Protein AF-A0A8H6IE50-F1 (afdb_monomer_lite)

Organism: NCBI:txid980116

Radius of gyration: 43.09 Å; chains: 1; bounding box: 128×74×123 Å

Secondary structure (DSSP, 8-state):
--------------------PPPPTHHHHHHHHHHHHHHHHHHHHHHHHHHHHHHHHGGG---------------------------------------------------TTTT---TTHHHHHHHTS-GGGGGGSHHHHHHHHHHHHHHHHHHSSSPPPPPPTTS-HHHHHHHHH-SS-TTT---S--SS-TTS-HHHHTT-TT--------HHHHHHHHHHH--TT----HHHHHHHHHHHHHHHHHHHHTT-HHHHHHHHHHHHHHHHHHHHHHHHHHHHHHHHHHHHHHHHHHHHHHHHHHHHHHHHHTT-HHHHHHS-HHHHHHSTTTT--SPPPHHHHHHHHHHHHHHHHHHHHHHHHHHHHHHHHHHHHHHHHHHHHHHHH-GGGGGGPPPHHHHTTSTTHHIIIIIS-SSS---HHHHHTTGGGHHHHHHHHHHHHHHHHHHHS--TT-SSS------------------

Foldseek 3Di:
DDDDDDDDDDDDDDDDDDDDDDDDPVPVVVVVVVVVVVVVVVVVVVVVVVVVVVVVVVVPPPDDDDDDDDDDDDDDDDDDDDDDDDDDDDDDDDDDDDDDDDDPPPPDPPPPPPPCPDPPPPVVVVLPDDPVPCPPPPPPCCVVVVVVLVVVQVPDPVRADDDDPVDDSSRVCCLVPNQAQPQHRDNPDPPPPPLDDNVQDNPPPPDPPDPPDDPVNCVVCCVLDDDVPQPDPVVSVVSNCVVCVVVLVVVVVVVPVVVNVVVSVVVVVVVVVSSVSSVSRVVVVVSVVVVVVVLQVVLLVQQLVVLQVVCVVVPLVVLVVPDDPVRSCVQPPSNDSDHDDPVNCVVSVVSNVVVSVVSVVVVVVVLLVVQLVVLLVLQVVLQVVLCVVVVVLVVQADDSVVSCCDPPNVCVRPVDDPPDDDDSVVVVVCSVVRVVVSVVSSVVVVVVVVVPDPPVPPPDDDDDDDDPPPPPDPPPPPD

Sequence (479 aa):
MPGPGGSNCPSTCTIVTTPTTIPDTGKYSAMQRSSARIVQKRKDESEKSERQEAGKASRAKEGRAAQPRRQGTSRTSEKSAPTKPPTAARKKQKIASSKATAVTSSNPTKGPWAKVKGRRGQLKMVVEMPLTYYWSFSAIWIHVALPLWKSAFERVQPQPPACPEDMNLPQYASFLYGRTCSACDSTVSLRTDVAVLPSSVQGLHHKRRGRALSGEDWLHFGASLRPRDMGVDMATLVLIYEKYLDELRKMVKDKTTSRLDRYVKEEKEKWERIRIAAGGWRGWEYRVGRAKVEDLINRRTNRKEAIKERLREIGYGAILDRLSNDALMTLPGMGGVKPLSDAEWNRLEQLLIDTLDELQKTFDQRDRKALLIHRTHNVAWLHEYYIALNREKQQFAPPKRELAHVEPFRSMIYDTPSDVKFGHPDFTKHLDKLPQIYDEWKKRADEVLLRLLPTEGQTESSGSKKREKERLFYPTPRH

pLDDT: mean 73.98, std 22.84, range [31.25, 98.56]

Structure (mmCIF, N/CA/C/O backbone):
data_AF-A0A8H6IE50-F1
#
_entry.id   AF-A0A8H6IE50-F1
#
loop_
_atom_site.group_PDB
_atom_site.id
_atom_site.type_symbol
_atom_site.label_atom_id
_atom_site.label_alt_id
_atom_site.label_comp_id
_atom_site.label_asym_id
_atom_site.label_entity_id
_atom_site.label_seq_id
_atom_site.pdbx_PDB_ins_code
_atom_site.Cartn_x
_atom_site.Cartn_y
_atom_site.Cartn_z
_atom_site.occupancy
_atom_site.B_iso_or_equiv
_atom_site.auth_seq_id
_atom_site.auth_comp_id
_atom_site.auth_asym_id
_atom_site.auth_atom_id
_atom_site.pdbx_PDB_model_num
ATOM 1 N N . MET A 1 1 ? 73.587 14.900 32.218 1.00 31.25 1 MET A N 1
ATOM 2 C CA . MET A 1 1 ? 73.691 15.337 30.806 1.00 31.25 1 MET A CA 1
ATOM 3 C C . MET A 1 1 ? 72.650 14.556 30.006 1.00 31.25 1 MET A C 1
ATOM 5 O O . MET A 1 1 ? 72.463 13.389 30.323 1.00 31.25 1 MET A O 1
ATOM 9 N N . PRO A 1 2 ? 71.879 15.233 29.143 1.00 43.38 2 PRO A N 1
ATOM 10 C CA . PRO A 1 2 ? 70.405 15.199 29.098 1.00 43.38 2 PRO A CA 1
ATOM 11 C C . PRO A 1 2 ? 69.862 14.206 28.041 1.00 43.38 2 PRO A C 1
ATOM 13 O O . PRO A 1 2 ? 70.624 13.738 27.210 1.00 43.38 2 PRO A O 1
ATOM 16 N N . GLY A 1 3 ? 68.581 13.832 27.992 1.00 31.62 3 GLY A N 1
ATOM 17 C CA . GLY A 1 3 ? 67.402 14.531 28.490 1.00 31.62 3 GLY A CA 1
ATOM 18 C C . GLY A 1 3 ? 66.089 13.723 28.395 1.00 31.62 3 GLY A C 1
ATOM 19 O O . GLY A 1 3 ? 66.117 12.530 28.097 1.00 31.62 3 GLY A O 1
ATOM 20 N N . PRO A 1 4 ? 64.954 14.378 28.707 1.00 53.88 4 PRO A N 1
ATOM 21 C CA . PRO A 1 4 ? 63.737 13.775 29.256 1.00 53.88 4 PRO A CA 1
ATOM 22 C C . PRO A 1 4 ? 62.541 13.808 28.284 1.00 53.88 4 PRO A C 1
ATOM 24 O O . PRO A 1 4 ? 62.591 14.460 27.246 1.00 53.88 4 PRO A O 1
ATOM 27 N N . GLY A 1 5 ? 61.421 13.175 28.657 1.00 33.06 5 GLY A N 1
ATOM 28 C CA . GLY A 1 5 ? 60.168 13.331 27.908 1.00 33.06 5 GLY A CA 1
ATOM 29 C C . GLY A 1 5 ? 58.963 12.575 28.465 1.00 33.06 5 GLY A C 1
ATOM 30 O O . GLY A 1 5 ? 58.339 11.809 27.740 1.00 33.06 5 GLY A O 1
ATOM 31 N N . GLY A 1 6 ? 58.631 12.774 29.744 1.00 39.22 6 GLY A N 1
ATOM 32 C CA . GLY A 1 6 ? 57.328 12.378 30.284 1.00 39.22 6 GLY A CA 1
ATOM 33 C C . GLY A 1 6 ? 56.242 13.346 29.811 1.00 39.22 6 GLY A C 1
ATOM 34 O O . GLY A 1 6 ? 56.370 14.553 30.010 1.00 39.22 6 GLY A O 1
ATOM 35 N N . SER A 1 7 ? 55.177 12.826 29.197 1.00 39.38 7 SER A N 1
ATOM 36 C CA . SER A 1 7 ? 53.965 13.592 28.891 1.00 39.38 7 SER A CA 1
ATOM 37 C C . SER A 1 7 ? 52.830 13.141 29.809 1.00 39.38 7 SER A C 1
ATOM 39 O O . SER A 1 7 ? 52.271 12.054 29.684 1.00 39.38 7 SER A O 1
ATOM 41 N N . ASN A 1 8 ? 52.530 14.005 30.777 1.00 36.97 8 ASN A N 1
ATOM 42 C CA . ASN A 1 8 ? 51.321 13.968 31.584 1.00 36.97 8 ASN A CA 1
ATOM 43 C C . ASN A 1 8 ? 50.130 14.420 30.730 1.00 36.97 8 ASN A C 1
ATOM 45 O O . ASN A 1 8 ? 50.169 15.488 30.122 1.00 36.97 8 ASN A O 1
ATOM 49 N N . CYS A 1 9 ? 49.053 13.639 30.750 1.00 40.69 9 CYS A N 1
ATOM 50 C CA . CYS A 1 9 ? 47.714 14.111 30.410 1.00 40.69 9 CYS A CA 1
ATOM 51 C C . CYS A 1 9 ? 47.119 14.865 31.608 1.00 40.69 9 CYS A C 1
ATOM 53 O O . CYS A 1 9 ? 47.144 14.331 32.718 1.00 40.69 9 CYS A O 1
ATOM 55 N N . PRO A 1 10 ? 46.475 16.021 31.385 1.00 48.16 10 PRO A N 1
ATOM 56 C CA . PRO A 1 10 ? 45.361 16.424 32.220 1.00 48.16 10 PRO A CA 1
ATOM 57 C C . PRO A 1 10 ? 44.074 16.507 31.397 1.00 48.16 10 PRO A C 1
ATOM 59 O O . PRO A 1 10 ? 43.969 17.210 30.392 1.00 48.16 10 PRO A O 1
ATOM 62 N N . SER A 1 11 ? 43.083 15.765 31.876 1.00 45.12 11 SER A N 1
ATOM 63 C CA . SER A 1 11 ? 41.685 15.849 31.483 1.00 45.12 11 SER A CA 1
ATOM 64 C C . SER A 1 11 ? 41.071 17.141 32.025 1.00 45.12 11 SER A C 1
ATOM 66 O O . SER A 1 11 ? 40.917 17.287 33.235 1.00 45.12 11 SER A O 1
ATOM 68 N N . THR A 1 12 ? 40.639 18.033 31.138 1.00 34.38 12 THR A N 1
ATOM 69 C CA . THR A 1 12 ? 39.676 19.098 31.453 1.00 34.38 12 THR A CA 1
ATOM 70 C C . THR A 1 12 ? 38.724 19.274 30.271 1.00 34.38 12 THR A C 1
ATOM 72 O O . THR A 1 12 ? 39.030 19.924 29.276 1.00 34.38 12 THR A O 1
ATOM 75 N N . CYS A 1 13 ? 37.544 18.657 30.379 1.00 32.38 13 CYS A N 1
ATOM 76 C CA . CYS A 1 13 ? 36.399 18.938 29.517 1.00 32.38 13 CYS A CA 1
ATOM 77 C C . CYS A 1 13 ? 35.734 20.236 29.984 1.00 32.38 13 CYS A C 1
ATOM 79 O O . CYS A 1 13 ? 34.995 20.239 30.968 1.00 32.38 13 CYS A O 1
ATOM 81 N N . THR A 1 14 ? 35.965 21.326 29.258 1.00 33.22 14 THR A N 1
ATOM 82 C CA . THR A 1 14 ? 35.196 22.566 29.395 1.00 33.22 14 THR A CA 1
ATOM 83 C C . THR A 1 14 ? 34.007 22.502 28.436 1.00 33.22 14 THR A C 1
ATOM 85 O O . THR A 1 14 ? 34.180 22.532 27.218 1.00 33.22 14 THR A O 1
ATOM 88 N N . ILE A 1 15 ? 32.790 22.385 28.972 1.00 34.84 15 ILE A N 1
ATOM 89 C CA . ILE A 1 15 ? 31.549 22.479 28.193 1.00 34.84 15 ILE A CA 1
ATOM 90 C C . ILE A 1 15 ? 31.313 23.958 27.873 1.00 34.84 15 ILE A C 1
ATOM 92 O O . ILE A 1 15 ? 30.966 24.746 28.748 1.00 34.84 15 ILE A O 1
ATOM 96 N N . VAL A 1 16 ? 31.509 24.330 26.609 1.00 31.41 16 VAL A N 1
ATOM 97 C CA . VAL A 1 16 ? 31.109 25.632 26.068 1.00 31.41 16 VAL A CA 1
ATOM 98 C C . VAL A 1 16 ? 29.643 25.534 25.647 1.00 31.41 16 VAL A C 1
ATOM 100 O O . VAL A 1 16 ? 29.316 24.930 24.629 1.00 31.41 16 VAL A O 1
ATOM 103 N N . THR A 1 17 ? 28.743 26.117 26.436 1.00 34.12 17 THR A N 1
ATOM 104 C CA . THR A 1 17 ? 27.355 26.375 26.031 1.00 34.12 17 THR A CA 1
ATOM 105 C C . THR A 1 17 ? 27.317 27.556 25.068 1.00 34.12 17 THR A C 1
ATOM 107 O O . THR A 1 17 ? 27.543 28.697 25.471 1.00 34.12 17 THR A O 1
ATOM 110 N N . THR A 1 18 ? 27.014 27.297 23.797 1.00 37.28 18 THR A N 1
ATOM 111 C CA . THR A 1 18 ? 26.645 28.334 22.828 1.00 37.28 18 THR A CA 1
ATOM 112 C C . THR A 1 18 ? 25.142 28.640 22.927 1.00 37.28 18 THR A C 1
ATOM 114 O O . THR A 1 18 ? 24.330 27.719 23.054 1.00 37.28 18 THR A O 1
ATOM 117 N N . PRO A 1 19 ? 24.727 29.920 22.883 1.00 36.38 19 PRO A N 1
ATOM 118 C CA . PRO A 1 19 ? 23.316 30.282 22.915 1.00 36.38 19 PRO A CA 1
ATOM 119 C C . PRO A 1 19 ? 22.644 29.926 21.583 1.00 36.38 19 PRO A C 1
ATOM 121 O O . PRO A 1 19 ? 23.082 30.330 20.506 1.00 36.38 19 PRO A O 1
ATOM 124 N N . THR A 1 20 ? 21.561 29.153 21.669 1.00 35.12 20 THR A N 1
ATOM 125 C CA . THR A 1 20 ? 20.738 28.743 20.525 1.00 35.12 20 THR A CA 1
ATOM 126 C C . THR A 1 20 ? 19.943 29.941 20.012 1.00 35.12 20 THR A C 1
ATOM 128 O O . THR A 1 20 ? 19.024 30.422 20.672 1.00 35.12 20 THR A O 1
ATOM 131 N N . THR A 1 21 ? 20.299 30.435 18.828 1.00 41.34 21 THR A N 1
ATOM 132 C CA . THR A 1 21 ? 19.535 31.457 18.107 1.00 41.34 21 THR A CA 1
ATOM 133 C C . THR A 1 21 ? 18.292 30.811 17.490 1.00 41.34 21 THR A C 1
ATOM 135 O O . THR A 1 21 ? 18.392 29.840 16.741 1.00 41.34 21 THR A O 1
ATOM 138 N N . ILE A 1 22 ? 17.113 31.336 17.827 1.00 42.91 22 ILE A N 1
ATOM 139 C CA . ILE A 1 22 ? 15.815 30.883 17.311 1.00 42.91 22 ILE A CA 1
ATOM 140 C C . ILE A 1 22 ? 15.734 31.231 15.813 1.00 42.91 22 ILE A C 1
ATOM 142 O O . ILE A 1 22 ? 15.891 32.404 15.468 1.00 42.91 22 ILE A O 1
ATOM 146 N N . PRO A 1 23 ? 15.497 30.263 14.907 1.00 43.31 23 PRO A N 1
ATOM 147 C CA . PRO A 1 23 ? 15.368 30.554 13.489 1.00 43.31 23 PRO A CA 1
ATOM 148 C C . PRO A 1 23 ? 14.042 31.259 13.177 1.00 43.31 23 PRO A C 1
ATOM 150 O O . PRO A 1 23 ? 12.957 30.818 13.555 1.00 43.31 23 PRO A O 1
ATOM 153 N N . ASP A 1 24 ? 14.186 32.354 12.440 1.00 46.72 24 ASP A N 1
ATOM 154 C CA . ASP A 1 24 ? 13.162 33.238 11.897 1.00 46.72 24 ASP A CA 1
ATOM 155 C C . ASP A 1 24 ? 12.072 32.474 11.107 1.00 46.72 24 ASP A C 1
ATOM 157 O O . ASP A 1 24 ? 12.333 31.800 10.103 1.00 46.72 24 ASP A O 1
ATOM 161 N N . THR A 1 25 ? 10.825 32.569 11.576 1.00 44.12 25 THR A N 1
ATOM 162 C CA . THR A 1 25 ? 9.648 31.833 11.077 1.00 44.12 25 THR A CA 1
ATOM 163 C C . THR A 1 25 ? 9.076 32.393 9.765 1.00 44.12 25 THR A C 1
ATOM 165 O O . THR A 1 25 ? 8.126 31.830 9.211 1.00 44.12 25 THR A O 1
ATOM 168 N N . GLY A 1 26 ? 9.678 33.440 9.188 1.00 44.25 26 GLY A N 1
ATOM 169 C CA . GLY A 1 26 ? 9.196 34.091 7.963 1.00 44.25 26 GLY A CA 1
ATOM 170 C C . GLY A 1 26 ? 9.222 33.233 6.685 1.00 44.25 26 GLY A C 1
ATOM 171 O O . GLY A 1 26 ? 8.448 33.482 5.757 1.00 44.25 26 GLY A O 1
ATOM 172 N N . LYS A 1 27 ? 10.054 32.183 6.607 1.00 44.78 27 LYS A N 1
ATOM 173 C CA . LYS A 1 27 ? 10.229 31.398 5.361 1.00 44.78 27 LYS A CA 1
ATOM 174 C C . LYS A 1 27 ? 9.174 30.307 5.127 1.00 44.78 27 LYS A C 1
ATOM 176 O O . LYS A 1 27 ? 8.944 29.933 3.978 1.00 44.78 27 LYS A O 1
ATOM 181 N N . TYR A 1 28 ? 8.465 29.850 6.162 1.00 40.84 28 TYR A N 1
ATOM 182 C CA . TYR A 1 28 ? 7.425 28.817 6.009 1.00 40.84 28 TYR A CA 1
ATOM 183 C C . TYR A 1 28 ? 6.111 29.352 5.404 1.00 40.84 28 TYR A C 1
ATOM 185 O O . TYR A 1 28 ? 5.384 28.602 4.752 1.00 40.84 28 TYR A O 1
ATOM 193 N N . SER A 1 29 ? 5.834 30.659 5.513 1.00 50.16 29 SER A N 1
ATOM 194 C CA . SER A 1 29 ? 4.612 31.263 4.948 1.00 50.16 29 SER A CA 1
ATOM 195 C C . SER A 1 29 ? 4.653 31.395 3.415 1.00 50.16 29 SER A C 1
ATOM 197 O O . SER A 1 29 ? 3.626 31.259 2.747 1.00 50.16 29 SER A O 1
ATOM 199 N N . ALA A 1 30 ? 5.833 31.599 2.819 1.00 49.41 30 ALA A N 1
ATOM 200 C CA . ALA A 1 30 ? 5.972 31.749 1.366 1.00 49.41 30 ALA A CA 1
ATOM 201 C C . ALA A 1 30 ? 5.738 30.428 0.605 1.00 49.41 30 ALA A C 1
ATOM 203 O O . ALA A 1 30 ? 5.168 30.422 -0.488 1.00 49.41 30 ALA A O 1
ATOM 204 N N . MET A 1 31 ? 6.112 29.298 1.212 1.00 43.50 31 MET A N 1
ATOM 205 C CA . MET A 1 31 ? 5.980 27.969 0.610 1.00 43.50 31 MET A CA 1
ATOM 206 C C . MET A 1 31 ? 4.530 27.446 0.647 1.00 43.50 31 MET A C 1
ATOM 208 O O . MET A 1 31 ? 4.095 26.757 -0.274 1.00 43.50 31 MET A O 1
ATOM 212 N N . GLN A 1 32 ? 3.732 27.841 1.646 1.00 51.94 32 GLN A N 1
ATOM 213 C CA . GLN A 1 32 ? 2.298 27.518 1.687 1.00 51.94 32 GLN A CA 1
ATOM 214 C C . GLN A 1 32 ? 1.486 28.316 0.650 1.00 51.94 32 GLN A C 1
ATOM 216 O O . GLN A 1 32 ? 0.566 27.772 0.034 1.00 51.94 32 GLN A O 1
ATOM 221 N N . ARG A 1 33 ? 1.862 29.576 0.376 1.00 56.00 33 ARG A N 1
ATOM 222 C CA . ARG A 1 33 ? 1.191 30.409 -0.642 1.00 56.00 33 ARG A CA 1
ATOM 223 C C . ARG A 1 33 ? 1.454 29.934 -2.075 1.00 56.00 33 ARG A C 1
ATOM 225 O O . ARG A 1 33 ? 0.561 30.052 -2.914 1.00 56.00 33 ARG A O 1
ATOM 232 N N . SER A 1 34 ? 2.632 29.374 -2.372 1.00 55.25 34 SER A N 1
ATOM 233 C CA . SER A 1 34 ? 2.921 28.831 -3.710 1.00 55.25 34 SER A CA 1
ATOM 234 C C . SER A 1 34 ? 2.128 27.550 -3.993 1.00 55.25 34 SER A C 1
ATOM 236 O O . SER A 1 34 ? 1.597 27.390 -5.092 1.00 55.25 34 SER A O 1
ATOM 238 N N . SER A 1 35 ? 1.954 26.692 -2.983 1.00 61.50 35 SER A N 1
ATOM 239 C CA . SER A 1 35 ? 1.165 25.461 -3.090 1.00 61.50 35 SER A CA 1
ATOM 240 C C . SER A 1 35 ? -0.323 25.748 -3.338 1.00 61.50 35 SER A C 1
ATOM 242 O O . SER A 1 35 ? -0.913 25.199 -4.269 1.00 61.50 35 SER A O 1
ATOM 244 N N . ALA A 1 36 ? -0.914 26.702 -2.606 1.00 68.56 36 ALA A N 1
ATOM 245 C CA . ALA A 1 36 ? -2.307 27.110 -2.813 1.00 68.56 36 ALA A CA 1
ATOM 246 C C . ALA A 1 36 ? -2.559 27.666 -4.230 1.00 68.56 36 ALA A C 1
ATOM 248 O O . ALA A 1 36 ? -3.574 27.359 -4.852 1.00 68.56 36 ALA A O 1
ATOM 249 N N . ARG A 1 37 ? -1.603 28.424 -4.786 1.00 76.56 37 ARG A N 1
ATOM 250 C CA . ARG A 1 37 ? -1.708 28.997 -6.139 1.00 76.56 37 ARG A CA 1
ATOM 251 C C . ARG A 1 37 ? -1.635 27.922 -7.238 1.00 76.56 37 ARG A C 1
ATOM 253 O O . ARG A 1 37 ? -2.297 28.058 -8.264 1.00 76.56 37 ARG A O 1
ATOM 260 N N . ILE A 1 38 ? -0.887 26.836 -7.017 1.00 73.06 38 ILE A N 1
ATOM 261 C CA . ILE A 1 38 ? -0.827 25.682 -7.935 1.00 73.06 38 ILE A CA 1
ATOM 262 C C . ILE A 1 38 ? -2.134 24.877 -7.896 1.00 73.06 38 ILE A C 1
ATOM 264 O O . ILE A 1 38 ? -2.614 24.448 -8.946 1.00 73.06 38 ILE A O 1
ATOM 268 N N . VAL A 1 39 ? -2.731 24.697 -6.713 1.00 79.50 39 VAL A N 1
ATOM 269 C CA . VAL A 1 39 ? -4.024 24.006 -6.562 1.00 79.50 39 VAL A CA 1
ATOM 270 C C . VAL A 1 39 ? -5.148 24.795 -7.236 1.00 79.50 39 VAL A C 1
ATOM 272 O O . VAL A 1 39 ? -5.926 24.208 -7.986 1.00 79.50 39 VAL A O 1
ATOM 275 N N . GLN A 1 40 ? -5.183 26.120 -7.055 1.00 82.00 40 GLN A N 1
ATOM 276 C CA . GLN A 1 40 ? -6.169 26.983 -7.711 1.00 82.00 40 GLN A CA 1
ATOM 277 C C . GLN A 1 40 ? -6.050 26.909 -9.241 1.00 82.00 40 GLN A C 1
ATOM 279 O O . GLN A 1 40 ? -7.038 26.667 -9.924 1.00 82.00 40 GLN A O 1
ATOM 284 N N . LYS A 1 41 ? -4.822 26.988 -9.777 1.00 89.44 41 LYS A N 1
ATOM 285 C CA . LYS A 1 41 ? -4.577 26.910 -11.225 1.00 89.44 41 LYS A CA 1
ATOM 286 C C . LYS A 1 41 ? -5.054 25.587 -11.839 1.00 89.44 41 LYS A C 1
ATOM 288 O O . LYS A 1 41 ? -5.619 25.591 -12.926 1.00 89.44 41 LYS A O 1
ATOM 293 N N . ARG A 1 42 ? -4.867 24.459 -11.141 1.00 83.69 42 ARG A N 1
ATOM 294 C CA . ARG A 1 42 ? -5.367 23.149 -11.600 1.00 83.69 42 ARG A CA 1
ATOM 295 C C . ARG A 1 42 ? -6.892 23.067 -11.584 1.00 83.69 42 ARG A C 1
ATOM 297 O O . ARG A 1 42 ? -7.466 22.432 -12.464 1.00 83.69 42 ARG A O 1
ATOM 304 N N . LYS A 1 43 ? -7.537 23.704 -10.604 1.00 88.69 43 LYS A N 1
ATOM 305 C CA . LYS A 1 43 ? -8.999 23.781 -10.533 1.00 88.69 43 LYS A CA 1
ATOM 306 C C . LYS A 1 43 ? -9.559 24.606 -11.696 1.00 88.69 43 LYS A C 1
ATOM 308 O O . LYS A 1 43 ? -10.453 24.134 -12.390 1.00 88.69 43 LYS A O 1
ATOM 313 N N . ASP A 1 44 ? -8.947 25.752 -11.982 1.00 89.25 44 ASP A N 1
ATOM 314 C CA . ASP A 1 44 ? -9.347 26.616 -13.098 1.00 89.25 44 ASP A CA 1
ATOM 315 C C . ASP A 1 44 ? -9.129 25.933 -14.465 1.00 89.25 44 ASP A C 1
ATOM 317 O O . ASP A 1 44 ? -9.952 26.060 -15.372 1.00 89.25 44 ASP A O 1
ATOM 321 N N . GLU A 1 45 ? -8.044 25.164 -14.626 1.00 89.19 45 GLU A N 1
ATOM 322 C CA . GLU A 1 45 ? -7.782 24.374 -15.840 1.00 89.19 45 GLU A CA 1
ATOM 323 C C . GLU A 1 45 ? -8.796 23.228 -16.019 1.00 89.19 45 GLU A C 1
ATOM 325 O O . GLU A 1 45 ? -9.259 22.992 -17.139 1.00 89.19 45 GLU A O 1
ATOM 330 N N . SER A 1 46 ? -9.205 22.574 -14.925 1.00 85.94 46 SER A N 1
ATOM 331 C CA . SER A 1 46 ? -10.246 21.536 -14.921 1.00 85.94 46 SER A CA 1
ATOM 332 C C . SER A 1 46 ? -11.612 22.100 -15.321 1.00 85.94 46 SER A C 1
ATOM 334 O O . SER A 1 46 ? -12.242 21.590 -16.248 1.00 85.94 46 SER A O 1
ATOM 336 N N . GLU A 1 47 ? -12.045 23.200 -14.700 1.00 89.62 47 GLU A N 1
ATOM 337 C CA . GLU A 1 47 ? -13.325 23.854 -15.016 1.00 89.62 47 GLU A CA 1
ATOM 338 C C . GLU A 1 47 ? -13.353 24.382 -16.462 1.00 89.62 47 GLU A C 1
ATOM 340 O O . GLU A 1 47 ? -14.386 24.353 -17.140 1.00 89.62 47 GLU A O 1
ATOM 345 N N . LYS A 1 48 ? -12.199 24.819 -16.987 1.00 87.94 48 LYS A N 1
ATOM 346 C CA . LYS A 1 48 ? -12.066 25.231 -18.389 1.00 87.94 48 LYS A CA 1
ATOM 347 C C . LYS A 1 48 ? -12.190 24.050 -19.357 1.00 87.94 48 LYS A C 1
ATOM 349 O O . LYS A 1 48 ? -12.788 24.229 -20.419 1.00 87.94 48 LYS A O 1
ATOM 354 N N . SER A 1 49 ? -11.681 22.863 -19.006 1.00 80.00 49 SER A N 1
ATOM 355 C CA . SER A 1 49 ? -11.875 21.654 -19.823 1.00 80.00 49 SER A CA 1
ATOM 356 C C . SER A 1 49 ? -13.331 21.174 -19.835 1.00 80.00 49 SER A C 1
ATOM 358 O O . SER A 1 49 ? -13.857 20.904 -20.914 1.00 80.00 49 SER A O 1
ATOM 360 N N . GLU A 1 50 ? -14.029 21.196 -18.694 1.00 82.69 50 GLU A N 1
ATOM 361 C CA . GLU A 1 50 ? -15.450 20.820 -18.627 1.00 82.69 50 GLU A CA 1
ATOM 362 C C . GLU A 1 50 ? -16.337 21.770 -19.440 1.00 82.69 50 GLU A C 1
ATOM 364 O O . GLU A 1 50 ? -17.220 21.327 -20.176 1.00 82.69 50 GLU A O 1
ATOM 369 N N . ARG A 1 51 ? -16.072 23.085 -19.400 1.00 83.19 51 ARG A N 1
ATOM 370 C CA . ARG A 1 51 ? -16.803 24.055 -20.237 1.00 83.19 51 ARG A CA 1
ATOM 371 C C . ARG A 1 51 ? -16.571 23.838 -21.733 1.00 83.19 51 ARG A C 1
ATOM 373 O O . ARG A 1 51 ? -17.485 24.058 -22.528 1.00 83.19 51 ARG A O 1
ATOM 380 N N . GLN A 1 52 ? -15.373 23.407 -22.131 1.00 75.62 52 GLN A N 1
ATOM 381 C CA . GLN A 1 52 ? -15.069 23.108 -23.533 1.00 75.62 52 GLN A CA 1
ATOM 382 C C . GLN A 1 52 ? -15.735 21.815 -24.021 1.00 75.62 52 GLN A C 1
ATOM 384 O O . GLN A 1 52 ? -16.124 21.749 -25.189 1.00 75.62 52 GLN A O 1
ATOM 389 N N . GLU A 1 53 ? -15.916 20.814 -23.158 1.00 70.50 53 GLU A N 1
ATOM 390 C CA . GLU A 1 53 ? -16.672 19.603 -23.501 1.00 70.50 53 GLU A CA 1
ATOM 391 C C . GLU A 1 53 ? -18.186 19.849 -23.525 1.00 70.50 53 GLU A C 1
ATOM 393 O O . GLU A 1 53 ? -18.856 19.450 -24.482 1.00 70.50 53 GLU A O 1
ATOM 398 N N . ALA A 1 54 ? -18.722 20.607 -22.564 1.00 71.62 54 ALA A N 1
ATOM 399 C CA . ALA A 1 54 ? -20.137 20.982 -22.542 1.00 71.62 54 ALA A CA 1
ATOM 400 C C . ALA A 1 54 ? -20.547 21.805 -23.781 1.00 71.62 54 ALA A C 1
ATOM 402 O O . ALA A 1 54 ? -21.621 21.592 -24.345 1.00 71.62 54 ALA A O 1
ATOM 403 N N . GLY A 1 55 ? -19.665 22.688 -24.269 1.00 67.69 55 GLY A N 1
ATOM 404 C CA . GLY A 1 55 ? -19.889 23.462 -25.497 1.00 67.69 55 GLY A CA 1
ATOM 405 C C . GLY A 1 55 ? -19.845 22.641 -26.794 1.00 67.69 55 GLY A C 1
ATOM 406 O O . GLY A 1 55 ? -20.401 23.062 -27.807 1.00 67.69 55 GLY A O 1
ATOM 407 N N . LYS A 1 56 ? -19.218 21.456 -26.790 1.00 61.22 56 LYS A N 1
ATOM 408 C CA . LYS A 1 56 ? -19.221 20.541 -27.947 1.00 61.22 56 LYS A CA 1
ATOM 409 C C . LYS A 1 56 ? -20.474 19.667 -27.993 1.00 61.22 56 LYS A C 1
ATOM 411 O O . LYS A 1 56 ? -20.925 19.329 -29.084 1.00 61.22 56 LYS A O 1
ATOM 416 N N . ALA A 1 57 ? -21.070 19.357 -26.841 1.00 53.75 57 ALA A N 1
ATOM 417 C CA . ALA A 1 57 ? -22.303 18.575 -26.763 1.00 53.75 57 ALA A CA 1
ATOM 418 C C . ALA A 1 57 ? -23.549 19.353 -27.235 1.00 53.75 57 ALA A C 1
ATOM 420 O O . ALA A 1 57 ? -24.473 18.757 -27.787 1.00 53.75 57 ALA A O 1
ATOM 421 N N . SER A 1 58 ? -23.576 20.682 -27.080 1.00 54.09 58 SER A N 1
ATOM 422 C CA . SER A 1 58 ? -24.720 21.512 -27.489 1.00 54.09 58 SER A CA 1
ATOM 423 C C . SER A 1 58 ? -24.781 21.802 -28.994 1.00 54.09 58 SER A C 1
ATOM 425 O O . SER A 1 58 ? -25.863 22.054 -29.516 1.00 54.09 58 SER A O 1
ATOM 427 N N . ARG A 1 59 ? -23.666 21.691 -29.731 1.00 49.47 59 ARG A N 1
ATOM 428 C CA . ARG A 1 59 ? -23.621 21.978 -31.180 1.00 49.47 59 ARG A CA 1
ATOM 429 C C . ARG A 1 59 ? -24.032 20.797 -32.075 1.00 49.47 59 ARG A C 1
ATOM 431 O O . ARG A 1 59 ? -24.092 20.946 -33.290 1.00 49.47 59 ARG A O 1
ATOM 438 N N . ALA A 1 60 ? -24.345 19.636 -31.498 1.00 50.66 60 ALA A N 1
ATOM 439 C CA . ALA A 1 60 ? -24.734 18.433 -32.241 1.00 50.66 60 ALA A CA 1
ATOM 440 C C . ALA A 1 60 ? -26.258 18.188 -32.309 1.00 50.66 60 ALA A C 1
ATOM 442 O O . ALA A 1 60 ? -26.674 17.116 -32.747 1.00 50.66 60 ALA A O 1
ATOM 443 N N . LYS A 1 61 ? -27.106 19.135 -31.869 1.00 48.50 61 LYS A N 1
ATOM 444 C CA . LYS A 1 61 ? -28.557 18.892 -31.708 1.00 48.50 61 LYS A CA 1
ATOM 445 C C . LYS A 1 61 ? -29.517 19.879 -32.383 1.00 48.50 61 LYS A C 1
ATOM 447 O O . LYS A 1 61 ? -30.715 19.801 -32.129 1.00 48.50 61 LYS A O 1
ATOM 452 N N . GLU A 1 62 ? -29.048 20.726 -33.295 1.00 46.53 62 GLU A N 1
ATOM 453 C CA . GLU A 1 62 ? -29.928 21.521 -34.166 1.00 46.53 62 GLU A CA 1
ATOM 454 C C . GLU A 1 62 ? -29.933 20.950 -35.584 1.00 46.53 62 GLU A C 1
ATOM 456 O O . GLU A 1 62 ? -29.031 21.192 -36.381 1.00 46.53 62 GLU A O 1
ATOM 461 N N . GLY A 1 63 ? -30.954 20.148 -35.891 1.00 39.44 63 GLY A N 1
ATOM 462 C CA . GLY A 1 63 ? -31.126 19.604 -37.234 1.00 39.44 63 GLY A CA 1
ATOM 463 C C . GLY A 1 63 ? -32.209 18.542 -37.378 1.00 39.44 63 GLY A C 1
ATOM 464 O O . GLY A 1 63 ? -31.894 17.434 -37.791 1.00 39.44 63 GLY A O 1
ATOM 465 N N . ARG A 1 64 ? -33.467 18.864 -37.043 1.00 39.28 64 ARG A N 1
ATOM 466 C CA . ARG A 1 64 ? -34.685 18.523 -37.821 1.00 39.28 64 ARG A CA 1
ATOM 467 C C . ARG A 1 64 ? -35.943 18.714 -36.978 1.00 39.28 64 ARG A C 1
ATOM 469 O O . ARG A 1 64 ? -36.212 17.960 -36.049 1.00 39.28 64 ARG A O 1
ATOM 476 N N . ALA A 1 65 ? -36.733 19.703 -37.376 1.00 42.25 65 ALA A N 1
ATOM 477 C CA . ALA A 1 65 ? -38.119 19.861 -36.978 1.00 42.25 65 ALA A CA 1
ATOM 478 C C . ALA A 1 65 ? -39.016 18.911 -37.793 1.00 42.25 65 ALA A C 1
ATOM 480 O O . ALA A 1 65 ? -38.922 18.877 -39.019 1.00 42.25 65 ALA A O 1
ATOM 481 N N . ALA A 1 66 ? -39.909 18.191 -37.114 1.00 40.09 66 ALA A N 1
ATOM 482 C CA . ALA A 1 66 ? -41.179 17.719 -37.658 1.00 40.09 66 ALA A CA 1
ATOM 483 C C . ALA A 1 66 ? -42.202 17.609 -36.510 1.00 40.09 66 ALA A C 1
ATOM 485 O O . ALA A 1 66 ? -41.891 17.127 -35.424 1.00 40.09 66 ALA A O 1
ATOM 486 N N . GLN A 1 67 ? -43.393 18.144 -36.768 1.00 45.12 67 GLN A N 1
ATOM 487 C CA . GLN A 1 67 ? -44.517 18.406 -35.862 1.00 45.12 67 GLN A CA 1
ATOM 488 C C . GLN A 1 67 ? -45.302 17.142 -35.406 1.00 45.12 67 GLN A C 1
ATOM 490 O O . GLN A 1 67 ? -45.003 16.039 -35.862 1.00 45.12 67 GLN A O 1
ATOM 495 N N . PRO A 1 68 ? -46.294 17.281 -34.489 1.00 59.84 68 PRO A N 1
ATOM 496 C CA . PRO A 1 68 ? -46.646 16.266 -33.495 1.00 59.84 68 PRO A CA 1
ATOM 497 C C . PRO A 1 68 ? -47.910 15.454 -33.817 1.00 59.84 68 PRO A C 1
ATOM 499 O O . PRO A 1 68 ? -48.782 15.882 -34.573 1.00 59.84 68 PRO A O 1
ATOM 502 N N . ARG A 1 69 ? -48.081 14.322 -33.117 1.00 37.47 69 ARG A N 1
ATOM 503 C CA . ARG A 1 69 ? -49.375 13.637 -32.996 1.00 37.47 69 ARG A CA 1
ATOM 504 C C . ARG A 1 69 ? -49.655 13.209 -31.549 1.00 37.47 69 ARG A C 1
ATOM 506 O O . ARG A 1 69 ? -48.769 12.775 -30.826 1.00 37.47 69 ARG A O 1
ATOM 513 N N . ARG A 1 70 ? -50.918 13.440 -31.186 1.00 38.66 70 ARG A N 1
ATOM 514 C CA . ARG A 1 70 ? -51.631 13.359 -29.900 1.00 38.66 70 ARG A CA 1
ATOM 515 C C . ARG A 1 70 ? -51.598 12.002 -29.171 1.00 38.66 70 ARG A C 1
ATOM 517 O O . ARG A 1 70 ? -51.372 10.980 -29.804 1.00 38.66 70 ARG A O 1
ATOM 524 N N . GLN A 1 71 ? -52.109 12.080 -27.928 1.00 36.69 71 GLN A N 1
ATOM 525 C CA . GLN A 1 71 ? -52.680 11.066 -27.007 1.00 36.69 71 GLN A CA 1
ATOM 526 C C . GLN A 1 71 ? -51.723 10.740 -25.845 1.00 36.69 71 GLN A C 1
ATOM 528 O O . GLN A 1 71 ? -50.562 10.460 -26.083 1.00 36.69 71 GLN A O 1
ATOM 533 N N . GLY A 1 72 ? -52.080 10.800 -24.560 1.00 34.41 72 GLY A N 1
ATOM 534 C CA . GLY A 1 72 ? -53.366 10.934 -23.871 1.00 34.41 72 GLY A CA 1
ATOM 535 C C . GLY A 1 72 ? -53.359 9.998 -22.652 1.00 34.41 72 GLY A C 1
ATOM 536 O O . GLY A 1 72 ? -52.932 8.861 -22.803 1.00 34.41 72 GLY A O 1
ATOM 537 N N . THR A 1 73 ? -53.878 10.467 -21.501 1.00 34.78 73 THR A N 1
ATOM 538 C CA . THR A 1 73 ? -54.338 9.685 -20.313 1.00 34.78 73 THR A CA 1
ATOM 539 C C . THR A 1 73 ? -53.263 8.906 -19.526 1.00 34.78 73 THR A C 1
ATOM 541 O O . THR A 1 73 ? -52.293 8.451 -20.102 1.00 34.78 73 THR A O 1
ATOM 544 N N . SER A 1 74 ? -53.292 8.656 -18.214 1.00 35.91 74 SER A N 1
ATOM 545 C CA . SER A 1 74 ? -54.095 8.996 -17.021 1.00 35.91 74 SER A CA 1
ATOM 546 C C . SER A 1 74 ? -53.329 8.351 -15.840 1.00 35.91 74 SER A C 1
ATOM 548 O O . SER A 1 74 ? -52.830 7.242 -15.978 1.00 35.91 74 SER A O 1
ATOM 550 N N . ARG A 1 75 ? -52.996 9.072 -14.764 1.00 35.34 75 ARG A N 1
ATOM 551 C CA . ARG A 1 75 ? -53.653 9.035 -13.436 1.00 35.34 75 ARG A CA 1
ATOM 552 C C . ARG A 1 75 ? -53.950 7.632 -12.859 1.00 35.34 75 ARG A C 1
ATOM 554 O O . ARG A 1 75 ? -54.830 6.981 -13.397 1.00 35.34 75 ARG A O 1
ATOM 561 N N . THR A 1 76 ? -53.281 7.306 -11.735 1.00 35.62 76 THR A N 1
ATOM 562 C CA . THR A 1 76 ? -53.696 6.611 -10.466 1.00 35.62 76 THR A CA 1
ATOM 563 C C . THR A 1 76 ? -52.405 6.072 -9.812 1.00 35.62 76 THR A C 1
ATOM 565 O O . THR A 1 76 ? -51.680 5.345 -10.475 1.00 35.62 76 THR A O 1
ATOM 568 N N . SER A 1 77 ? -51.871 6.498 -8.658 1.00 39.03 77 SER A N 1
ATOM 569 C CA . SER A 1 77 ? -52.345 6.580 -7.258 1.00 39.03 77 SER A CA 1
ATOM 570 C C . SER A 1 77 ? -52.916 5.284 -6.668 1.00 39.03 77 SER A C 1
ATOM 572 O O . SER A 1 77 ? -54.040 4.948 -7.009 1.00 39.03 77 SER A O 1
ATOM 574 N N . GLU A 1 78 ? -52.170 4.644 -5.753 1.00 34.72 78 GLU A N 1
ATOM 575 C CA . GLU A 1 78 ? -52.563 4.114 -4.415 1.00 34.72 78 GLU A CA 1
ATOM 576 C C . GLU A 1 78 ? -51.427 3.205 -3.876 1.00 34.72 78 GLU A C 1
ATOM 578 O O . GLU A 1 78 ? -50.829 2.454 -4.637 1.00 34.72 78 GLU A O 1
ATOM 583 N N . LYS A 1 79 ? -50.849 3.447 -2.678 1.00 37.72 79 LYS A N 1
ATOM 584 C CA . LYS A 1 79 ? -51.260 2.953 -1.330 1.00 37.72 79 LYS A CA 1
ATOM 585 C C . LYS A 1 79 ? -51.495 1.426 -1.334 1.00 37.72 79 LYS A C 1
ATOM 587 O O . LYS A 1 79 ? -52.205 0.940 -2.188 1.00 37.72 79 LYS A O 1
ATOM 592 N N . SER A 1 80 ? -50.975 0.583 -0.438 1.00 36.69 80 SER A N 1
ATOM 593 C CA . SER A 1 80 ? -50.593 0.741 0.972 1.00 36.69 80 SER A CA 1
ATOM 594 C C . SER A 1 80 ? -50.013 -0.582 1.521 1.00 36.69 80 SER A C 1
ATOM 596 O O . SER A 1 80 ? -50.634 -1.612 1.308 1.00 36.69 80 SER A O 1
ATOM 598 N N . ALA A 1 81 ? -48.916 -0.502 2.292 1.00 40.78 81 ALA A N 1
ATOM 599 C CA . ALA A 1 81 ? -48.691 -1.106 3.629 1.00 40.78 81 ALA A CA 1
ATOM 600 C C . ALA A 1 81 ? -48.857 -2.655 3.859 1.00 40.78 81 ALA A C 1
ATOM 602 O O . ALA A 1 81 ? -49.181 -3.385 2.935 1.00 40.78 81 ALA A O 1
ATOM 603 N N . PRO A 1 82 ? -48.495 -3.219 5.042 1.00 53.56 82 PRO A N 1
ATOM 604 C CA . PRO A 1 82 ? -47.508 -4.306 5.130 1.00 53.56 82 PRO A CA 1
ATOM 605 C C . PRO A 1 82 ? -48.031 -5.589 5.813 1.00 53.56 82 PRO A C 1
ATOM 607 O O . PRO A 1 82 ? -49.071 -5.593 6.468 1.00 53.56 82 PRO A O 1
ATOM 610 N N . THR A 1 83 ? -47.266 -6.684 5.775 1.00 37.12 83 THR A N 1
ATOM 611 C CA . THR A 1 83 ? -47.523 -7.837 6.662 1.00 37.12 83 THR A CA 1
ATOM 612 C C . THR A 1 83 ? -46.212 -8.490 7.105 1.00 37.12 83 THR A C 1
ATOM 614 O O . THR A 1 83 ? -45.360 -8.822 6.285 1.00 37.12 83 THR A O 1
ATOM 617 N N . LYS A 1 84 ? -46.034 -8.604 8.430 1.00 43.38 84 LYS A N 1
ATOM 618 C CA . LYS A 1 84 ? -44.964 -9.366 9.102 1.00 43.38 84 LYS A CA 1
ATOM 619 C C . LYS A 1 84 ? -45.402 -10.850 9.301 1.00 43.38 84 LYS A C 1
ATOM 621 O O . LYS A 1 84 ? -46.386 -11.248 8.690 1.00 43.38 84 LYS A O 1
ATOM 626 N N . PRO A 1 85 ? -44.697 -11.688 10.094 1.00 53.59 85 PRO A N 1
ATOM 627 C CA . PRO A 1 85 ? -44.006 -12.894 9.635 1.00 53.59 85 PRO A CA 1
ATOM 628 C C . PRO A 1 85 ? -44.671 -14.177 10.184 1.00 53.59 85 PRO A C 1
ATOM 630 O O . PRO A 1 85 ? -45.700 -14.104 10.857 1.00 53.59 85 PRO A O 1
ATOM 633 N N . PRO A 1 86 ? -44.033 -15.349 10.018 1.00 56.81 86 PRO A N 1
ATOM 634 C CA . PRO A 1 86 ? -44.040 -16.265 11.151 1.00 56.81 86 PRO A CA 1
ATOM 635 C C . PRO A 1 86 ? -42.672 -16.845 11.517 1.00 56.81 86 PRO A C 1
ATOM 637 O O . PRO A 1 86 ? -41.780 -17.092 10.708 1.00 56.81 86 PRO A O 1
ATOM 640 N N . THR A 1 87 ? -42.579 -17.036 12.822 1.00 41.31 87 THR A N 1
ATOM 641 C CA . THR A 1 87 ? -41.556 -17.650 13.656 1.00 41.31 87 THR A CA 1
ATOM 642 C C . THR A 1 87 ? -41.473 -19.175 13.536 1.00 41.31 87 THR A C 1
ATOM 644 O O . THR A 1 87 ? -42.488 -19.848 13.421 1.00 41.31 87 THR A O 1
ATOM 647 N N . ALA A 1 88 ? -40.245 -19.661 13.761 1.00 40.50 88 ALA A N 1
ATOM 648 C CA . ALA A 1 88 ? -39.848 -20.891 14.461 1.00 40.50 88 ALA A CA 1
ATOM 649 C C . ALA A 1 88 ? -40.242 -22.271 13.891 1.00 40.50 88 ALA A C 1
ATOM 651 O O . ALA A 1 88 ? -41.402 -22.652 13.885 1.00 40.50 88 ALA A O 1
ATOM 652 N N . ALA A 1 89 ? -39.232 -23.109 13.622 1.00 38.91 89 ALA A N 1
ATOM 653 C CA . ALA A 1 89 ? -39.002 -24.340 14.392 1.00 38.91 89 ALA A CA 1
ATOM 654 C C . ALA A 1 89 ? -37.755 -25.087 13.892 1.00 38.91 89 ALA A C 1
ATOM 656 O O . ALA A 1 89 ? -37.593 -25.428 12.726 1.00 38.91 89 ALA A O 1
ATOM 657 N N . ARG A 1 90 ? -36.876 -25.370 14.847 1.00 42.97 90 ARG A N 1
ATOM 658 C CA . ARG A 1 90 ? -35.667 -26.180 14.743 1.00 42.97 90 ARG A CA 1
ATOM 659 C C . ARG A 1 90 ? -36.069 -27.660 14.762 1.00 42.97 90 ARG A C 1
ATOM 661 O O . ARG A 1 90 ? -36.644 -28.106 15.751 1.00 42.97 90 ARG A O 1
ATOM 668 N N . LYS A 1 91 ? -35.714 -28.447 13.740 1.00 47.78 91 LYS A N 1
ATOM 669 C CA . LYS A 1 91 ? -35.731 -29.919 13.831 1.00 47.78 91 LYS A CA 1
ATOM 670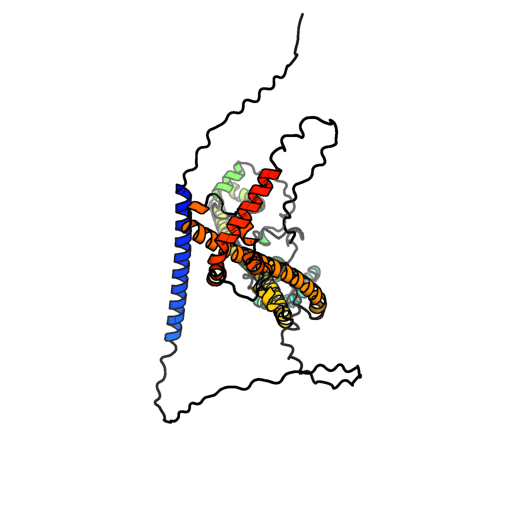 C C . LYS A 1 91 ? -34.529 -30.519 13.101 1.00 47.78 91 LYS A C 1
ATOM 672 O O . LYS A 1 91 ? -34.329 -30.301 11.914 1.00 47.78 91 LYS A O 1
ATOM 677 N N . LYS A 1 92 ? -33.707 -31.248 13.861 1.00 47.31 92 LYS A N 1
ATOM 678 C CA . LYS A 1 92 ? -32.593 -32.074 13.381 1.00 47.31 92 LYS A CA 1
ATOM 679 C C . LYS A 1 92 ? -33.156 -33.301 12.646 1.00 47.31 92 LYS A C 1
ATOM 681 O O . LYS A 1 92 ? -33.909 -34.053 13.256 1.00 47.31 92 LYS A O 1
ATOM 686 N N . GLN A 1 93 ? -32.727 -33.544 11.410 1.00 42.97 93 GLN A N 1
ATOM 687 C CA . GLN A 1 93 ? -32.776 -34.840 10.708 1.00 42.97 93 GLN A CA 1
ATOM 688 C C . GLN A 1 93 ? -31.512 -34.906 9.839 1.00 42.97 93 GLN A C 1
ATOM 690 O O . GLN A 1 93 ? -31.258 -34.006 9.051 1.00 42.97 93 GLN A O 1
ATOM 695 N N . LYS A 1 94 ? -30.512 -35.698 10.233 1.00 41.44 94 LYS A N 1
ATOM 696 C CA . LYS A 1 94 ? -30.264 -37.112 9.894 1.00 41.44 94 LYS A CA 1
ATOM 697 C C . LYS A 1 94 ? -30.095 -37.341 8.385 1.00 41.44 94 LYS A C 1
ATOM 699 O O . LYS A 1 94 ? -31.033 -37.258 7.606 1.00 41.44 94 LYS A O 1
ATOM 704 N N . ILE A 1 95 ? -28.839 -37.637 8.068 1.00 43.62 95 ILE A N 1
ATOM 705 C CA . ILE A 1 95 ? -28.221 -37.986 6.793 1.00 43.62 95 ILE A CA 1
ATOM 706 C C . ILE A 1 95 ? -29.060 -39.018 6.029 1.00 43.62 95 ILE A C 1
ATOM 708 O O . ILE A 1 95 ? -29.300 -40.114 6.533 1.00 43.62 95 ILE A O 1
ATOM 712 N N . ALA A 1 96 ? -29.426 -38.679 4.794 1.00 36.19 96 ALA A N 1
ATOM 713 C CA . ALA A 1 96 ? -29.782 -39.634 3.756 1.00 36.19 96 ALA A CA 1
ATOM 714 C C . ALA A 1 96 ? -29.229 -39.130 2.416 1.00 36.19 96 ALA A C 1
ATOM 716 O O . ALA A 1 96 ? -29.614 -38.080 1.904 1.00 36.19 96 ALA A O 1
ATOM 717 N N . SER A 1 97 ? -28.274 -39.898 1.898 1.00 47.66 97 SER A N 1
ATOM 718 C CA . SER A 1 97 ? -27.719 -39.807 0.553 1.00 47.66 97 SER A CA 1
ATOM 719 C C . SER A 1 97 ? -28.839 -39.759 -0.489 1.00 47.66 97 SER A C 1
ATOM 721 O O . SER A 1 97 ? -29.658 -40.673 -0.565 1.00 47.66 97 SER A O 1
ATOM 723 N N . SER A 1 98 ? -28.872 -38.701 -1.300 1.00 38.72 98 SER A N 1
ATOM 724 C CA . SER A 1 98 ? -29.685 -38.652 -2.514 1.00 38.72 98 SER A CA 1
ATOM 725 C C . SER A 1 98 ? -28.880 -38.055 -3.668 1.00 38.72 98 SER A C 1
ATOM 727 O O . SER A 1 98 ? -28.615 -36.863 -3.753 1.00 38.72 98 SER A O 1
ATOM 729 N N . LYS A 1 99 ? -28.420 -38.982 -4.512 1.00 37.84 99 LYS A N 1
ATOM 730 C CA . LYS A 1 99 ? -28.590 -39.016 -5.969 1.00 37.84 99 LYS A CA 1
ATOM 731 C C . LYS A 1 99 ? -28.496 -37.663 -6.689 1.00 37.84 99 LYS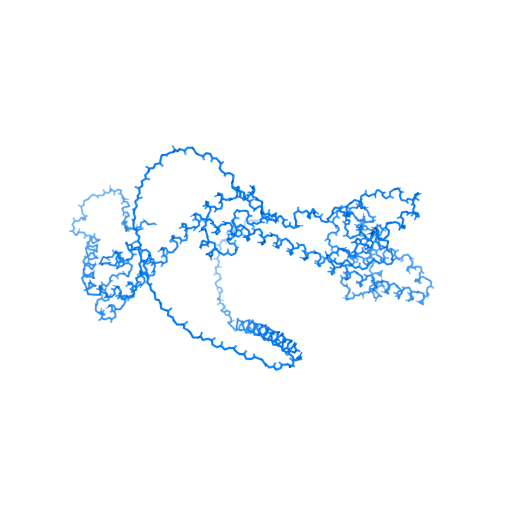 A C 1
ATOM 733 O O . LYS A 1 99 ? -29.430 -36.871 -6.700 1.00 37.84 99 LYS A O 1
ATOM 738 N N . ALA A 1 100 ? -27.357 -37.484 -7.354 1.00 38.50 100 ALA A N 1
ATOM 739 C CA . ALA A 1 100 ? -27.047 -36.390 -8.259 1.00 38.50 100 ALA A CA 1
ATOM 740 C C . ALA A 1 100 ? -28.137 -36.195 -9.327 1.00 38.50 100 ALA A C 1
ATOM 742 O O . ALA A 1 100 ? -28.294 -37.012 -10.235 1.00 38.50 100 ALA A O 1
ATOM 743 N N . THR A 1 101 ? -28.846 -35.075 -9.230 1.00 38.19 101 THR A N 1
ATOM 744 C CA . THR A 1 101 ? -29.624 -34.506 -10.328 1.00 38.19 101 THR A CA 1
ATOM 745 C C . THR A 1 101 ? -28.702 -33.556 -11.079 1.00 38.19 101 THR A C 1
ATOM 747 O O . THR A 1 101 ? -28.207 -32.579 -10.517 1.00 38.19 101 THR A O 1
ATOM 750 N N . ALA A 1 102 ? -28.425 -33.881 -12.340 1.00 42.91 102 ALA A N 1
ATOM 751 C CA . ALA A 1 102 ? -27.646 -33.054 -13.245 1.00 42.91 102 ALA A CA 1
ATOM 752 C C . ALA A 1 102 ? -28.340 -31.696 -13.432 1.00 42.91 102 ALA A C 1
ATOM 754 O O . ALA A 1 102 ? -29.334 -31.580 -14.145 1.00 42.91 102 ALA A O 1
ATOM 755 N N . VAL A 1 103 ? -27.810 -30.671 -12.768 1.00 35.94 103 VAL A N 1
ATOM 756 C CA . VAL A 1 103 ? -28.115 -29.276 -13.069 1.00 35.94 103 VAL A CA 1
ATOM 757 C C . VAL A 1 103 ? -27.245 -28.887 -14.253 1.00 35.94 103 VAL A C 1
ATOM 759 O O . VAL A 1 103 ? -26.019 -28.815 -14.154 1.00 35.94 103 VAL A O 1
ATOM 762 N N . THR A 1 104 ? -27.901 -28.664 -15.387 1.00 40.09 104 THR A N 1
ATOM 763 C CA . THR A 1 104 ? -27.337 -28.063 -16.591 1.00 40.09 104 THR A CA 1
ATOM 764 C C . THR A 1 104 ? -26.874 -26.647 -16.256 1.00 40.09 104 THR A C 1
ATOM 766 O O . THR A 1 104 ? -27.614 -25.677 -16.390 1.00 40.09 104 THR A O 1
ATOM 769 N N . SER A 1 105 ? -25.641 -26.542 -15.764 1.00 37.06 105 SER A N 1
ATOM 770 C CA . SER A 1 105 ? -24.915 -25.286 -15.627 1.00 37.06 105 SER A CA 1
ATOM 771 C C . SER A 1 105 ? -24.691 -24.725 -17.027 1.00 37.06 105 SER A C 1
ATOM 773 O O . SER A 1 105 ? -23.931 -25.273 -17.831 1.00 37.06 105 SER A O 1
ATOM 775 N N . SER A 1 106 ? -25.408 -23.650 -17.342 1.00 36.38 106 SER A N 1
ATOM 776 C CA . SER A 1 106 ? -25.138 -22.811 -18.497 1.00 36.38 106 SER A CA 1
ATOM 777 C C . SER A 1 106 ? -23.715 -22.274 -18.369 1.00 36.38 106 SER A C 1
ATOM 779 O O . SER A 1 106 ? -23.452 -21.359 -17.589 1.00 36.38 106 SER A O 1
ATOM 781 N N . ASN A 1 107 ? -22.798 -22.883 -19.123 1.00 33.44 107 ASN A N 1
ATOM 782 C CA . ASN A 1 107 ? -21.434 -22.409 -19.308 1.00 33.44 107 ASN A CA 1
ATOM 783 C C . ASN A 1 107 ? -21.443 -20.888 -19.539 1.00 33.44 107 ASN A C 1
ATOM 785 O O . ASN A 1 107 ? -22.035 -20.451 -20.531 1.00 33.44 107 ASN A O 1
ATOM 789 N N . PRO A 1 108 ? -20.762 -20.073 -18.712 1.00 42.59 108 PRO A N 1
ATOM 790 C CA . PRO A 1 108 ? -20.472 -18.711 -19.109 1.00 42.59 108 PRO A CA 1
ATOM 791 C C . PRO A 1 108 ? -19.604 -18.802 -20.361 1.00 42.59 108 PRO A C 1
ATOM 793 O O . PRO A 1 108 ? -18.542 -19.434 -20.372 1.00 42.59 108 PRO A O 1
ATOM 796 N N . THR A 1 109 ? -20.111 -18.231 -21.449 1.00 38.88 109 THR A N 1
ATOM 797 C CA . THR A 1 109 ? -19.415 -18.077 -22.721 1.00 38.88 109 THR A CA 1
ATOM 798 C C . THR A 1 109 ? -17.988 -17.624 -22.451 1.00 38.88 109 THR A C 1
ATOM 800 O O . THR A 1 109 ? -17.757 -16.498 -22.009 1.00 38.88 109 THR A O 1
ATOM 803 N N . LYS A 1 110 ? -17.026 -18.523 -22.686 1.00 38.31 110 LYS A N 1
ATOM 804 C CA . LYS A 1 110 ? -15.597 -18.220 -22.648 1.00 38.31 110 LYS A CA 1
ATOM 805 C C . LYS A 1 110 ? -15.367 -17.052 -23.601 1.00 38.31 110 LYS A C 1
ATOM 807 O O . LYS A 1 110 ? -15.393 -17.234 -24.816 1.00 38.31 110 LYS A O 1
ATOM 812 N N . GLY A 1 111 ? -15.190 -15.855 -23.047 1.00 43.88 111 GLY A N 1
ATOM 813 C CA . GLY A 1 111 ? -14.877 -14.669 -23.829 1.00 43.88 111 GLY A CA 1
ATOM 814 C C . GLY A 1 111 ? -13.624 -14.912 -24.688 1.00 43.88 111 GLY A C 1
ATOM 815 O O . GLY A 1 111 ? -12.740 -15.674 -24.280 1.00 43.88 111 GLY A O 1
ATOM 816 N N . PRO A 1 112 ? -13.503 -14.267 -25.860 1.00 45.00 112 PRO A N 1
ATOM 817 C CA . PRO A 1 112 ? -12.467 -14.532 -26.873 1.00 45.00 112 PRO A CA 1
ATOM 818 C C . PRO A 1 112 ? -11.010 -14.230 -26.447 1.00 45.00 112 PRO A C 1
ATOM 820 O O . PRO A 1 112 ? -10.097 -14.235 -27.270 1.00 45.00 112 PRO A O 1
ATOM 823 N N . TRP A 1 113 ? -10.746 -14.009 -25.160 1.00 47.59 113 TRP A N 1
ATOM 824 C CA . TRP A 1 113 ? -9.458 -13.569 -24.622 1.00 47.59 113 TRP A CA 1
ATOM 825 C C . TRP A 1 113 ? -8.544 -14.723 -24.168 1.00 47.59 113 TRP A C 1
ATOM 827 O O . TRP A 1 113 ? -7.352 -14.517 -23.943 1.00 47.59 113 TRP A O 1
ATOM 837 N N . ALA A 1 114 ? -9.050 -15.961 -24.099 1.00 42.50 114 ALA A N 1
ATOM 838 C CA . ALA A 1 114 ? -8.341 -17.102 -23.501 1.00 42.50 114 ALA A CA 1
ATOM 839 C C . ALA A 1 114 ? -7.179 -17.699 -24.333 1.00 42.50 114 ALA A C 1
ATOM 841 O O . ALA A 1 114 ? -6.598 -18.708 -23.937 1.00 42.50 114 ALA A O 1
ATOM 842 N N . LYS A 1 115 ? -6.802 -17.111 -25.478 1.00 46.19 115 LYS A N 1
ATOM 843 C CA . LYS A 1 115 ? -5.695 -17.619 -26.317 1.00 46.19 115 LYS A CA 1
ATOM 844 C C . LYS A 1 115 ? -4.735 -16.551 -26.843 1.00 46.19 115 LYS A C 1
ATOM 846 O O . LYS A 1 115 ? -4.016 -16.809 -27.806 1.00 46.19 115 LYS A O 1
ATOM 851 N N . VAL A 1 116 ? -4.611 -15.392 -26.194 1.00 43.47 116 VAL A N 1
ATOM 852 C CA . VAL A 1 116 ? -3.472 -14.497 -26.481 1.00 43.47 116 VAL A CA 1
ATOM 853 C C . VAL A 1 116 ? -2.232 -15.018 -25.744 1.00 43.47 116 VAL A C 1
ATOM 855 O O . VAL A 1 116 ? -1.738 -14.423 -24.789 1.00 43.47 116 VAL A O 1
ATOM 858 N N . LYS A 1 117 ? -1.718 -16.172 -26.193 1.00 44.69 117 LYS A N 1
ATOM 859 C CA . LYS A 1 117 ? -0.332 -16.589 -25.938 1.00 44.69 117 LYS A CA 1
ATOM 860 C C . LYS A 1 117 ? 0.519 -15.401 -26.388 1.00 44.69 117 LYS A C 1
ATOM 862 O O . LYS A 1 117 ? 0.403 -14.986 -27.539 1.00 44.69 117 LYS A O 1
ATOM 867 N N . GLY A 1 118 ? 1.245 -14.776 -25.458 1.00 45.91 118 GLY A N 1
ATOM 868 C CA . GLY A 1 118 ? 1.840 -13.453 -25.659 1.00 45.91 118 GLY A CA 1
ATOM 869 C C . GLY A 1 118 ? 2.465 -13.299 -27.047 1.00 45.91 118 GLY A C 1
ATOM 870 O O . GLY A 1 118 ? 3.273 -14.131 -27.458 1.00 45.91 118 GLY A O 1
ATOM 871 N N . ARG A 1 119 ? 2.097 -12.223 -27.758 1.00 52.34 119 ARG A N 1
ATOM 872 C CA . ARG A 1 119 ? 2.490 -11.891 -29.147 1.00 52.34 119 ARG A CA 1
ATOM 873 C C . ARG A 1 119 ? 4.010 -11.779 -29.401 1.00 52.34 119 ARG A C 1
ATOM 875 O O . ARG A 1 119 ? 4.424 -11.331 -30.459 1.00 52.34 119 ARG A O 1
ATOM 882 N N . ARG A 1 120 ? 4.863 -12.196 -28.461 1.00 50.19 120 ARG A N 1
ATOM 883 C CA . ARG A 1 120 ? 6.321 -12.298 -28.629 1.00 50.19 120 ARG A CA 1
ATOM 884 C C . ARG A 1 120 ? 6.765 -13.530 -29.432 1.00 50.19 120 ARG A C 1
ATOM 886 O O . ARG A 1 120 ? 7.923 -13.586 -29.821 1.00 50.19 120 ARG A O 1
ATOM 893 N N . GLY A 1 121 ? 5.883 -14.506 -29.674 1.00 46.97 121 GLY A N 1
ATOM 894 C CA . GLY A 1 121 ? 6.254 -15.768 -30.328 1.00 46.97 121 GLY A CA 1
ATOM 895 C C . GLY A 1 121 ? 6.605 -15.658 -31.817 1.00 46.97 121 GLY A C 1
ATOM 896 O O . GLY A 1 121 ? 7.515 -16.344 -32.265 1.00 46.97 121 GLY A O 1
ATOM 897 N N . GLN A 1 122 ? 5.937 -14.785 -32.580 1.00 51.97 122 GLN A N 1
ATOM 898 C CA . GLN A 1 122 ? 6.136 -14.745 -34.038 1.00 51.97 122 GLN A CA 1
ATOM 899 C C . GLN A 1 122 ? 7.453 -14.082 -34.463 1.00 51.97 122 GLN A C 1
ATOM 901 O O . GLN A 1 122 ? 8.077 -14.548 -35.406 1.00 51.97 122 GLN A O 1
ATOM 906 N N . LEU A 1 123 ? 7.927 -13.059 -33.743 1.00 50.66 123 LEU A N 1
ATOM 907 C CA . LEU A 1 123 ? 9.217 -12.426 -34.052 1.00 50.66 123 LEU A CA 1
ATOM 908 C C . LEU A 1 123 ? 10.419 -13.256 -33.583 1.00 50.66 123 LEU A C 1
ATOM 910 O O . LEU A 1 123 ? 11.475 -13.184 -34.202 1.00 50.66 123 LEU A O 1
ATOM 914 N N . LYS A 1 124 ? 10.278 -14.082 -32.535 1.00 50.53 124 LYS A N 1
ATOM 915 C CA . LYS A 1 124 ? 11.407 -14.873 -32.013 1.00 50.53 124 LYS A CA 1
ATOM 916 C C . LYS A 1 124 ? 11.909 -15.918 -33.019 1.00 50.53 124 LYS A C 1
ATOM 918 O O . LYS A 1 124 ? 13.109 -16.132 -33.105 1.00 50.53 124 LYS A O 1
ATOM 923 N N . MET A 1 125 ? 11.005 -16.490 -33.819 1.00 51.72 125 MET A N 1
ATOM 924 C CA . MET A 1 125 ? 11.345 -17.467 -34.864 1.00 51.72 125 MET A CA 1
ATOM 925 C C . MET A 1 125 ? 12.162 -16.857 -36.014 1.00 51.72 125 MET A C 1
ATOM 927 O O . MET A 1 125 ? 12.926 -17.566 -36.653 1.00 51.72 125 MET A O 1
ATOM 931 N N . VAL A 1 126 ? 12.020 -15.552 -36.276 1.00 55.66 126 VAL A N 1
ATOM 932 C CA . VAL A 1 126 ? 12.723 -14.882 -37.386 1.00 55.66 126 VAL A CA 1
ATOM 933 C C . VAL A 1 126 ? 14.120 -14.406 -36.965 1.00 55.66 126 VAL A C 1
ATOM 935 O O . VAL A 1 126 ? 15.027 -14.357 -37.788 1.00 55.66 126 VAL A O 1
ATOM 938 N N . VAL A 1 127 ? 14.320 -14.084 -35.682 1.00 54.78 127 VAL A N 1
ATOM 939 C CA . VAL A 1 127 ? 15.593 -13.534 -35.171 1.00 54.78 127 VAL A CA 1
ATOM 940 C C . VAL A 1 127 ? 16.639 -14.624 -34.873 1.00 54.78 127 VAL A C 1
ATOM 942 O O . VAL A 1 127 ? 17.824 -14.323 -34.823 1.00 54.78 127 VAL A O 1
ATOM 945 N N . GLU A 1 128 ? 16.238 -15.890 -34.708 1.00 57.22 128 GLU A N 1
ATOM 946 C CA . GLU A 1 128 ? 17.153 -17.011 -34.402 1.00 57.22 128 GLU A CA 1
ATOM 947 C C . GLU A 1 128 ? 17.688 -17.748 -35.652 1.00 57.22 128 GLU A C 1
ATOM 949 O O . GLU A 1 128 ? 18.342 -18.782 -35.522 1.00 57.22 128 GLU A O 1
ATOM 954 N N . MET A 1 129 ? 17.452 -17.237 -36.867 1.00 56.53 129 MET A N 1
ATOM 955 C CA . MET A 1 129 ? 17.986 -17.862 -38.083 1.00 56.53 129 MET A CA 1
ATOM 956 C C . MET A 1 129 ? 19.488 -17.534 -38.242 1.00 56.53 129 MET A C 1
ATOM 958 O O . MET A 1 129 ? 19.837 -16.350 -38.260 1.00 56.53 129 MET A O 1
ATOM 962 N N . PRO A 1 130 ? 20.396 -18.527 -38.362 1.00 59.59 130 PRO A N 1
ATOM 963 C CA . PRO A 1 130 ? 21.835 -18.271 -38.391 1.00 59.59 130 PRO A CA 1
ATOM 964 C C . PRO A 1 130 ? 22.240 -17.394 -39.585 1.00 59.59 130 PRO A C 1
ATOM 966 O O . PRO A 1 130 ? 22.006 -17.744 -40.742 1.00 59.59 130 PRO A O 1
ATOM 969 N N . LEU A 1 131 ? 22.904 -16.269 -39.300 1.00 57.50 131 LEU A N 1
ATOM 970 C CA . LEU A 1 131 ? 23.410 -15.311 -40.296 1.00 57.50 131 LEU A CA 1
ATOM 971 C C . LEU A 1 131 ? 24.417 -15.922 -41.291 1.00 57.50 131 LEU A C 1
ATOM 973 O O . LEU A 1 131 ? 24.665 -15.346 -42.347 1.00 57.50 131 LEU A O 1
ATOM 977 N N . THR A 1 132 ? 24.975 -17.096 -40.994 1.00 57.66 132 THR A N 1
ATOM 978 C CA . THR A 1 132 ? 25.999 -17.761 -41.811 1.00 57.66 132 THR A CA 1
ATOM 979 C C . THR A 1 132 ? 25.467 -18.362 -43.117 1.00 57.66 132 THR A C 1
ATOM 981 O O . THR A 1 132 ? 26.238 -18.500 -44.060 1.00 57.66 132 THR A O 1
ATOM 984 N N . TYR A 1 133 ? 24.163 -18.648 -43.233 1.00 58.09 133 TYR A N 1
ATOM 985 C CA . TYR A 1 133 ? 23.564 -19.217 -44.456 1.00 58.09 133 TYR A CA 1
ATOM 986 C C . TYR A 1 133 ? 23.089 -18.169 -45.482 1.00 58.09 133 TYR A C 1
ATOM 988 O O . TYR A 1 133 ? 22.645 -18.527 -46.573 1.00 58.09 133 TYR A O 1
ATOM 996 N N . TYR A 1 134 ? 23.181 -16.873 -45.168 1.00 57.53 134 TYR A N 1
ATOM 997 C CA . TYR A 1 134 ? 22.597 -15.808 -45.996 1.00 57.53 134 TYR A CA 1
ATOM 998 C C . TYR A 1 134 ? 23.353 -15.506 -47.295 1.00 57.53 134 TYR A C 1
ATOM 1000 O O . TYR A 1 134 ? 22.754 -14.986 -48.237 1.00 57.53 134 TYR A O 1
ATOM 1008 N N . TRP A 1 135 ? 24.645 -15.827 -47.379 1.00 56.00 135 TRP A N 1
ATOM 1009 C CA . TRP A 1 135 ? 25.469 -15.406 -48.516 1.00 56.00 135 TRP A CA 1
ATOM 1010 C C . TRP A 1 135 ? 25.169 -16.182 -49.808 1.00 56.00 135 TRP A C 1
ATOM 1012 O O . TRP A 1 135 ? 25.322 -15.620 -50.888 1.00 56.00 135 TRP A O 1
ATOM 1022 N N . SER A 1 136 ? 24.652 -17.415 -49.718 1.00 59.06 136 SER A N 1
ATOM 1023 C CA . SER A 1 136 ? 24.396 -18.270 -50.894 1.00 59.06 136 SER A CA 1
ATOM 1024 C C . SER A 1 136 ? 22.949 -18.236 -51.415 1.00 59.06 136 SER A C 1
ATOM 1026 O O . SER A 1 136 ? 22.681 -18.765 -52.487 1.00 59.06 136 SER A O 1
ATOM 1028 N N . PHE A 1 137 ? 22.012 -17.604 -50.696 1.00 59.31 137 PHE A N 1
ATOM 1029 C CA . PHE A 1 137 ? 20.577 -17.552 -51.043 1.00 59.31 137 PHE A CA 1
ATOM 1030 C C . PHE A 1 137 ? 20.002 -16.119 -51.063 1.00 59.31 137 PHE A C 1
ATOM 1032 O O . PHE A 1 137 ? 18.798 -15.912 -50.886 1.00 59.31 137 PHE A O 1
ATOM 1039 N N . SER A 1 138 ? 20.856 -15.109 -51.253 1.00 63.09 138 SER A N 1
ATOM 1040 C CA . SER A 1 138 ? 20.546 -13.716 -50.904 1.00 63.09 138 SER A CA 1
ATOM 1041 C C . SER A 1 138 ? 19.399 -13.086 -51.708 1.00 63.09 138 SER A C 1
ATOM 1043 O O . SER A 1 138 ? 18.590 -12.367 -51.130 1.00 63.09 138 SER A O 1
ATOM 1045 N N . ALA A 1 139 ? 19.248 -13.377 -53.003 1.00 67.94 139 ALA A N 1
ATOM 1046 C CA . ALA A 1 139 ? 18.263 -12.671 -53.830 1.00 67.94 139 ALA A CA 1
ATOM 1047 C C . ALA A 1 139 ? 16.805 -13.077 -53.529 1.00 67.94 139 ALA A C 1
ATOM 1049 O O . ALA A 1 139 ? 15.944 -12.219 -53.341 1.00 67.94 139 ALA A O 1
ATOM 1050 N N . ILE A 1 140 ? 16.515 -14.378 -53.426 1.00 73.25 140 ILE A N 1
ATOM 1051 C CA . ILE A 1 140 ? 15.135 -14.880 -53.275 1.00 73.25 140 ILE A CA 1
ATOM 1052 C C . ILE A 1 140 ? 14.576 -14.558 -51.879 1.00 73.25 140 ILE A C 1
ATOM 1054 O O . ILE A 1 140 ? 13.414 -14.174 -51.739 1.00 73.25 140 ILE A O 1
ATOM 1058 N N . TRP A 1 141 ? 15.407 -14.646 -50.838 1.00 71.81 141 TRP A N 1
ATOM 1059 C CA . TRP A 1 141 ? 14.968 -14.397 -49.462 1.00 71.81 141 TRP A CA 1
ATOM 1060 C C . TRP A 1 141 ? 14.684 -12.926 -49.165 1.00 71.81 141 TRP A C 1
ATOM 1062 O O . TRP A 1 141 ? 13.771 -12.635 -48.390 1.00 71.81 141 TRP A O 1
ATOM 1072 N N . ILE A 1 142 ? 15.397 -11.990 -49.799 1.00 76.00 142 ILE A N 1
ATOM 1073 C CA . ILE A 1 142 ? 15.158 -10.552 -49.606 1.00 76.00 142 ILE A CA 1
ATOM 1074 C C . ILE A 1 142 ? 13.735 -10.172 -50.041 1.00 76.00 142 ILE A C 1
ATOM 1076 O O . ILE A 1 142 ? 13.052 -9.439 -49.321 1.00 76.00 142 ILE A O 1
ATOM 1080 N N . HIS A 1 143 ? 13.246 -10.715 -51.160 1.00 79.56 143 HIS A N 1
ATOM 1081 C CA . HIS A 1 143 ? 11.913 -10.390 -51.678 1.00 79.56 143 HIS A CA 1
ATOM 1082 C C . HIS A 1 143 ? 10.768 -10.928 -50.807 1.00 79.56 143 HIS A C 1
ATOM 1084 O O . HIS A 1 143 ? 9.735 -10.270 -50.690 1.00 79.56 143 HIS A O 1
ATOM 1090 N N . VAL A 1 144 ? 10.955 -12.075 -50.147 1.00 85.25 144 VAL A N 1
ATOM 1091 C CA . VAL A 1 144 ? 9.930 -12.672 -49.270 1.00 85.25 144 VAL A CA 1
ATOM 1092 C C . VAL A 1 144 ? 9.987 -12.096 -47.852 1.00 85.25 144 VAL A C 1
ATOM 1094 O O . VAL A 1 144 ? 8.950 -11.860 -47.230 1.00 85.25 144 VAL A O 1
ATOM 1097 N N . ALA A 1 145 ? 11.185 -11.836 -47.324 1.00 84.94 145 ALA A N 1
ATOM 1098 C CA . ALA A 1 145 ? 11.353 -11.378 -45.948 1.00 84.94 145 ALA A CA 1
ATOM 1099 C C . ALA A 1 145 ? 10.999 -9.894 -45.763 1.00 84.94 145 ALA A C 1
ATOM 1101 O O . ALA A 1 145 ? 10.481 -9.515 -44.711 1.00 84.94 145 ALA A O 1
ATOM 1102 N N . LEU A 1 146 ? 11.255 -9.038 -46.760 1.00 86.69 146 LEU A N 1
ATOM 1103 C CA . LEU A 1 146 ? 11.070 -7.590 -46.617 1.00 86.69 146 LEU A CA 1
ATOM 1104 C C . LEU A 1 146 ? 9.613 -7.186 -46.291 1.00 86.69 146 LEU A C 1
ATOM 1106 O O . LEU A 1 146 ? 9.427 -6.418 -45.340 1.00 86.69 146 LEU A O 1
ATOM 1110 N N . PRO A 1 147 ? 8.570 -7.694 -46.984 1.00 91.12 147 PRO A N 1
ATOM 1111 C CA . PRO A 1 147 ? 7.180 -7.385 -46.636 1.00 91.12 147 PRO A CA 1
ATOM 1112 C C . PRO A 1 147 ? 6.792 -7.879 -45.236 1.00 91.12 147 PRO A C 1
ATOM 1114 O O . PRO A 1 147 ? 6.054 -7.197 -44.523 1.00 91.12 147 PRO A O 1
ATOM 1117 N N . LEU A 1 148 ? 7.323 -9.034 -44.814 1.00 90.38 148 LEU A N 1
ATOM 1118 C CA . LEU A 1 148 ? 7.076 -9.591 -43.483 1.00 90.38 148 LEU A CA 1
ATOM 1119 C C . LEU A 1 148 ? 7.655 -8.697 -42.385 1.00 90.38 148 LEU A C 1
ATOM 1121 O O . LEU A 1 148 ? 6.961 -8.413 -41.410 1.00 90.38 148 LEU A O 1
ATOM 1125 N N . TRP A 1 149 ? 8.883 -8.199 -42.557 1.00 90.19 149 TRP A N 1
ATOM 1126 C CA . TRP A 1 149 ? 9.491 -7.255 -41.618 1.00 90.19 149 TRP A CA 1
ATOM 1127 C C . TRP A 1 149 ? 8.712 -5.943 -41.537 1.00 90.19 149 TRP A C 1
ATOM 1129 O O . TRP A 1 149 ? 8.402 -5.496 -40.433 1.00 90.19 149 TRP A O 1
ATOM 1139 N N . LYS A 1 150 ? 8.344 -5.350 -42.681 1.00 92.56 150 LYS A N 1
ATOM 1140 C CA . LYS A 1 150 ? 7.539 -4.117 -42.713 1.00 92.56 150 LYS A CA 1
ATOM 1141 C C . LYS A 1 150 ? 6.211 -4.300 -41.974 1.00 92.56 150 LYS A C 1
ATOM 1143 O O . LYS A 1 150 ? 5.927 -3.550 -41.042 1.00 92.56 150 LYS A O 1
ATOM 1148 N N . SER A 1 151 ? 5.467 -5.364 -42.291 1.00 93.06 151 SER A N 1
ATOM 1149 C CA . SER A 1 151 ? 4.196 -5.654 -41.615 1.00 93.06 151 SER A CA 1
ATOM 1150 C C . SER A 1 151 ? 4.381 -5.968 -40.126 1.00 93.06 151 SER A C 1
ATOM 1152 O O . SER A 1 151 ? 3.530 -5.619 -39.309 1.00 93.06 151 SER A O 1
ATOM 1154 N N . ALA A 1 152 ? 5.489 -6.607 -39.735 1.00 92.81 152 ALA A N 1
ATOM 1155 C CA . ALA A 1 152 ? 5.794 -6.850 -38.330 1.00 92.81 152 ALA A CA 1
ATOM 1156 C C . ALA A 1 152 ? 5.998 -5.533 -37.567 1.00 92.81 152 ALA A C 1
ATOM 1158 O O . ALA A 1 152 ? 5.389 -5.357 -36.513 1.00 92.81 152 ALA A O 1
ATOM 1159 N N . PHE A 1 153 ? 6.788 -4.599 -38.106 1.00 93.69 153 PHE A N 1
ATOM 1160 C CA . PHE A 1 153 ? 7.046 -3.298 -37.482 1.00 93.69 153 PHE A CA 1
ATOM 1161 C C . PHE A 1 153 ? 5.803 -2.406 -37.402 1.00 93.69 153 PHE A C 1
ATOM 1163 O O . PHE A 1 153 ? 5.588 -1.767 -36.373 1.00 93.69 153 PHE A O 1
ATOM 1170 N N . GLU A 1 154 ? 4.945 -2.418 -38.425 1.00 93.50 154 GLU A N 1
ATOM 1171 C CA . GLU A 1 154 ? 3.664 -1.691 -38.428 1.00 93.50 154 GLU A CA 1
ATOM 1172 C C . GLU A 1 154 ? 2.708 -2.156 -37.318 1.00 93.50 154 GLU A C 1
ATOM 1174 O O . GLU A 1 154 ? 1.903 -1.375 -36.813 1.00 93.50 154 GLU A O 1
ATOM 1179 N N . ARG A 1 155 ? 2.798 -3.426 -36.898 1.00 94.56 155 ARG A N 1
ATOM 1180 C CA . ARG A 1 155 ? 1.936 -4.002 -35.852 1.00 94.56 155 ARG A CA 1
ATOM 1181 C C . ARG A 1 155 ? 2.457 -3.784 -34.431 1.00 94.56 155 ARG A C 1
ATOM 1183 O O . ARG A 1 155 ? 1.722 -4.061 -33.478 1.00 94.56 155 ARG A O 1
ATOM 1190 N N . VAL A 1 156 ? 3.712 -3.363 -34.255 1.00 93.81 156 VAL A N 1
ATOM 1191 C CA . VAL A 1 156 ? 4.284 -3.141 -32.920 1.00 93.81 156 VAL A CA 1
ATOM 1192 C C . VAL A 1 156 ? 3.691 -1.870 -32.322 1.00 93.81 156 VAL A C 1
ATOM 1194 O O . VAL A 1 156 ? 3.692 -0.815 -32.946 1.00 93.81 156 VAL A O 1
ATOM 1197 N N . GLN A 1 157 ? 3.218 -1.962 -31.080 1.00 93.81 157 GLN A N 1
ATOM 1198 C CA . GLN A 1 157 ? 2.738 -0.814 -30.318 1.00 93.81 157 GLN A CA 1
ATOM 1199 C C . GLN A 1 157 ? 3.552 -0.656 -29.023 1.00 93.81 157 GLN A C 1
ATOM 1201 O O . GLN A 1 157 ? 3.696 -1.636 -28.283 1.00 93.81 157 GLN A O 1
ATOM 1206 N N . PRO A 1 158 ? 4.075 0.549 -28.726 1.00 95.00 158 PRO A N 1
ATOM 1207 C CA . PRO A 1 158 ? 4.088 1.739 -29.590 1.00 95.00 158 PRO A CA 1
ATOM 1208 C C . PRO A 1 158 ? 4.936 1.530 -30.859 1.00 95.00 158 PRO A C 1
ATOM 1210 O O . PRO A 1 158 ? 5.931 0.803 -30.819 1.00 95.00 158 PRO A O 1
ATOM 1213 N N . GLN A 1 159 ? 4.555 2.182 -31.964 1.00 95.38 159 GLN A N 1
ATOM 1214 C CA . GLN A 1 159 ? 5.258 2.052 -33.245 1.00 95.38 159 GLN A CA 1
ATOM 1215 C C . GLN A 1 159 ? 6.704 2.561 -33.113 1.00 95.38 159 GLN A C 1
ATOM 1217 O O . GLN A 1 159 ? 6.900 3.664 -32.579 1.00 95.38 159 GLN A O 1
ATOM 1222 N N . PRO A 1 160 ? 7.711 1.768 -33.529 1.00 94.88 160 PRO A N 1
ATOM 1223 C CA . PRO A 1 160 ? 9.099 2.211 -33.537 1.00 94.88 160 PRO A CA 1
ATOM 1224 C C . PRO A 1 160 ? 9.319 3.340 -34.553 1.00 94.88 160 PRO A C 1
ATOM 1226 O O . PRO A 1 160 ? 8.483 3.540 -35.436 1.00 94.88 160 PRO A O 1
ATOM 1229 N N . PRO A 1 161 ? 10.419 4.104 -34.428 1.00 93.50 161 PRO A N 1
ATOM 1230 C CA . PRO A 1 161 ? 10.827 5.066 -35.448 1.00 93.50 161 PRO A CA 1
ATOM 1231 C C . PRO A 1 161 ? 10.979 4.416 -36.833 1.00 93.50 161 PRO A C 1
ATOM 1233 O O . PRO A 1 161 ? 10.995 3.196 -36.968 1.00 93.50 161 PRO A O 1
ATOM 1236 N N . ALA A 1 162 ? 11.104 5.223 -37.885 1.00 92.38 162 ALA A N 1
ATOM 1237 C CA . ALA A 1 162 ? 11.448 4.682 -39.197 1.00 92.38 162 ALA A CA 1
ATOM 1238 C C . ALA A 1 162 ? 12.863 4.071 -39.179 1.00 92.38 162 ALA A C 1
ATOM 1240 O O . ALA A 1 162 ? 13.736 4.527 -38.434 1.00 92.38 162 ALA A O 1
ATOM 1241 N N . CYS A 1 163 ? 13.085 3.047 -40.006 1.00 91.44 163 CYS A N 1
ATOM 1242 C CA . CYS A 1 163 ? 14.416 2.486 -40.217 1.00 91.44 163 CYS A CA 1
ATOM 1243 C C . CYS A 1 163 ? 15.319 3.533 -40.889 1.00 91.44 163 CYS A C 1
ATOM 1245 O O . CYS A 1 163 ? 14.918 4.058 -41.928 1.00 91.44 163 CYS A O 1
ATOM 1247 N N . PRO A 1 164 ? 16.502 3.848 -40.326 1.00 88.25 164 PRO A N 1
ATOM 1248 C CA . PRO A 1 164 ? 17.499 4.673 -40.992 1.00 88.25 164 PRO A CA 1
ATOM 1249 C C . PRO A 1 164 ? 17.867 4.114 -42.368 1.00 88.25 164 PRO A C 1
ATOM 1251 O O . PRO A 1 164 ? 17.887 2.898 -42.557 1.00 88.25 164 PRO A O 1
ATOM 1254 N N . GLU A 1 165 ? 18.180 5.000 -43.312 1.00 86.69 165 GLU A N 1
ATOM 1255 C CA . GLU A 1 165 ? 18.547 4.634 -44.689 1.00 86.69 165 GLU A CA 1
ATOM 1256 C C . GLU A 1 165 ? 19.853 3.827 -44.763 1.00 86.69 165 GLU A C 1
ATOM 1258 O O . GLU A 1 165 ? 20.036 3.025 -45.676 1.00 86.69 165 GLU A O 1
ATOM 1263 N N . ASP A 1 166 ? 20.747 3.999 -43.785 1.00 83.75 166 ASP A N 1
ATOM 1264 C CA . ASP A 1 166 ? 22.034 3.307 -43.683 1.00 83.75 166 ASP A CA 1
ATOM 1265 C C . ASP A 1 166 ? 21.935 1.913 -43.042 1.00 83.75 166 ASP A C 1
ATOM 1267 O O . ASP A 1 166 ? 22.954 1.250 -42.838 1.00 83.75 166 ASP A O 1
ATOM 1271 N N . MET A 1 167 ? 20.724 1.451 -42.720 1.00 86.00 167 MET A N 1
ATOM 1272 C CA . MET A 1 167 ? 20.497 0.185 -42.034 1.00 86.00 167 MET A CA 1
ATOM 1273 C C . MET A 1 167 ? 19.411 -0.636 -42.724 1.00 86.00 167 MET A C 1
ATOM 1275 O O . MET A 1 167 ? 18.343 -0.137 -43.070 1.00 86.00 167 MET A O 1
ATOM 1279 N N . ASN A 1 168 ? 19.651 -1.938 -42.890 1.00 89.56 168 ASN A N 1
ATOM 1280 C CA . ASN A 1 168 ? 18.599 -2.840 -43.354 1.00 89.56 168 ASN A CA 1
ATOM 1281 C C . ASN A 1 168 ? 17.660 -3.253 -42.200 1.00 89.56 168 ASN A C 1
ATOM 1283 O O . ASN A 1 168 ? 18.029 -3.219 -41.026 1.00 89.56 168 ASN A O 1
ATOM 1287 N N . LEU A 1 169 ? 16.429 -3.673 -42.524 1.00 90.25 169 LEU A N 1
ATOM 1288 C CA . LEU A 1 169 ? 15.422 -4.036 -41.512 1.00 90.25 169 LEU A CA 1
ATOM 1289 C C . LEU A 1 169 ? 15.874 -5.141 -40.530 1.00 90.25 169 LEU A C 1
ATOM 1291 O O . LEU A 1 169 ? 15.555 -5.023 -39.347 1.00 90.25 169 LEU A O 1
ATOM 1295 N N . PRO A 1 170 ? 16.615 -6.190 -40.943 1.00 88.00 170 PRO A N 1
ATOM 1296 C CA . PRO A 1 170 ? 17.169 -7.165 -40.000 1.00 88.00 170 PRO A CA 1
ATOM 1297 C C . PRO A 1 170 ? 18.162 -6.567 -38.992 1.00 88.00 170 PRO A C 1
ATOM 1299 O O . PRO A 1 170 ? 18.043 -6.821 -37.793 1.00 88.00 170 PRO A O 1
ATOM 1302 N N . GLN A 1 171 ? 19.108 -5.737 -39.447 1.00 86.12 171 GLN A N 1
ATOM 1303 C CA . GLN A 1 171 ? 20.037 -5.015 -38.568 1.00 86.12 171 GLN A CA 1
ATOM 1304 C C . GLN A 1 171 ? 19.276 -4.098 -37.609 1.00 86.12 171 GLN A C 1
ATOM 1306 O O . GLN A 1 171 ? 19.576 -4.063 -36.418 1.00 86.12 171 GLN A O 1
ATOM 1311 N N . TYR A 1 172 ? 18.237 -3.433 -38.111 1.00 89.56 172 TYR A N 1
ATOM 1312 C CA . TYR A 1 172 ? 17.353 -2.568 -37.338 1.00 89.56 172 TYR A CA 1
ATOM 1313 C C . TYR A 1 172 ? 16.562 -3.329 -36.268 1.00 89.56 172 TYR A C 1
ATOM 1315 O O . TYR A 1 172 ? 16.474 -2.893 -35.120 1.00 89.56 172 TYR A O 1
ATOM 1323 N N . ALA A 1 173 ? 16.044 -4.513 -36.598 1.00 90.62 173 ALA A N 1
ATOM 1324 C CA . ALA A 1 173 ? 15.384 -5.394 -35.640 1.00 90.62 173 ALA A CA 1
ATOM 1325 C C . ALA A 1 173 ? 16.351 -5.896 -34.561 1.00 90.62 173 ALA A C 1
ATOM 1327 O O . ALA A 1 173 ? 15.998 -5.913 -33.378 1.00 90.62 173 ALA A O 1
ATOM 1328 N N . SER A 1 174 ? 17.569 -6.276 -34.957 1.00 86.81 174 SER A N 1
ATOM 1329 C CA . SER A 1 174 ? 18.624 -6.677 -34.024 1.00 86.81 174 SER A CA 1
ATOM 1330 C C . SER A 1 174 ? 19.033 -5.520 -33.115 1.00 86.81 174 SER A C 1
ATOM 1332 O O . SER A 1 174 ? 19.206 -5.721 -31.920 1.00 86.81 174 SER A O 1
ATOM 1334 N N . PHE A 1 175 ? 19.126 -4.300 -33.642 1.00 85.38 175 PHE A N 1
ATOM 1335 C CA . PHE A 1 175 ? 19.388 -3.102 -32.848 1.00 85.38 175 PHE A CA 1
ATOM 1336 C C . PHE A 1 175 ? 18.275 -2.841 -31.821 1.00 85.38 175 PHE A C 1
ATOM 1338 O O . PHE A 1 175 ? 18.552 -2.529 -30.667 1.00 85.38 175 PHE A O 1
ATOM 1345 N N . LEU A 1 176 ? 17.012 -3.024 -32.216 1.00 87.19 176 LEU A N 1
ATOM 1346 C CA . LEU A 1 176 ? 15.855 -2.739 -31.369 1.00 87.19 176 LEU A CA 1
ATOM 1347 C C . LEU A 1 176 ? 15.565 -3.770 -30.280 1.00 87.19 176 LEU A C 1
ATOM 1349 O O . LEU A 1 176 ? 15.125 -3.425 -29.181 1.00 87.19 176 LEU A O 1
ATOM 1353 N N . TYR A 1 177 ? 15.698 -5.047 -30.622 1.00 87.38 177 TYR A N 1
ATOM 1354 C CA . TYR A 1 177 ? 15.228 -6.155 -29.790 1.00 87.38 177 TYR A CA 1
ATOM 1355 C C . TYR A 1 177 ? 16.332 -7.141 -29.428 1.00 87.38 177 TYR A C 1
ATOM 1357 O O . TYR A 1 177 ? 16.114 -8.013 -28.578 1.00 87.38 177 TYR A O 1
ATOM 1365 N N . GLY A 1 178 ? 17.492 -7.022 -30.071 1.00 86.00 178 GLY A N 1
ATOM 1366 C CA . GLY A 1 178 ? 18.657 -7.831 -29.776 1.00 86.00 178 GLY A CA 1
ATOM 1367 C C . GLY A 1 178 ? 19.178 -7.565 -28.372 1.00 86.00 178 GLY A C 1
ATOM 1368 O O . GLY A 1 178 ? 18.901 -6.553 -27.727 1.00 86.00 178 GLY A O 1
ATOM 1369 N N . ARG A 1 179 ? 19.918 -8.548 -27.868 1.00 84.19 179 ARG A N 1
ATOM 1370 C CA . ARG A 1 179 ? 20.625 -8.456 -26.585 1.00 84.19 179 ARG A CA 1
ATOM 1371 C C . ARG A 1 179 ? 22.133 -8.376 -26.767 1.00 84.19 179 ARG A C 1
ATOM 1373 O O . ARG A 1 179 ? 22.838 -8.283 -25.771 1.00 84.19 179 ARG A O 1
ATOM 1380 N N . THR A 1 180 ? 22.601 -8.455 -28.008 1.00 82.50 180 THR A N 1
ATOM 1381 C CA . THR A 1 180 ? 24.007 -8.479 -28.390 1.00 82.50 180 THR A CA 1
ATOM 1382 C C . THR A 1 180 ? 24.364 -7.185 -29.103 1.00 82.50 180 THR A C 1
ATOM 1384 O O . THR A 1 180 ? 23.575 -6.640 -29.877 1.00 82.50 180 THR A O 1
ATOM 1387 N N . CYS A 1 181 ? 25.555 -6.667 -28.824 1.00 77.44 181 CYS A N 1
ATOM 1388 C CA . CYS A 1 181 ? 26.093 -5.532 -29.560 1.00 77.44 181 CYS A CA 1
ATOM 1389 C C . CYS A 1 181 ? 26.463 -5.975 -30.981 1.00 77.44 181 CYS A C 1
ATOM 1391 O O . CYS A 1 181 ? 27.287 -6.865 -31.134 1.00 77.44 181 CYS A O 1
ATOM 1393 N N . SER A 1 182 ? 25.951 -5.315 -32.020 1.00 71.94 182 SER A N 1
ATOM 1394 C CA . SER A 1 182 ? 26.273 -5.659 -33.418 1.00 71.94 182 SER A CA 1
ATOM 1395 C C . SER A 1 182 ? 27.746 -5.453 -33.803 1.00 71.94 182 SER A C 1
ATOM 1397 O O . SER A 1 182 ? 28.146 -5.828 -34.900 1.00 71.94 182 SER A O 1
ATOM 1399 N N . ALA A 1 183 ? 28.538 -4.794 -32.952 1.00 71.56 183 ALA A N 1
ATOM 1400 C CA . ALA A 1 183 ? 29.954 -4.529 -33.195 1.00 71.56 183 ALA A CA 1
ATOM 1401 C C . ALA A 1 183 ? 30.896 -5.539 -32.523 1.00 71.56 183 ALA A C 1
ATOM 1403 O O . ALA A 1 183 ? 32.009 -5.728 -33.004 1.00 71.56 183 ALA A O 1
ATOM 1404 N N . CYS A 1 184 ? 30.503 -6.134 -31.393 1.00 76.31 184 CYS A N 1
ATOM 1405 C CA . CYS A 1 184 ? 31.380 -7.016 -30.611 1.00 76.31 184 CYS A CA 1
ATOM 1406 C C . CYS A 1 184 ? 30.688 -8.270 -30.064 1.00 76.31 184 CYS A C 1
ATOM 1408 O O . CYS A 1 184 ? 31.290 -8.987 -29.271 1.00 76.31 184 CYS A O 1
ATOM 1410 N N . ASP A 1 185 ? 29.418 -8.485 -30.410 1.00 78.12 185 ASP A N 1
ATOM 1411 C CA . ASP A 1 185 ? 28.545 -9.578 -29.967 1.00 78.12 185 ASP A CA 1
ATOM 1412 C C . ASP A 1 185 ? 28.385 -9.739 -28.446 1.00 78.12 185 ASP A C 1
ATOM 1414 O O . ASP A 1 185 ? 27.735 -10.670 -27.968 1.00 78.12 185 ASP A O 1
ATOM 1418 N N . SER A 1 186 ? 28.894 -8.791 -27.655 1.00 79.81 186 SER A N 1
ATOM 1419 C CA . SER A 1 186 ? 28.754 -8.812 -26.202 1.00 79.81 186 SER A CA 1
ATOM 1420 C C . SER A 1 186 ? 27.292 -8.681 -25.784 1.00 79.81 186 SER A C 1
ATOM 1422 O O . SER A 1 186 ? 26.560 -7.815 -26.270 1.00 79.81 186 SER A O 1
ATOM 1424 N N . THR A 1 187 ? 26.888 -9.509 -24.819 1.00 77.38 187 THR A N 1
ATOM 1425 C CA . THR A 1 187 ? 25.587 -9.435 -24.141 1.00 77.38 187 THR A CA 1
ATOM 1426 C C . THR A 1 187 ? 25.596 -8.513 -22.920 1.00 77.38 187 THR A C 1
ATOM 1428 O O . THR A 1 187 ? 24.574 -8.348 -22.248 1.00 77.38 187 THR A O 1
ATOM 1431 N N . VAL A 1 188 ? 26.756 -7.949 -22.570 1.00 64.88 188 VAL A N 1
ATOM 1432 C CA . VAL A 1 188 ? 26.940 -7.170 -21.344 1.00 64.88 188 VAL A CA 1
ATOM 1433 C C . VAL A 1 188 ? 26.488 -5.725 -21.576 1.00 64.88 188 VAL A C 1
ATOM 1435 O O . VAL A 1 188 ? 27.189 -4.925 -22.181 1.00 64.88 188 VAL A O 1
ATOM 1438 N N . SER A 1 189 ? 25.310 -5.396 -21.038 1.00 53.97 189 SER A N 1
ATOM 1439 C CA . SER A 1 189 ? 24.826 -4.033 -20.763 1.00 53.97 189 SER A CA 1
ATOM 1440 C C . SER A 1 189 ? 24.709 -3.058 -21.949 1.00 53.97 189 SER A C 1
ATOM 1442 O O . SER A 1 189 ? 25.204 -1.935 -21.892 1.00 53.97 189 SER A O 1
ATOM 1444 N N . LEU A 1 190 ? 23.878 -3.384 -22.943 1.00 57.72 190 LEU A N 1
ATOM 1445 C CA . LEU A 1 190 ? 23.300 -2.380 -23.863 1.00 57.72 190 LEU A CA 1
ATOM 1446 C C . LEU A 1 190 ? 22.254 -1.458 -23.192 1.00 57.72 190 LEU A C 1
ATOM 1448 O O . LEU A 1 190 ? 21.473 -0.794 -23.864 1.00 57.72 190 LEU A O 1
ATOM 1452 N N . ARG A 1 191 ? 22.159 -1.462 -21.858 1.00 52.41 191 ARG A N 1
ATOM 1453 C CA . ARG A 1 191 ? 20.973 -0.987 -21.135 1.00 52.41 191 ARG A CA 1
ATOM 1454 C C . ARG A 1 191 ? 20.923 0.516 -20.862 1.00 52.41 191 ARG A C 1
ATOM 1456 O O . ARG A 1 191 ? 19.927 0.944 -20.288 1.00 52.41 191 ARG A O 1
ATOM 1463 N N . THR A 1 192 ? 21.941 1.295 -21.226 1.00 49.47 192 THR A N 1
ATOM 1464 C CA . THR A 1 192 ? 21.989 2.716 -20.832 1.00 49.47 192 THR A CA 1
ATOM 1465 C C . THR A 1 192 ? 22.311 3.718 -21.930 1.00 49.47 192 THR A C 1
ATOM 1467 O O . THR A 1 192 ? 21.809 4.829 -21.829 1.00 49.47 192 THR A O 1
ATOM 1470 N N . ASP A 1 193 ? 23.017 3.370 -23.010 1.00 51.09 193 ASP A N 1
ATOM 1471 C CA . ASP A 1 193 ? 23.476 4.398 -23.955 1.00 51.09 193 ASP A CA 1
ATOM 1472 C C . ASP A 1 193 ? 23.229 4.012 -25.417 1.00 51.09 193 ASP A C 1
ATOM 1474 O O . ASP A 1 193 ? 24.138 3.696 -26.177 1.00 51.09 193 ASP A O 1
ATOM 1478 N N . VAL A 1 194 ? 21.968 4.143 -25.847 1.00 52.25 194 VAL A N 1
ATOM 1479 C CA . VAL A 1 194 ? 21.510 4.094 -27.259 1.00 52.25 194 VAL A CA 1
ATOM 1480 C C . VAL A 1 194 ? 22.074 5.271 -28.088 1.00 52.25 194 VAL A C 1
ATOM 1482 O O . VAL A 1 194 ? 21.606 5.582 -29.178 1.00 52.25 194 VAL A O 1
ATOM 1485 N N . ALA A 1 195 ? 23.079 5.987 -27.579 1.00 51.75 195 ALA A N 1
ATOM 1486 C CA . ALA A 1 195 ? 23.624 7.178 -28.217 1.00 51.75 195 ALA A CA 1
ATOM 1487 C C . ALA A 1 195 ? 24.429 6.875 -29.485 1.00 51.75 195 ALA A C 1
ATOM 1489 O O . ALA A 1 195 ? 24.835 7.816 -30.164 1.00 51.75 195 ALA A O 1
ATOM 1490 N N . VAL A 1 196 ? 24.657 5.603 -29.818 1.00 55.22 196 VAL A N 1
ATOM 1491 C CA . VAL A 1 196 ? 25.530 5.273 -30.932 1.00 55.22 196 VAL A CA 1
ATOM 1492 C C . VAL A 1 196 ? 24.893 4.272 -31.881 1.00 55.22 196 VAL A C 1
ATOM 1494 O O . VAL A 1 196 ? 24.692 3.100 -31.568 1.00 55.22 196 VAL A O 1
ATOM 1497 N N . LEU A 1 197 ? 24.533 4.786 -33.058 1.00 58.19 197 LEU A N 1
ATOM 1498 C CA . LEU A 1 197 ? 24.054 3.981 -34.167 1.00 58.19 197 LEU A CA 1
ATOM 1499 C C . LEU A 1 197 ? 25.147 2.976 -34.594 1.00 58.19 197 LEU A C 1
ATOM 1501 O O . LEU A 1 197 ? 26.336 3.301 -34.559 1.00 58.19 197 LEU A O 1
ATOM 1505 N N . PRO A 1 198 ? 24.767 1.767 -35.041 1.00 55.50 198 PRO A N 1
ATOM 1506 C CA . PRO A 1 198 ? 25.689 0.715 -35.476 1.00 55.50 198 PRO A CA 1
ATOM 1507 C C . PRO A 1 198 ? 26.735 1.146 -36.514 1.00 55.50 198 PRO A C 1
ATOM 1509 O O . PRO A 1 198 ? 27.851 0.630 -36.493 1.00 55.50 198 PRO A O 1
ATOM 1512 N N . SER A 1 199 ? 26.409 2.100 -37.392 1.00 53.69 199 SER A N 1
ATOM 1513 C CA . SER A 1 199 ? 27.299 2.560 -38.465 1.00 53.69 199 SER A CA 1
ATOM 1514 C C . SER A 1 199 ? 28.517 3.352 -37.963 1.00 53.69 199 SER A C 1
ATOM 1516 O O . SER A 1 199 ? 29.541 3.405 -38.650 1.00 53.69 199 SER A O 1
ATOM 1518 N N . SER A 1 200 ? 28.477 3.913 -36.747 1.00 51.03 200 SER A N 1
ATOM 1519 C CA . SER A 1 200 ? 29.587 4.695 -36.181 1.00 51.03 200 SER A CA 1
ATOM 1520 C C . SER A 1 200 ? 30.468 3.945 -35.167 1.00 51.03 200 SER A C 1
ATOM 1522 O O . SER A 1 200 ? 31.551 4.446 -34.870 1.00 51.03 200 SER A O 1
ATOM 1524 N N . VAL A 1 201 ? 30.096 2.740 -34.695 1.00 49.59 201 VAL A N 1
ATOM 1525 C CA . VAL A 1 201 ? 30.814 2.032 -33.590 1.00 49.59 201 VAL A CA 1
ATOM 1526 C C . VAL A 1 201 ? 31.263 0.610 -33.903 1.00 49.59 201 VAL A C 1
ATOM 1528 O O . VAL A 1 201 ? 31.690 -0.104 -32.996 1.00 49.59 201 VAL A O 1
ATOM 1531 N N . GLN A 1 202 ? 31.220 0.160 -35.157 1.00 46.56 202 GLN A N 1
ATOM 1532 C CA . GLN A 1 202 ? 31.875 -1.103 -35.516 1.00 46.56 202 GLN A CA 1
ATOM 1533 C C . GLN A 1 202 ? 33.374 -1.039 -35.138 1.00 46.56 202 GLN A C 1
ATOM 1535 O O . GLN A 1 202 ? 34.169 -0.415 -35.834 1.00 46.56 202 GLN A O 1
ATOM 1540 N N . GLY A 1 203 ? 33.738 -1.633 -33.988 1.00 47.66 203 GLY A N 1
ATOM 1541 C CA . GLY A 1 203 ? 35.115 -1.805 -33.503 1.00 47.66 203 GLY A CA 1
ATOM 1542 C C . GLY A 1 203 ? 35.497 -1.206 -32.135 1.00 47.66 203 GLY A C 1
ATOM 1543 O O . GLY A 1 203 ? 36.581 -1.514 -31.646 1.00 47.66 203 GLY A O 1
ATOM 1544 N N . LEU A 1 204 ? 34.671 -0.381 -31.473 1.00 49.94 204 LEU A N 1
ATOM 1545 C CA . LEU A 1 204 ? 35.197 0.527 -30.423 1.00 49.94 204 LEU A CA 1
ATOM 1546 C C . LEU A 1 204 ? 34.995 0.093 -28.956 1.00 49.94 204 LEU A C 1
ATOM 1548 O O . LEU A 1 204 ? 35.533 0.727 -28.050 1.00 49.94 204 LEU A O 1
ATOM 1552 N N . HIS A 1 205 ? 34.290 -1.008 -28.680 1.00 49.72 205 HIS A N 1
ATOM 1553 C CA . HIS A 1 205 ? 33.950 -1.371 -27.295 1.00 49.72 205 HIS A CA 1
ATOM 1554 C C . HIS A 1 205 ? 35.075 -2.031 -26.471 1.00 49.72 205 HIS A C 1
ATOM 1556 O O . HIS A 1 205 ? 34.895 -2.200 -25.266 1.00 49.72 205 HIS A O 1
ATOM 1562 N N . HIS A 1 206 ? 36.232 -2.388 -27.052 1.00 45.22 206 HIS A N 1
ATOM 1563 C CA . HIS A 1 206 ? 37.167 -3.305 -26.373 1.00 45.22 206 HIS A CA 1
ATOM 1564 C C . HIS A 1 206 ? 38.524 -2.749 -25.912 1.00 45.22 206 HIS A C 1
ATOM 1566 O O . HIS A 1 206 ? 39.306 -3.496 -25.319 1.00 45.22 206 HIS A O 1
ATOM 1572 N N . LYS A 1 207 ? 38.830 -1.459 -26.097 1.00 49.09 207 LYS A N 1
ATOM 1573 C CA . LYS A 1 207 ? 40.079 -0.878 -25.568 1.00 49.09 207 LYS A CA 1
ATOM 1574 C C . LYS A 1 207 ? 39.868 0.521 -24.989 1.00 49.09 207 LYS A C 1
ATOM 1576 O O . LYS A 1 207 ? 40.340 1.500 -25.549 1.00 49.09 207 LYS A O 1
ATOM 1581 N N . ARG A 1 208 ? 39.296 0.612 -23.780 1.00 47.94 208 ARG A N 1
ATOM 1582 C CA . ARG A 1 208 ? 39.572 1.730 -22.847 1.00 47.94 208 ARG A CA 1
ATOM 1583 C C . ARG A 1 208 ? 41.042 1.679 -22.380 1.00 47.94 208 ARG A C 1
ATOM 1585 O O . ARG A 1 208 ? 41.330 1.565 -21.195 1.00 47.94 208 ARG A O 1
ATOM 1592 N N . ARG A 1 209 ? 42.003 1.726 -23.304 1.00 47.12 209 ARG A N 1
ATOM 1593 C CA . ARG A 1 209 ? 43.357 2.185 -22.985 1.00 47.12 209 ARG A CA 1
ATOM 1594 C C . ARG A 1 209 ? 43.349 3.660 -23.321 1.00 47.12 209 ARG A C 1
ATOM 1596 O O . ARG A 1 209 ? 43.571 4.015 -24.471 1.00 47.12 209 ARG A O 1
ATOM 1603 N N . GLY A 1 210 ? 43.008 4.490 -22.339 1.00 42.59 210 GLY A N 1
ATOM 1604 C CA . GLY A 1 210 ? 43.059 5.934 -22.504 1.00 42.59 210 GLY A CA 1
ATOM 1605 C C . GLY A 1 210 ? 44.471 6.339 -22.908 1.00 42.59 210 GLY A C 1
ATOM 1606 O O . GLY A 1 210 ? 45.367 6.368 -22.068 1.00 42.59 210 GLY A O 1
ATOM 1607 N N . ARG A 1 211 ? 44.683 6.641 -24.191 1.00 51.66 211 ARG A N 1
ATOM 1608 C CA . ARG A 1 211 ? 45.720 7.604 -24.538 1.00 51.66 211 ARG A CA 1
ATOM 1609 C C . ARG A 1 211 ? 45.153 8.946 -24.118 1.00 51.66 211 ARG A C 1
ATOM 1611 O O . ARG A 1 211 ? 44.095 9.344 -24.596 1.00 51.66 211 ARG A O 1
ATOM 1618 N N . ALA A 1 212 ? 45.825 9.612 -23.189 1.00 51.81 212 ALA A N 1
ATOM 1619 C CA . ALA A 1 212 ? 45.564 11.019 -22.966 1.00 51.81 212 ALA A CA 1
ATOM 1620 C C . ALA A 1 212 ? 45.837 11.733 -24.297 1.00 51.81 212 ALA A C 1
ATOM 1622 O O . ALA A 1 212 ? 46.971 11.740 -24.776 1.00 51.81 212 ALA A O 1
ATOM 1623 N N . LEU A 1 213 ? 44.786 12.249 -24.933 1.00 55.38 213 LEU A N 1
ATOM 1624 C CA . LEU A 1 213 ? 44.938 13.194 -26.035 1.00 55.38 213 LEU A CA 1
ATOM 1625 C C . LEU A 1 213 ? 45.759 14.379 -25.511 1.00 55.38 213 LEU A C 1
ATOM 1627 O O . LEU A 1 213 ? 45.517 14.853 -24.397 1.00 55.38 213 LEU A O 1
ATOM 1631 N N . SER A 1 214 ? 46.748 14.821 -26.287 1.00 60.41 214 SER A N 1
ATOM 1632 C CA . SER A 1 214 ? 47.573 15.970 -25.916 1.00 60.41 214 SER A CA 1
ATOM 1633 C C . SER A 1 214 ? 46.707 17.233 -25.793 1.00 60.41 214 SER A C 1
ATOM 1635 O O . SER A 1 214 ? 45.667 17.355 -26.444 1.00 60.41 214 SER A O 1
ATOM 1637 N N . GLY A 1 215 ? 47.113 18.186 -24.949 1.00 61.16 215 GLY A N 1
ATOM 1638 C CA . GLY A 1 215 ? 46.364 19.434 -24.747 1.00 61.16 215 GLY A CA 1
ATOM 1639 C C . GLY A 1 215 ? 46.180 20.269 -26.027 1.00 61.16 215 GLY A C 1
ATOM 1640 O O . GLY A 1 215 ? 45.179 20.970 -26.156 1.00 61.16 215 GLY A O 1
ATOM 1641 N N . GLU A 1 216 ? 47.091 20.153 -26.997 1.00 57.44 216 GLU A N 1
ATOM 1642 C CA . GLU A 1 216 ? 47.015 20.851 -28.289 1.00 57.44 216 GLU A CA 1
ATOM 1643 C C . GLU A 1 216 ? 46.027 20.192 -29.264 1.00 57.44 216 GLU A C 1
ATOM 1645 O O . GLU A 1 216 ? 45.232 20.897 -29.892 1.00 57.44 216 GLU A O 1
ATOM 1650 N N . ASP A 1 217 ? 45.979 18.852 -29.320 1.00 55.16 217 ASP A N 1
ATOM 1651 C CA . ASP A 1 217 ? 44.946 18.121 -30.077 1.00 55.16 217 ASP A CA 1
ATOM 1652 C C . ASP A 1 217 ? 43.532 18.488 -29.565 1.00 55.16 217 ASP A C 1
ATOM 1654 O O . ASP A 1 217 ? 42.576 18.594 -30.339 1.00 55.16 217 ASP A O 1
ATOM 1658 N N . TRP A 1 218 ? 43.404 18.744 -28.255 1.00 56.12 218 TRP A N 1
ATOM 1659 C CA . TRP A 1 218 ? 42.159 19.168 -27.606 1.00 56.12 218 TRP A CA 1
ATOM 1660 C C . TRP A 1 218 ? 41.712 20.587 -27.967 1.00 56.12 218 TRP A C 1
ATOM 1662 O O . TRP A 1 218 ? 40.506 20.836 -28.054 1.00 56.12 218 TRP A O 1
ATOM 1672 N N . LEU A 1 219 ? 42.642 21.526 -28.149 1.00 55.97 219 LEU A N 1
ATOM 1673 C CA . LEU A 1 219 ? 42.326 22.929 -28.436 1.00 55.97 219 LEU A CA 1
ATOM 1674 C C . LEU A 1 219 ? 41.806 23.111 -29.869 1.00 55.97 219 LEU A C 1
ATOM 1676 O O . LEU A 1 219 ? 40.796 23.790 -30.064 1.00 55.97 219 LEU A O 1
ATOM 1680 N N . HIS A 1 220 ? 42.407 22.436 -30.855 1.00 56.41 220 HIS A N 1
ATOM 1681 C CA . HIS A 1 220 ? 41.963 22.510 -32.253 1.00 56.41 220 HIS A CA 1
ATOM 1682 C C . HIS A 1 220 ? 40.602 21.838 -32.494 1.00 56.41 220 HIS A C 1
ATOM 1684 O O . HIS A 1 220 ? 39.747 22.380 -33.204 1.00 56.41 220 HIS A O 1
ATOM 1690 N N . PHE A 1 221 ? 40.357 20.689 -31.860 1.00 53.44 221 PHE A N 1
ATOM 1691 C CA . PHE A 1 221 ? 39.079 19.986 -31.972 1.00 53.44 221 PHE A CA 1
ATOM 1692 C C . PHE A 1 221 ? 37.987 20.631 -31.104 1.00 53.44 221 PHE A C 1
ATOM 1694 O O . PHE A 1 221 ? 36.857 20.850 -31.550 1.00 53.44 221 PHE A O 1
ATOM 1701 N N . GLY A 1 222 ? 38.341 21.012 -29.873 1.00 51.12 222 GLY A N 1
ATOM 1702 C CA . GLY A 1 222 ? 37.442 21.648 -28.918 1.00 51.12 222 GLY A CA 1
ATOM 1703 C C . GLY A 1 222 ? 36.936 23.019 -29.368 1.00 51.12 222 GLY A C 1
ATOM 1704 O O . GLY A 1 222 ? 35.826 23.385 -29.009 1.00 51.12 222 GLY A O 1
ATOM 1705 N N . ALA A 1 223 ? 37.683 23.775 -30.172 1.00 53.84 223 ALA A N 1
ATOM 1706 C CA . ALA A 1 223 ? 37.195 25.048 -30.707 1.00 53.84 223 ALA A CA 1
ATOM 1707 C C . ALA A 1 223 ? 36.226 24.877 -31.897 1.00 53.84 223 ALA A C 1
ATOM 1709 O O . ALA A 1 223 ? 35.309 25.678 -32.058 1.00 53.84 223 ALA A O 1
ATOM 1710 N N . SER A 1 224 ? 36.385 23.819 -32.700 1.00 53.81 224 SER A N 1
ATOM 1711 C CA . SER A 1 224 ? 35.673 23.659 -33.984 1.00 53.81 224 SER A CA 1
ATOM 1712 C C . SER A 1 224 ? 34.385 22.831 -33.882 1.00 53.81 224 SER A C 1
ATOM 1714 O O . SER A 1 224 ? 33.456 22.996 -34.684 1.00 53.81 224 SER A O 1
ATOM 1716 N N . LEU A 1 225 ? 34.328 21.932 -32.892 1.00 51.16 225 LEU A N 1
ATOM 1717 C CA . LEU A 1 225 ? 33.249 20.960 -32.727 1.00 51.16 225 LEU A CA 1
ATOM 1718 C C . LEU A 1 225 ? 32.614 20.940 -31.338 1.00 51.16 225 LEU A C 1
ATOM 1720 O O . LEU A 1 225 ? 31.739 20.108 -31.152 1.00 51.16 225 LEU A O 1
ATOM 1724 N N . ARG A 1 226 ? 32.969 21.827 -30.388 1.00 47.72 226 ARG A N 1
ATOM 1725 C CA . ARG A 1 226 ? 32.260 21.916 -29.092 1.00 47.72 226 ARG A CA 1
ATOM 1726 C C . ARG A 1 226 ? 30.786 22.246 -29.318 1.00 47.72 226 ARG A C 1
ATOM 1728 O O . ARG A 1 226 ? 30.468 23.392 -29.639 1.00 47.72 226 ARG A O 1
ATOM 1735 N N . PRO A 1 227 ? 29.866 21.318 -29.037 1.00 46.88 227 PRO A N 1
ATOM 1736 C CA . PRO A 1 227 ? 28.465 21.639 -28.975 1.00 46.88 227 PRO A CA 1
ATOM 1737 C C . PRO A 1 227 ? 28.144 21.752 -27.488 1.00 46.88 227 PRO A C 1
ATOM 1739 O O . PRO A 1 227 ? 27.890 20.748 -26.821 1.00 46.88 227 PRO A O 1
ATOM 1742 N N . ARG A 1 228 ? 28.177 22.971 -26.939 1.00 46.72 228 ARG A N 1
ATOM 1743 C CA . ARG A 1 228 ? 27.713 23.208 -25.557 1.00 46.72 228 ARG A CA 1
ATOM 1744 C C . ARG A 1 228 ? 26.273 22.709 -25.330 1.00 46.72 228 ARG A C 1
ATOM 1746 O O . ARG A 1 228 ? 25.911 22.458 -24.188 1.00 46.72 228 ARG A O 1
ATOM 1753 N N . ASP A 1 229 ? 25.521 22.467 -26.405 1.00 46.25 229 ASP A N 1
ATOM 1754 C CA . ASP A 1 229 ? 24.096 22.136 -26.371 1.00 46.25 229 ASP A CA 1
ATOM 1755 C C . ASP A 1 229 ? 23.753 20.656 -26.627 1.00 46.25 229 ASP A C 1
ATOM 1757 O O . ASP A 1 229 ? 22.584 20.288 -26.537 1.00 46.25 229 ASP A O 1
ATOM 1761 N N . MET A 1 230 ? 24.710 19.774 -26.962 1.00 47.69 230 MET A N 1
ATOM 1762 C CA . MET A 1 230 ? 24.337 18.437 -27.469 1.00 47.69 230 MET A CA 1
ATOM 1763 C C . MET A 1 230 ? 24.167 17.331 -26.420 1.00 47.69 230 MET A C 1
ATOM 1765 O O . MET A 1 230 ? 23.579 16.306 -26.757 1.00 47.69 230 MET A O 1
ATOM 1769 N N . GLY A 1 231 ? 24.634 17.486 -25.176 1.00 52.75 231 GLY A N 1
ATOM 1770 C CA . GLY A 1 231 ? 24.454 16.462 -24.127 1.00 52.75 231 GLY A CA 1
ATOM 1771 C C . GLY A 1 231 ? 24.945 15.048 -24.499 1.00 52.75 231 GLY A C 1
ATOM 1772 O O . GLY A 1 231 ? 24.542 14.072 -23.870 1.00 52.75 231 GLY A O 1
ATOM 1773 N N . VAL A 1 232 ? 25.770 14.923 -25.543 1.00 54.81 232 VAL A N 1
ATOM 1774 C CA . VAL A 1 232 ? 26.375 13.661 -25.975 1.00 54.81 232 VAL A CA 1
ATOM 1775 C C . VAL A 1 232 ? 27.565 13.397 -25.065 1.00 54.81 232 VAL A C 1
ATOM 1777 O O . VAL A 1 232 ? 28.383 14.291 -24.848 1.00 54.81 232 VAL A O 1
ATOM 1780 N N . ASP A 1 233 ? 27.654 12.179 -24.531 1.00 59.09 233 ASP A N 1
ATOM 1781 C CA . ASP A 1 233 ? 28.805 11.751 -23.742 1.00 59.09 233 ASP A CA 1
ATOM 1782 C C . ASP A 1 233 ? 30.093 11.985 -24.547 1.00 59.09 233 ASP A C 1
ATOM 1784 O O . ASP A 1 233 ? 30.251 11.485 -25.667 1.00 59.09 233 ASP A O 1
ATOM 1788 N N . MET A 1 234 ? 31.014 12.756 -23.964 1.00 58.81 234 MET A N 1
ATOM 1789 C CA . MET A 1 234 ? 32.310 13.102 -24.547 1.00 58.81 234 MET A CA 1
ATOM 1790 C C . MET A 1 234 ? 33.080 11.862 -25.009 1.00 58.81 234 MET A C 1
ATOM 1792 O O . MET A 1 234 ? 33.811 11.937 -25.993 1.00 58.81 234 MET A O 1
ATOM 1796 N N . ALA A 1 235 ? 32.877 10.709 -24.363 1.00 60.38 235 ALA A N 1
ATOM 1797 C CA . ALA A 1 235 ? 33.497 9.453 -24.775 1.00 60.38 235 ALA A CA 1
ATOM 1798 C C . ALA A 1 235 ? 33.118 9.040 -26.209 1.00 60.38 235 ALA A C 1
ATOM 1800 O O . ALA A 1 235 ? 33.964 8.546 -26.951 1.00 60.38 235 ALA A O 1
ATOM 1801 N N . THR A 1 236 ? 31.876 9.288 -26.632 1.00 62.34 236 THR A N 1
ATOM 1802 C CA . THR A 1 236 ? 31.416 8.951 -27.990 1.00 62.34 236 THR A CA 1
ATOM 1803 C C . THR A 1 236 ? 32.085 9.849 -29.030 1.00 62.34 236 THR A C 1
ATOM 1805 O O . THR A 1 236 ? 32.526 9.370 -30.072 1.00 62.34 236 THR A O 1
ATOM 1808 N N . LEU A 1 237 ? 32.228 11.142 -28.725 1.00 63.38 237 LEU A N 1
ATOM 1809 C CA . LEU A 1 237 ? 32.919 12.092 -29.601 1.00 63.38 237 LEU A CA 1
ATOM 1810 C C . LEU A 1 237 ? 34.416 11.774 -29.723 1.00 63.38 237 LEU A C 1
ATOM 1812 O O . LEU A 1 237 ? 34.967 11.894 -30.813 1.00 63.38 237 LEU A O 1
ATOM 1816 N N . VAL A 1 238 ? 35.057 11.317 -28.642 1.00 66.44 238 VAL A N 1
ATOM 1817 C CA . VAL A 1 238 ? 36.478 10.928 -28.640 1.00 66.44 238 VAL A CA 1
ATOM 1818 C C . VAL A 1 238 ? 36.736 9.727 -29.548 1.00 66.44 238 VAL A C 1
ATOM 1820 O O . VAL A 1 238 ? 37.640 9.775 -30.373 1.00 66.44 238 VAL A O 1
ATOM 1823 N N . LEU A 1 239 ? 35.922 8.674 -29.460 1.00 65.56 239 LEU A N 1
ATOM 1824 C CA . LEU A 1 239 ? 36.107 7.466 -30.277 1.00 65.56 239 LEU A CA 1
ATOM 1825 C C . LEU A 1 239 ? 35.949 7.743 -31.779 1.00 65.56 239 LEU A C 1
ATOM 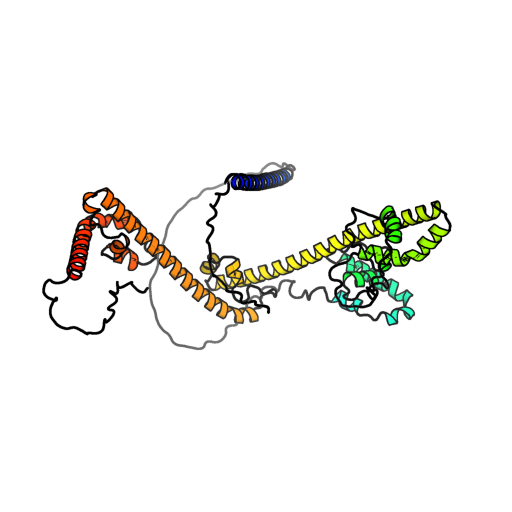1827 O O . LEU A 1 239 ? 36.605 7.141 -32.628 1.00 65.56 239 LEU A O 1
ATOM 1831 N N . ILE A 1 240 ? 35.068 8.679 -32.109 1.00 65.19 240 ILE A N 1
ATOM 1832 C CA . ILE A 1 240 ? 34.805 9.090 -33.484 1.00 65.19 240 ILE A CA 1
ATOM 1833 C C . ILE A 1 240 ? 35.918 10.003 -33.974 1.00 65.19 240 ILE A C 1
ATOM 1835 O O . ILE A 1 240 ? 36.399 9.826 -35.090 1.00 65.19 240 ILE A O 1
ATOM 1839 N N . TYR A 1 241 ? 36.381 10.920 -33.125 1.00 70.06 241 TYR A N 1
ATOM 1840 C CA . TYR A 1 241 ? 37.565 11.713 -33.413 1.00 70.06 241 TYR A CA 1
ATOM 1841 C C . TYR A 1 241 ? 38.761 10.818 -33.735 1.00 70.06 241 TYR A C 1
ATOM 1843 O O . TYR A 1 241 ? 39.371 11.006 -34.780 1.00 70.06 241 TYR A O 1
ATOM 1851 N N . GLU A 1 242 ? 39.033 9.798 -32.917 1.00 75.06 242 GLU A N 1
ATOM 1852 C CA . GLU A 1 242 ? 40.116 8.836 -33.152 1.00 75.06 242 GLU A CA 1
ATOM 1853 C C . GLU A 1 242 ? 39.987 8.122 -34.505 1.00 75.06 242 GLU A C 1
ATOM 1855 O O . GLU A 1 242 ? 40.987 7.962 -35.203 1.00 75.06 242 GLU A O 1
ATOM 1860 N N . LYS A 1 243 ? 38.767 7.751 -34.918 1.00 77.94 243 LYS A N 1
ATOM 1861 C CA . LYS A 1 243 ? 38.517 7.110 -36.220 1.00 77.94 243 LYS A CA 1
ATOM 1862 C C . LYS A 1 243 ? 38.868 8.018 -37.404 1.00 77.94 243 LYS A C 1
ATOM 1864 O O . LYS A 1 243 ? 39.388 7.530 -38.404 1.00 77.94 243 LYS A O 1
ATOM 1869 N N . TYR A 1 244 ? 38.575 9.314 -37.305 1.00 79.00 244 TYR A N 1
ATOM 1870 C CA . TYR A 1 244 ? 38.769 10.280 -38.396 1.00 79.00 244 TYR A CA 1
ATOM 1871 C C . TYR A 1 244 ? 40.062 11.098 -38.273 1.00 79.00 244 TYR A C 1
ATOM 1873 O O . TYR A 1 244 ? 40.344 11.959 -39.107 1.00 79.00 244 TYR A O 1
ATOM 1881 N N . LEU A 1 245 ? 40.868 10.824 -37.249 1.00 82.25 245 LEU A N 1
ATOM 1882 C CA . LEU A 1 245 ? 42.009 11.642 -36.856 1.00 82.25 245 LEU A CA 1
ATOM 1883 C C . LEU A 1 245 ? 43.069 11.736 -37.959 1.00 82.25 245 LEU A C 1
ATOM 1885 O O . LEU A 1 245 ? 43.564 12.821 -38.260 1.00 82.25 245 LEU A O 1
ATOM 1889 N N . ASP A 1 246 ? 43.389 10.612 -38.600 1.00 85.31 246 ASP A N 1
ATOM 1890 C CA . ASP A 1 246 ? 44.401 10.565 -39.658 1.00 85.31 246 ASP A CA 1
ATOM 1891 C C . ASP A 1 246 ? 43.951 11.285 -40.933 1.00 85.31 246 ASP A C 1
ATOM 1893 O O . ASP A 1 246 ? 44.763 11.921 -41.607 1.00 85.31 246 ASP A O 1
ATOM 1897 N N . GLU A 1 247 ? 42.660 11.225 -41.259 1.00 84.94 247 GLU A N 1
ATOM 1898 C CA . GLU A 1 247 ? 42.099 11.920 -42.416 1.00 84.94 247 GLU A CA 1
ATOM 1899 C C . GLU A 1 247 ? 42.062 13.433 -42.179 1.00 84.94 247 GLU A C 1
ATOM 1901 O O . GLU A 1 247 ? 42.527 14.204 -43.020 1.00 84.94 247 GLU A O 1
ATOM 1906 N N . LEU A 1 248 ? 41.634 13.855 -40.986 1.00 83.88 248 LEU A N 1
ATOM 1907 C CA . LEU A 1 248 ? 41.679 15.252 -40.560 1.00 83.88 248 LEU A CA 1
ATOM 1908 C C . LEU A 1 248 ? 43.115 15.794 -40.564 1.00 83.88 248 LEU A C 1
ATOM 1910 O O . LEU A 1 248 ? 43.361 16.873 -41.103 1.00 83.88 248 LEU A O 1
ATOM 1914 N N . ARG A 1 249 ? 44.089 15.032 -40.045 1.00 86.56 249 ARG A N 1
ATOM 1915 C CA . ARG A 1 249 ? 45.512 15.411 -40.083 1.00 86.56 249 ARG A CA 1
ATOM 1916 C C . ARG A 1 249 ? 46.030 15.587 -41.509 1.00 86.56 249 ARG A C 1
ATOM 1918 O O . ARG A 1 249 ? 46.805 16.512 -41.744 1.00 86.56 249 ARG A O 1
ATOM 1925 N N . LYS A 1 250 ? 45.621 14.733 -42.456 1.00 88.31 250 LYS A N 1
ATOM 1926 C CA . LYS A 1 250 ? 45.970 14.889 -43.880 1.00 88.31 250 LYS A CA 1
ATOM 1927 C C . LYS A 1 250 ? 45.384 16.185 -44.448 1.00 88.31 250 LYS A C 1
ATOM 1929 O O . LYS A 1 250 ? 46.133 16.987 -44.991 1.00 88.31 250 LYS A O 1
ATOM 1934 N N . MET A 1 251 ? 44.095 16.450 -44.218 1.00 86.31 251 MET A N 1
ATOM 1935 C CA . MET A 1 251 ? 43.439 17.670 -44.717 1.00 86.31 251 MET A CA 1
ATOM 1936 C C . MET A 1 251 ? 44.043 18.961 -44.140 1.00 86.31 251 MET A C 1
ATOM 1938 O O . MET A 1 251 ? 44.146 19.959 -44.851 1.00 86.31 251 MET A O 1
ATOM 1942 N N . VAL A 1 252 ? 44.474 18.940 -42.873 1.00 86.94 252 VAL A N 1
ATOM 1943 C CA . VAL A 1 252 ? 45.166 20.075 -42.237 1.00 86.94 252 VAL A CA 1
ATOM 1944 C C . VAL A 1 252 ? 46.559 20.288 -42.841 1.00 86.94 252 VAL A C 1
ATOM 1946 O O . VAL A 1 252 ? 46.936 21.429 -43.112 1.00 86.94 252 VAL A O 1
ATOM 1949 N N . LYS A 1 253 ? 47.319 19.213 -43.101 1.00 89.44 253 LYS A N 1
ATOM 1950 C CA . LYS A 1 253 ? 48.647 19.294 -43.741 1.00 89.44 253 LYS A CA 1
ATOM 1951 C C . LYS A 1 253 ? 48.582 19.858 -45.158 1.00 89.44 253 LYS A C 1
ATOM 1953 O O . LYS A 1 253 ? 49.446 20.650 -45.523 1.00 89.44 253 LYS A O 1
ATOM 1958 N N . ASP A 1 254 ? 47.534 19.521 -45.904 1.00 88.25 254 ASP A N 1
ATOM 1959 C CA . ASP A 1 254 ? 47.316 19.998 -47.273 1.00 88.25 254 ASP A CA 1
ATOM 1960 C C . ASP A 1 254 ? 46.963 21.503 -47.341 1.00 88.25 254 ASP A C 1
ATOM 1962 O O . ASP A 1 254 ? 46.747 22.031 -48.431 1.00 88.25 254 ASP A O 1
ATOM 1966 N N . LYS A 1 255 ? 46.858 22.206 -46.193 1.00 83.00 255 LYS A N 1
ATOM 1967 C CA . LYS A 1 255 ? 46.492 23.636 -46.053 1.00 83.00 255 LYS A CA 1
ATOM 1968 C C . LYS A 1 255 ? 45.245 24.053 -46.849 1.00 83.00 255 LYS A C 1
ATOM 1970 O O . LYS A 1 255 ? 45.037 25.231 -47.132 1.00 83.00 255 LYS A O 1
ATOM 1975 N N . THR A 1 256 ? 44.394 23.098 -47.216 1.00 84.88 256 THR A N 1
ATOM 1976 C CA . THR A 1 256 ? 43.236 23.342 -48.075 1.00 84.88 256 THR A CA 1
ATOM 1977 C C . THR A 1 256 ? 42.022 23.645 -47.202 1.00 84.88 256 THR A C 1
ATOM 1979 O O . THR A 1 256 ? 41.175 22.779 -46.977 1.00 84.88 256 THR A O 1
ATOM 1982 N N . THR A 1 257 ? 41.929 24.880 -46.700 1.00 84.62 257 THR A N 1
ATOM 1983 C CA . THR A 1 257 ? 40.874 25.317 -45.762 1.00 84.62 257 THR A CA 1
ATOM 1984 C C . THR A 1 257 ? 39.468 25.002 -46.285 1.00 84.62 257 THR A C 1
ATOM 1986 O O . THR A 1 257 ? 38.649 24.440 -45.568 1.00 84.62 257 THR A O 1
ATOM 1989 N N . SER A 1 258 ? 39.226 25.210 -47.586 1.00 89.75 258 SER A N 1
ATOM 1990 C CA . SER A 1 258 ? 37.926 24.942 -48.221 1.00 89.75 258 SER A CA 1
ATOM 1991 C C . SER A 1 258 ? 37.497 23.466 -48.169 1.00 89.75 258 SER A C 1
ATOM 1993 O O . SER A 1 258 ? 36.315 23.165 -47.989 1.00 89.75 258 SER A O 1
ATOM 1995 N N . ARG A 1 259 ? 38.443 22.521 -48.287 1.00 87.56 259 ARG A N 1
ATOM 1996 C CA . ARG A 1 259 ? 38.138 21.083 -48.222 1.00 87.56 259 ARG A CA 1
ATOM 1997 C C . ARG A 1 259 ? 37.773 20.666 -46.800 1.00 87.56 259 ARG A C 1
ATOM 1999 O O . ARG A 1 259 ? 36.832 19.893 -46.628 1.00 87.56 259 ARG A O 1
ATOM 2006 N N . LEU A 1 260 ? 38.495 21.198 -45.812 1.00 84.81 260 LEU A N 1
ATOM 2007 C CA . LEU A 1 260 ? 38.222 20.958 -44.399 1.00 84.81 260 LEU A CA 1
ATOM 2008 C C . LEU A 1 260 ? 36.857 21.530 -43.995 1.00 84.81 260 LEU A C 1
ATOM 2010 O O . LEU A 1 260 ? 36.069 20.823 -43.376 1.00 84.81 260 LEU A O 1
ATOM 2014 N N . ASP A 1 261 ? 36.539 22.759 -44.408 1.00 85.94 261 ASP A N 1
ATOM 2015 C CA . ASP A 1 261 ? 35.255 23.398 -44.098 1.00 85.94 261 ASP A CA 1
ATOM 2016 C C . ASP A 1 261 ? 34.070 22.625 -44.685 1.00 85.94 261 ASP A C 1
ATOM 2018 O O . ASP A 1 261 ? 33.069 22.398 -43.998 1.00 85.94 261 ASP A O 1
ATOM 2022 N N . ARG A 1 262 ? 34.192 22.157 -45.937 1.00 91.62 262 ARG A N 1
ATOM 2023 C CA . ARG A 1 262 ? 33.171 21.312 -46.572 1.00 91.62 262 ARG A CA 1
ATOM 2024 C C . ARG A 1 262 ? 32.970 20.005 -45.804 1.00 91.62 262 ARG A C 1
ATOM 2026 O O . ARG A 1 262 ? 31.832 19.665 -45.499 1.00 91.62 262 ARG A O 1
ATOM 2033 N N . TYR A 1 263 ? 34.056 19.322 -45.439 1.00 85.88 263 TYR A N 1
ATOM 2034 C CA . TYR A 1 263 ? 33.990 18.087 -44.654 1.00 85.88 263 TYR A CA 1
ATOM 2035 C C . TYR A 1 263 ? 33.329 18.309 -43.286 1.00 85.88 263 TYR A C 1
ATOM 2037 O O . TYR A 1 263 ? 32.425 17.572 -42.898 1.00 85.88 263 TYR A O 1
ATOM 2045 N N . VAL A 1 264 ? 33.730 19.363 -42.563 1.00 83.25 264 VAL A N 1
ATOM 2046 C CA . VAL A 1 264 ? 33.145 19.709 -41.258 1.00 83.25 264 VAL A CA 1
ATOM 2047 C C . VAL A 1 264 ? 31.654 20.010 -41.391 1.00 83.25 264 VAL A C 1
ATOM 2049 O O . VAL A 1 264 ? 30.876 19.605 -40.528 1.00 83.25 264 VAL A O 1
ATOM 2052 N N . LYS A 1 265 ? 31.237 20.700 -42.457 1.00 88.62 265 LYS A N 1
ATOM 2053 C CA . LYS A 1 265 ? 29.823 20.972 -42.731 1.00 88.62 265 LYS A CA 1
ATOM 2054 C C . LYS A 1 265 ? 29.038 19.681 -42.991 1.00 88.62 265 LYS A C 1
ATOM 2056 O O . LYS A 1 265 ? 28.020 19.465 -42.338 1.00 88.62 265 LYS A O 1
ATOM 2061 N N . GLU A 1 266 ? 29.525 18.816 -43.877 1.00 88.00 266 GLU A N 1
ATOM 2062 C CA . GLU A 1 266 ? 28.884 17.535 -44.212 1.00 88.00 266 GLU A CA 1
ATOM 2063 C C . GLU A 1 266 ? 28.761 16.615 -42.987 1.00 88.00 266 GLU A C 1
ATOM 2065 O O . GLU A 1 266 ? 27.699 16.035 -42.742 1.00 88.00 266 GLU A O 1
ATOM 2070 N N . GLU A 1 267 ? 29.811 16.526 -42.164 1.00 83.81 267 GLU A N 1
ATOM 2071 C CA . GLU A 1 267 ? 29.768 15.756 -40.921 1.00 83.81 267 GLU A CA 1
ATOM 2072 C C . GLU A 1 267 ? 28.811 16.383 -39.904 1.00 83.81 267 GLU A C 1
ATOM 2074 O O . GLU A 1 267 ? 28.025 15.658 -39.301 1.00 83.81 267 GLU A O 1
ATOM 2079 N N . LYS A 1 268 ? 28.783 17.714 -39.740 1.00 81.44 268 LYS A N 1
ATOM 2080 C CA . LYS A 1 268 ? 27.793 18.376 -38.867 1.00 81.44 268 LYS A CA 1
ATOM 2081 C C . LYS A 1 268 ? 26.360 18.047 -39.288 1.00 81.44 268 LYS A C 1
ATOM 2083 O O . LYS A 1 268 ? 25.542 17.707 -38.437 1.00 81.44 268 LYS A O 1
ATOM 2088 N N . GLU A 1 269 ? 26.060 18.095 -40.583 1.00 87.38 269 GLU A N 1
ATOM 2089 C CA . GLU A 1 269 ? 24.736 17.745 -41.111 1.00 87.38 269 GLU A CA 1
ATOM 2090 C C . GLU A 1 269 ? 24.398 16.265 -40.884 1.00 87.38 269 GLU A C 1
ATOM 2092 O O . GLU A 1 269 ? 23.280 15.926 -40.492 1.00 87.38 269 GLU A O 1
ATOM 2097 N N . LYS A 1 270 ? 25.367 15.367 -41.083 1.00 83.19 270 LYS A N 1
ATOM 2098 C CA . LYS A 1 270 ? 25.221 13.938 -40.780 1.00 83.19 270 LYS A CA 1
ATOM 2099 C C . LYS A 1 270 ? 24.953 13.698 -39.296 1.00 83.19 270 LYS A C 1
ATOM 2101 O O . LYS A 1 270 ? 24.039 12.946 -38.961 1.00 83.19 270 LYS A O 1
ATOM 2106 N N . TRP A 1 271 ? 25.693 14.363 -38.414 1.00 79.06 271 TRP A N 1
ATOM 2107 C CA . TRP A 1 271 ? 25.505 14.281 -36.967 1.00 79.06 271 TRP A CA 1
ATOM 2108 C C . TRP A 1 271 ? 24.146 14.788 -36.529 1.00 79.06 271 TRP A C 1
ATOM 2110 O O . TRP A 1 271 ? 23.507 14.168 -35.683 1.00 79.06 271 TRP A O 1
ATOM 2120 N N . GLU A 1 272 ? 23.672 15.864 -37.140 1.00 82.00 272 GLU A N 1
ATOM 2121 C CA . GLU A 1 272 ? 22.350 16.394 -36.854 1.00 82.00 272 GLU A CA 1
ATOM 2122 C C . GLU A 1 272 ? 21.246 15.394 -37.234 1.00 82.00 272 GLU A C 1
ATOM 2124 O O . GLU A 1 272 ? 20.346 15.140 -36.430 1.00 82.00 272 GLU A O 1
ATOM 2129 N N . ARG A 1 273 ? 21.361 14.717 -38.389 1.00 83.62 273 ARG A N 1
ATOM 2130 C CA . ARG A 1 273 ? 20.440 13.628 -38.773 1.00 83.62 273 ARG A CA 1
ATOM 2131 C C . ARG A 1 273 ? 20.454 12.482 -37.760 1.00 83.62 273 ARG A C 1
ATOM 2133 O O . ARG A 1 273 ? 19.394 12.028 -37.325 1.00 83.62 273 ARG A O 1
ATOM 2140 N N . ILE A 1 274 ? 21.645 12.049 -37.340 1.00 79.69 274 ILE A N 1
ATOM 2141 C CA . ILE A 1 274 ? 21.822 10.996 -36.328 1.00 79.69 274 ILE A CA 1
ATOM 2142 C C . ILE A 1 274 ? 21.202 11.417 -34.993 1.00 79.69 274 ILE A C 1
ATOM 2144 O O . ILE A 1 274 ? 20.504 10.626 -34.359 1.00 79.69 274 ILE A O 1
ATOM 2148 N N . ARG A 1 275 ? 21.418 12.665 -34.570 1.00 81.12 275 ARG A N 1
ATOM 2149 C CA . ARG A 1 275 ? 20.905 13.217 -33.313 1.00 81.12 275 ARG A CA 1
ATOM 2150 C C . ARG A 1 275 ? 19.380 13.268 -33.301 1.00 81.12 275 ARG A C 1
ATOM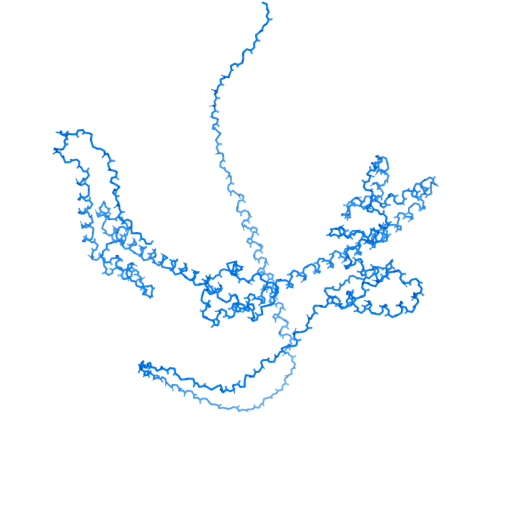 2152 O O . ARG A 1 275 ? 18.772 12.835 -32.322 1.00 81.12 275 ARG A O 1
ATOM 2159 N N . ILE A 1 276 ? 18.763 13.753 -34.379 1.00 84.44 276 ILE A N 1
ATOM 2160 C CA . ILE A 1 276 ? 17.301 13.788 -34.527 1.00 84.44 276 ILE A CA 1
ATOM 2161 C C . ILE A 1 276 ? 16.734 12.366 -34.469 1.00 84.44 276 ILE A C 1
ATOM 2163 O O . ILE A 1 276 ? 15.808 12.104 -33.694 1.00 84.44 276 ILE A O 1
ATOM 2167 N N . ALA A 1 277 ? 17.331 11.426 -35.211 1.00 83.31 277 ALA A N 1
ATOM 2168 C CA . ALA A 1 277 ? 16.938 10.022 -35.162 1.00 83.31 277 ALA A CA 1
ATOM 2169 C C . ALA A 1 277 ? 17.060 9.463 -33.731 1.00 83.31 277 ALA A C 1
ATOM 2171 O O . ALA A 1 277 ? 16.089 8.922 -33.199 1.00 83.31 277 ALA A O 1
ATOM 2172 N N . ALA A 1 278 ? 18.205 9.666 -33.064 1.00 81.50 278 ALA A N 1
ATOM 2173 C CA . ALA A 1 278 ? 18.466 9.269 -31.673 1.00 81.50 278 ALA A CA 1
ATOM 2174 C C . ALA A 1 278 ? 17.431 9.829 -30.685 1.00 81.50 278 ALA A C 1
ATOM 2176 O O . ALA A 1 278 ? 17.020 9.130 -29.757 1.00 81.50 278 ALA A O 1
ATOM 2177 N N . GLY A 1 279 ? 16.961 11.061 -30.885 1.00 84.12 279 GLY A N 1
ATOM 2178 C CA . GLY A 1 279 ? 15.862 11.634 -30.105 1.00 84.12 279 GLY A CA 1
ATOM 2179 C C . GLY A 1 279 ? 14.556 10.846 -30.265 1.00 84.12 279 GLY A C 1
ATOM 2180 O O . GLY A 1 279 ? 13.924 10.482 -29.268 1.00 84.12 279 GLY A O 1
ATOM 2181 N N . GLY A 1 280 ? 14.186 10.511 -31.506 1.00 87.38 280 GLY A N 1
ATOM 2182 C CA . GLY A 1 280 ? 13.021 9.671 -31.807 1.00 87.38 280 GLY A CA 1
ATOM 2183 C C . GLY A 1 280 ? 13.099 8.290 -31.148 1.00 87.38 280 GLY A C 1
ATOM 2184 O O . GLY A 1 280 ? 12.106 7.799 -30.601 1.00 87.38 280 GLY A O 1
ATOM 2185 N N . TRP A 1 281 ? 14.298 7.708 -31.123 1.00 86.44 281 TRP A N 1
ATOM 2186 C CA . TRP A 1 281 ? 14.593 6.431 -30.478 1.00 86.44 281 TRP A CA 1
ATOM 2187 C C . TRP A 1 281 ? 14.402 6.449 -28.968 1.00 86.44 281 TRP A C 1
ATOM 2189 O O . TRP A 1 281 ? 13.622 5.651 -28.447 1.00 86.44 281 TRP A O 1
ATOM 2199 N N . ARG A 1 282 ? 15.046 7.391 -28.269 1.00 84.25 282 ARG A N 1
ATOM 2200 C CA . ARG A 1 282 ? 14.888 7.542 -26.812 1.00 84.25 282 ARG A CA 1
ATOM 2201 C C . ARG A 1 282 ? 13.427 7.780 -26.444 1.00 84.25 282 ARG A C 1
ATOM 2203 O O . ARG A 1 282 ? 12.915 7.194 -25.493 1.00 84.25 282 ARG A O 1
ATOM 2210 N N . GLY A 1 283 ? 12.730 8.597 -27.236 1.00 88.38 283 GLY A N 1
ATOM 2211 C CA . GLY A 1 283 ? 11.300 8.834 -27.066 1.00 88.38 283 GLY A CA 1
ATOM 2212 C C . GLY A 1 283 ? 10.467 7.557 -27.211 1.00 88.38 283 GLY A C 1
ATOM 2213 O O . GLY A 1 283 ? 9.552 7.327 -26.420 1.00 88.38 283 GLY A O 1
ATOM 2214 N N . TRP A 1 284 ? 10.770 6.710 -28.197 1.00 92.25 284 TRP A N 1
ATOM 2215 C CA . TRP A 1 284 ? 10.100 5.421 -28.363 1.00 92.25 284 TRP A CA 1
ATOM 2216 C C . TRP A 1 284 ? 10.407 4.444 -27.227 1.00 92.25 284 TRP A C 1
ATOM 2218 O O . TRP A 1 284 ? 9.470 3.882 -26.661 1.00 92.25 284 TRP A O 1
ATOM 2228 N N . GLU A 1 285 ? 11.674 4.277 -26.845 1.00 87.00 285 GLU A N 1
ATOM 2229 C CA . GLU A 1 285 ? 12.074 3.390 -25.746 1.00 87.00 285 GLU A CA 1
ATOM 2230 C C . GLU A 1 285 ? 11.372 3.784 -24.445 1.00 87.00 285 GLU A C 1
ATOM 2232 O O . GLU A 1 285 ? 10.799 2.937 -23.754 1.00 87.00 285 GLU A O 1
ATOM 2237 N N . TYR A 1 286 ? 11.322 5.087 -24.163 1.00 88.56 286 TYR A N 1
ATOM 2238 C CA . TYR A 1 286 ? 10.577 5.631 -23.040 1.00 88.56 286 TYR A CA 1
ATOM 2239 C C . TYR A 1 286 ? 9.088 5.252 -23.093 1.00 88.56 286 TYR A C 1
ATOM 2241 O O . TYR A 1 286 ? 8.536 4.776 -22.098 1.00 88.56 286 TYR A O 1
ATOM 2249 N N . ARG A 1 287 ? 8.431 5.390 -24.257 1.00 93.19 287 ARG A N 1
ATOM 2250 C CA . ARG A 1 287 ? 7.028 4.968 -24.439 1.00 93.19 287 ARG A CA 1
ATOM 2251 C C . ARG A 1 287 ? 6.849 3.462 -24.240 1.00 93.19 287 ARG A C 1
ATOM 2253 O O . ARG A 1 287 ? 5.890 3.061 -23.588 1.00 93.19 287 ARG A O 1
ATOM 2260 N N . VAL A 1 288 ? 7.759 2.629 -24.747 1.00 90.19 288 VAL A N 1
ATOM 2261 C CA . VAL A 1 288 ? 7.732 1.169 -24.540 1.00 90.19 288 VAL A CA 1
ATOM 2262 C C . VAL A 1 288 ? 7.886 0.828 -23.059 1.00 90.19 288 VAL A C 1
ATOM 2264 O O . VAL A 1 288 ? 7.167 -0.028 -22.543 1.00 90.19 288 VAL A O 1
ATOM 2267 N N . GLY A 1 289 ? 8.825 1.477 -22.368 1.00 89.62 289 GLY A N 1
ATOM 2268 C CA . GLY A 1 289 ? 9.040 1.321 -20.932 1.00 89.62 289 GLY A CA 1
ATOM 2269 C C . GLY A 1 289 ? 7.787 1.680 -20.140 1.00 89.62 289 GLY A C 1
ATOM 2270 O O . GLY A 1 289 ? 7.313 0.871 -19.343 1.00 89.62 289 GLY A O 1
ATOM 2271 N N . ARG A 1 290 ? 7.192 2.842 -20.433 1.00 93.56 290 ARG A N 1
ATOM 2272 C CA . ARG A 1 290 ? 5.937 3.290 -19.821 1.00 93.56 290 ARG A CA 1
ATOM 2273 C C . ARG A 1 290 ? 4.793 2.305 -20.079 1.00 93.56 290 ARG A C 1
ATOM 2275 O O . ARG A 1 290 ? 4.157 1.883 -19.122 1.00 93.56 290 ARG A O 1
ATOM 2282 N N . ALA A 1 291 ? 4.594 1.870 -21.324 1.00 92.31 291 ALA A N 1
ATOM 2283 C CA . ALA A 1 291 ? 3.542 0.914 -21.681 1.00 92.31 291 ALA A CA 1
ATOM 2284 C C . ALA A 1 291 ? 3.698 -0.434 -20.952 1.00 92.31 291 ALA A C 1
ATOM 2286 O O . ALA A 1 291 ? 2.712 -1.038 -20.542 1.00 92.31 291 ALA A O 1
ATOM 2287 N N . LYS A 1 292 ? 4.935 -0.906 -20.734 1.00 92.56 292 LYS A N 1
ATOM 2288 C CA . LYS A 1 292 ? 5.195 -2.110 -19.924 1.00 92.56 292 LYS A CA 1
ATOM 2289 C C . LYS A 1 292 ? 4.830 -1.902 -18.457 1.00 92.56 292 LYS A C 1
ATOM 2291 O O . LYS A 1 292 ? 4.256 -2.800 -17.851 1.00 92.56 292 LYS A O 1
ATOM 2296 N N . VAL A 1 293 ? 5.190 -0.757 -17.878 1.00 93.75 293 VAL A N 1
ATOM 2297 C CA . VAL A 1 293 ? 4.840 -0.429 -16.486 1.00 93.75 293 VAL A CA 1
ATOM 2298 C C . VAL A 1 293 ? 3.323 -0.343 -16.328 1.00 93.75 293 VAL A C 1
ATOM 2300 O O . VAL A 1 293 ? 2.779 -0.922 -15.394 1.00 93.75 293 VAL A O 1
ATOM 2303 N N . GLU A 1 294 ? 2.639 0.296 -17.272 1.00 95.25 294 GLU A N 1
ATOM 2304 C CA . GLU A 1 294 ? 1.181 0.404 -17.300 1.00 95.25 294 GLU A CA 1
ATOM 2305 C C . GLU A 1 294 ? 0.498 -0.966 -17.437 1.00 95.25 294 GLU A C 1
ATOM 2307 O O . GLU A 1 294 ? -0.381 -1.289 -16.645 1.00 95.25 294 GLU A O 1
ATOM 2312 N N . ASP A 1 295 ? 0.958 -1.831 -18.349 1.00 95.25 295 ASP A N 1
ATOM 2313 C CA . ASP A 1 295 ? 0.471 -3.215 -18.469 1.00 95.25 295 ASP A CA 1
ATOM 2314 C C . ASP A 1 295 ? 0.664 -4.009 -17.162 1.00 95.25 295 ASP A C 1
ATOM 2316 O O . ASP A 1 295 ? -0.231 -4.740 -16.735 1.00 95.25 295 ASP A O 1
ATOM 2320 N N . LEU A 1 296 ? 1.801 -3.841 -16.477 1.00 95.56 296 LEU A N 1
ATOM 2321 C CA . LEU A 1 296 ? 2.038 -4.474 -15.175 1.00 95.56 296 LEU A CA 1
ATOM 2322 C C . LEU A 1 296 ? 1.090 -3.953 -14.088 1.00 95.56 296 LEU A C 1
ATOM 2324 O O . LEU A 1 296 ? 0.586 -4.755 -13.298 1.00 95.56 296 LEU A O 1
ATOM 2328 N N . ILE A 1 297 ? 0.846 -2.640 -14.044 1.00 95.31 297 ILE A N 1
ATOM 2329 C CA . ILE A 1 297 ? -0.110 -2.022 -13.116 1.00 95.31 297 ILE A CA 1
ATOM 2330 C C . ILE A 1 297 ? -1.512 -2.560 -13.395 1.00 95.31 297 ILE A C 1
ATOM 2332 O O . ILE A 1 297 ? -2.146 -3.076 -12.480 1.00 95.31 297 ILE A O 1
ATOM 2336 N N . ASN A 1 298 ? -1.953 -2.549 -14.653 1.00 96.75 298 ASN A N 1
ATOM 2337 C CA . ASN A 1 298 ? -3.276 -3.024 -15.053 1.00 96.75 298 ASN A CA 1
ATOM 2338 C C . ASN A 1 298 ? -3.500 -4.487 -14.656 1.00 96.75 298 ASN A C 1
ATOM 2340 O O . ASN A 1 298 ? -4.546 -4.831 -14.116 1.00 96.75 298 ASN A O 1
ATOM 2344 N N . ARG A 1 299 ? -2.501 -5.357 -14.841 1.00 96.50 299 ARG A N 1
ATOM 2345 C CA . ARG A 1 299 ? -2.602 -6.765 -14.421 1.00 96.50 299 ARG A CA 1
ATOM 2346 C C . ARG A 1 299 ? -2.719 -6.931 -12.911 1.00 96.50 299 ARG A C 1
ATOM 2348 O O . ARG A 1 299 ? -3.515 -7.752 -12.462 1.00 96.50 299 ARG A O 1
ATOM 2355 N N . ARG A 1 300 ? -1.953 -6.160 -12.134 1.00 96.75 300 ARG A N 1
ATOM 2356 C CA . ARG A 1 300 ? -2.051 -6.161 -10.666 1.00 96.75 300 ARG A CA 1
ATOM 2357 C C . ARG A 1 300 ? -3.410 -5.646 -10.207 1.00 96.75 300 ARG A C 1
ATOM 2359 O O . ARG A 1 300 ? -4.024 -6.272 -9.353 1.00 96.75 300 ARG A O 1
ATOM 2366 N N . THR A 1 301 ? -3.901 -4.565 -10.810 1.00 96.44 301 THR A N 1
ATOM 2367 C CA . THR A 1 301 ? -5.227 -4.007 -10.525 1.00 96.44 301 THR A CA 1
ATOM 2368 C C . THR A 1 301 ? -6.325 -5.019 -10.830 1.00 96.44 301 THR A C 1
ATOM 2370 O O . THR A 1 301 ? -7.122 -5.319 -9.951 1.00 96.44 301 THR A O 1
ATOM 2373 N N . ASN A 1 302 ? -6.320 -5.631 -12.016 1.00 97.44 302 ASN A N 1
ATOM 2374 C CA . ASN A 1 302 ? -7.320 -6.634 -12.393 1.00 97.44 302 ASN A CA 1
ATOM 2375 C C . ASN A 1 302 ? -7.321 -7.829 -11.435 1.00 97.44 302 ASN A C 1
ATOM 2377 O O . ASN A 1 302 ? -8.377 -8.313 -11.038 1.00 97.44 302 ASN A O 1
ATOM 2381 N N . ARG A 1 303 ? -6.134 -8.297 -11.034 1.00 97.75 303 ARG A N 1
ATOM 2382 C CA . ARG A 1 303 ? -6.014 -9.374 -10.050 1.00 97.75 303 ARG A CA 1
ATOM 2383 C C . ARG A 1 303 ? -6.550 -8.950 -8.680 1.00 97.75 303 ARG A C 1
ATOM 2385 O O . ARG A 1 303 ? -7.293 -9.709 -8.069 1.00 97.75 303 ARG A O 1
ATOM 2392 N N . LYS A 1 304 ? -6.182 -7.757 -8.208 1.00 97.69 304 LYS A N 1
ATOM 2393 C CA . LYS A 1 304 ? -6.646 -7.188 -6.936 1.00 97.69 304 LYS A CA 1
ATOM 2394 C C . LYS A 1 304 ? -8.169 -7.083 -6.896 1.00 97.69 304 LYS A C 1
ATOM 2396 O O . LYS A 1 304 ? -8.766 -7.493 -5.907 1.00 97.69 304 LYS A O 1
ATOM 2401 N N . GLU A 1 305 ? -8.789 -6.566 -7.952 1.00 97.88 305 GLU A N 1
ATOM 2402 C CA . GLU A 1 305 ? -10.248 -6.446 -8.022 1.00 97.88 305 GLU A CA 1
ATOM 2403 C C . GLU A 1 305 ? -10.928 -7.821 -8.073 1.00 97.88 305 GLU A C 1
ATOM 2405 O O . GLU A 1 305 ? -11.871 -8.041 -7.323 1.00 97.88 305 GLU A O 1
ATOM 2410 N N . ALA A 1 306 ? -10.378 -8.794 -8.810 1.00 98.06 306 ALA A N 1
ATOM 2411 C CA . ALA A 1 306 ? -10.902 -10.164 -8.807 1.00 98.06 306 ALA A CA 1
ATOM 2412 C C . ALA A 1 306 ? -10.850 -10.829 -7.415 1.00 98.06 306 ALA A C 1
ATOM 2414 O O . ALA A 1 306 ? -11.786 -11.520 -7.021 1.00 98.06 306 ALA A O 1
ATOM 2415 N N . ILE A 1 307 ? -9.768 -10.618 -6.652 1.00 98.38 307 ILE A N 1
ATOM 2416 C CA . ILE A 1 307 ? -9.652 -11.122 -5.272 1.00 98.38 307 ILE A CA 1
ATOM 2417 C C . ILE A 1 307 ? -10.659 -10.411 -4.359 1.00 98.38 307 ILE A C 1
ATOM 2419 O O . ILE A 1 307 ? -11.344 -11.068 -3.579 1.00 98.38 307 ILE A O 1
ATOM 2423 N N . LYS A 1 308 ? -10.773 -9.078 -4.452 1.00 98.25 308 LYS A N 1
ATOM 2424 C CA . LYS A 1 308 ? -11.746 -8.305 -3.664 1.00 98.25 308 LYS A CA 1
ATOM 2425 C C . LYS A 1 308 ? -13.177 -8.752 -3.921 1.00 98.25 308 LYS A C 1
ATOM 2427 O O . LYS A 1 308 ? -13.936 -8.865 -2.969 1.00 98.25 308 LYS A O 1
ATOM 2432 N N . GLU A 1 309 ? -13.544 -8.968 -5.179 1.00 98.50 309 GLU A N 1
ATOM 2433 C CA . GLU A 1 309 ? -14.896 -9.371 -5.559 1.00 98.50 309 GLU A CA 1
ATOM 2434 C C . GLU A 1 309 ? -15.264 -10.712 -4.919 1.00 98.50 309 GLU A C 1
ATOM 2436 O O . GLU A 1 309 ? -16.251 -10.782 -4.193 1.00 98.50 309 GLU A O 1
ATOM 2441 N N . ARG A 1 310 ? -14.390 -11.722 -5.019 1.00 98.44 310 ARG A N 1
ATOM 2442 C CA . ARG A 1 310 ? -14.604 -13.014 -4.345 1.00 98.44 310 ARG A CA 1
ATOM 2443 C C . ARG A 1 310 ? -14.656 -12.905 -2.820 1.00 98.44 310 ARG A C 1
ATOM 2445 O O . ARG A 1 310 ? -15.482 -13.538 -2.175 1.00 98.44 310 ARG A O 1
ATOM 2452 N N . LEU A 1 311 ? -13.808 -12.075 -2.214 1.00 98.38 311 LEU A N 1
ATOM 2453 C CA . LEU A 1 311 ? -13.864 -11.837 -0.766 1.00 98.38 311 LEU A CA 1
ATOM 2454 C C . LEU A 1 311 ? -15.161 -11.127 -0.340 1.00 98.38 311 LEU A C 1
ATOM 2456 O O . LEU A 1 311 ? -15.686 -11.404 0.740 1.00 98.38 311 LEU A O 1
ATOM 2460 N N . ARG A 1 312 ? -15.706 -10.230 -1.175 1.00 98.44 312 ARG A N 1
ATOM 2461 C CA . ARG A 1 312 ? -17.020 -9.613 -0.938 1.00 98.44 312 ARG A CA 1
ATOM 2462 C C . ARG A 1 312 ? -18.142 -10.644 -1.008 1.00 98.44 312 ARG A C 1
ATOM 2464 O O . ARG A 1 312 ? -19.018 -10.594 -0.152 1.00 98.44 312 ARG A O 1
ATOM 2471 N N . GLU A 1 313 ? -18.089 -11.581 -1.953 1.00 98.19 313 GLU A N 1
ATOM 2472 C CA . GLU A 1 313 ? -19.060 -12.683 -2.067 1.00 98.19 313 GLU A CA 1
ATOM 2473 C C . GLU A 1 313 ? -19.091 -13.568 -0.809 1.00 98.19 313 GLU A C 1
ATOM 2475 O O . GLU A 1 313 ? -20.162 -14.008 -0.398 1.00 98.19 313 GLU A O 1
ATOM 2480 N N . ILE A 1 314 ? -17.944 -13.763 -0.147 1.00 98.25 314 ILE A N 1
ATOM 2481 C CA . ILE A 1 314 ? -17.830 -14.537 1.106 1.00 98.25 314 ILE A CA 1
ATOM 2482 C C . ILE A 1 314 ? -18.245 -13.709 2.347 1.00 98.25 314 ILE A C 1
ATOM 2484 O O . ILE A 1 314 ? -18.396 -14.246 3.441 1.00 98.25 314 ILE A O 1
ATOM 2488 N N . GLY A 1 315 ? -18.495 -12.402 2.200 1.00 98.25 315 GLY A N 1
ATOM 2489 C CA . GLY A 1 315 ? -18.993 -11.533 3.276 1.00 98.25 315 GLY A CA 1
ATOM 2490 C C . GLY A 1 315 ? -17.945 -10.622 3.925 1.00 98.25 315 GLY A C 1
ATOM 2491 O O . GLY A 1 315 ? -18.273 -9.872 4.841 1.00 98.25 315 GLY A O 1
ATOM 2492 N N . TYR A 1 316 ? -16.709 -10.588 3.419 1.00 98.56 316 TYR A N 1
ATOM 2493 C CA . TYR A 1 316 ? -15.628 -9.746 3.959 1.00 98.56 316 TYR A CA 1
ATOM 2494 C C . TYR A 1 316 ? -15.638 -8.297 3.440 1.00 98.56 316 TYR A C 1
ATOM 2496 O O . TYR A 1 316 ? -14.694 -7.539 3.670 1.00 98.56 316 TYR A O 1
ATOM 2504 N N . GLY A 1 317 ? -16.703 -7.868 2.754 1.00 98.25 317 GLY A N 1
ATOM 2505 C CA . GLY A 1 317 ? -16.776 -6.538 2.139 1.00 98.25 317 GLY A CA 1
ATOM 2506 C C . GLY A 1 317 ? -16.557 -5.381 3.118 1.00 98.25 317 GLY A C 1
ATOM 2507 O O . GLY A 1 317 ? -15.768 -4.486 2.827 1.00 98.25 317 GLY A O 1
ATOM 2508 N N . ALA A 1 318 ? -17.165 -5.443 4.306 1.00 98.06 318 ALA A N 1
ATOM 2509 C CA . ALA A 1 318 ? -17.038 -4.391 5.317 1.00 98.06 318 ALA A CA 1
ATOM 2510 C C . ALA A 1 318 ? -15.594 -4.211 5.823 1.00 98.06 318 ALA A C 1
ATOM 2512 O O . ALA A 1 318 ? -15.162 -3.089 6.075 1.00 98.06 318 ALA A O 1
ATOM 2513 N N . ILE A 1 319 ? -14.828 -5.301 5.935 1.00 98.12 319 ILE A N 1
ATOM 2514 C CA . ILE A 1 319 ? -13.414 -5.259 6.338 1.00 98.12 319 ILE A CA 1
ATOM 2515 C C . ILE A 1 319 ? -12.569 -4.644 5.227 1.00 98.12 319 ILE A C 1
ATOM 2517 O O . ILE A 1 319 ? -11.725 -3.789 5.491 1.00 98.12 319 ILE A O 1
ATOM 2521 N N . LEU A 1 320 ? -12.822 -5.042 3.977 1.00 98.12 320 LEU A N 1
ATOM 2522 C CA . LEU A 1 320 ? -12.105 -4.516 2.817 1.00 98.12 320 LEU A CA 1
ATOM 2523 C C . LEU A 1 320 ? -12.291 -3.007 2.652 1.00 98.12 320 LEU A C 1
ATOM 2525 O O . LEU A 1 320 ? -11.330 -2.322 2.308 1.00 98.12 320 LEU A O 1
ATOM 2529 N N . ASP A 1 321 ? -13.487 -2.489 2.937 1.00 97.94 321 ASP A N 1
ATOM 2530 C CA . ASP A 1 321 ? -13.792 -1.056 2.850 1.00 97.94 321 ASP A CA 1
ATOM 2531 C C . ASP A 1 321 ? -13.076 -0.224 3.928 1.00 97.94 321 ASP A C 1
ATOM 2533 O O . ASP A 1 321 ? -12.861 0.975 3.750 1.00 97.94 321 ASP A O 1
ATOM 2537 N N . ARG A 1 322 ? -12.649 -0.855 5.029 1.00 97.75 322 ARG A N 1
ATOM 2538 C CA . ARG A 1 322 ? -11.867 -0.209 6.097 1.00 97.75 322 ARG A CA 1
ATOM 2539 C C . ARG A 1 322 ? -10.362 -0.215 5.841 1.00 97.75 322 ARG A C 1
ATOM 2541 O O . ARG A 1 322 ? -9.637 0.542 6.490 1.00 97.75 322 ARG A O 1
ATOM 2548 N N . LEU A 1 323 ? -9.868 -1.073 4.948 1.00 97.75 323 LEU A N 1
ATOM 2549 C CA . LEU A 1 323 ? -8.438 -1.205 4.681 1.00 97.75 323 LEU A CA 1
ATOM 2550 C C . LEU A 1 323 ? -7.941 -0.112 3.729 1.00 97.75 323 LEU A C 1
ATOM 2552 O O . LEU A 1 323 ? -8.551 0.185 2.703 1.00 97.75 323 LEU A O 1
ATOM 2556 N N . SER A 1 324 ? -6.771 0.454 4.037 1.00 97.19 324 SER A N 1
ATOM 2557 C CA . SER A 1 324 ? -6.079 1.341 3.102 1.00 97.19 324 SER A CA 1
ATOM 2558 C C . SER A 1 324 ? -5.587 0.560 1.880 1.00 97.19 324 SER A C 1
ATOM 2560 O O . SER A 1 324 ? -5.359 -0.652 1.934 1.00 97.19 324 SER A O 1
ATOM 2562 N N . ASN A 1 325 ? -5.369 1.259 0.763 1.00 94.81 325 ASN A N 1
ATOM 2563 C CA . ASN A 1 325 ? -4.829 0.627 -0.442 1.00 94.81 325 ASN A CA 1
ATOM 2564 C C . ASN A 1 325 ? -3.476 -0.055 -0.198 1.00 94.81 325 ASN A C 1
ATOM 2566 O O . ASN A 1 325 ? -3.242 -1.117 -0.772 1.00 94.81 325 ASN A O 1
ATOM 2570 N N . ASP A 1 326 ? -2.631 0.512 0.663 1.00 95.94 326 ASP A N 1
ATOM 2571 C CA . ASP A 1 326 ? -1.333 -0.070 1.007 1.00 95.94 326 ASP A CA 1
ATOM 2572 C C . ASP A 1 326 ? -1.497 -1.335 1.853 1.00 95.94 326 ASP A C 1
ATOM 2574 O O . ASP A 1 326 ? -0.873 -2.352 1.555 1.00 95.94 326 ASP A O 1
ATOM 2578 N N . ALA A 1 327 ? -2.403 -1.323 2.839 1.00 96.50 327 ALA A N 1
ATOM 2579 C CA . ALA A 1 327 ? -2.708 -2.509 3.635 1.00 96.50 327 ALA A CA 1
ATOM 2580 C C . ALA A 1 327 ? -3.271 -3.641 2.761 1.00 96.50 327 ALA A C 1
ATOM 2582 O O . ALA A 1 327 ? -2.844 -4.786 2.892 1.00 96.50 327 ALA A O 1
ATOM 2583 N N . LEU A 1 328 ? -4.142 -3.330 1.793 1.00 96.94 328 LEU A N 1
ATOM 2584 C CA . LEU A 1 328 ? -4.637 -4.321 0.830 1.00 96.94 328 LEU A CA 1
ATOM 2585 C C . LEU A 1 328 ? -3.506 -4.986 0.035 1.00 96.94 328 LEU A C 1
ATOM 2587 O O . LEU A 1 328 ? -3.574 -6.181 -0.227 1.00 96.94 328 LEU A O 1
ATOM 2591 N N . MET A 1 329 ? -2.455 -4.249 -0.332 1.00 95.06 329 MET A N 1
ATOM 2592 C CA . MET A 1 329 ? -1.319 -4.820 -1.068 1.00 95.06 329 MET A CA 1
ATOM 2593 C C . MET A 1 329 ? -0.442 -5.746 -0.214 1.00 95.06 329 MET A C 1
ATOM 2595 O O . MET A 1 329 ? 0.298 -6.548 -0.784 1.00 95.06 329 MET A O 1
ATOM 2599 N N . THR A 1 330 ? -0.532 -5.664 1.119 1.00 97.25 330 THR A N 1
ATOM 2600 C CA . THR A 1 330 ? 0.170 -6.578 2.040 1.00 97.25 330 THR A CA 1
ATOM 2601 C C . THR A 1 330 ? -0.535 -7.923 2.216 1.00 97.25 330 THR A C 1
ATOM 2603 O O . THR A 1 330 ? 0.085 -8.864 2.708 1.00 97.25 330 THR A O 1
ATOM 2606 N N . LEU A 1 331 ? -1.794 -8.051 1.774 1.00 97.81 331 LEU A N 1
ATOM 2607 C CA . LEU A 1 331 ? -2.522 -9.315 1.858 1.00 97.81 331 LEU A CA 1
ATOM 2608 C C . LEU A 1 331 ? -1.907 -10.385 0.930 1.00 97.81 331 LEU A C 1
ATOM 2610 O O . LEU A 1 331 ? -1.469 -10.068 -0.188 1.00 97.81 331 LEU A O 1
ATOM 2614 N N . PRO A 1 332 ? -1.916 -11.668 1.343 1.00 98.06 332 PRO A N 1
ATOM 2615 C CA . PRO A 1 332 ? -1.390 -12.770 0.544 1.00 98.06 332 PRO A CA 1
ATOM 2616 C C . PRO A 1 332 ? -1.935 -12.789 -0.893 1.00 98.06 332 PRO A C 1
ATOM 2618 O O . PRO A 1 332 ? -3.136 -12.769 -1.139 1.00 98.06 332 PRO A O 1
ATOM 2621 N N . GLY A 1 333 ? -1.036 -12.834 -1.879 1.00 97.06 333 GLY A N 1
ATOM 2622 C CA . GLY A 1 333 ? -1.400 -12.993 -3.292 1.00 97.06 333 GLY A CA 1
ATOM 2623 C C . GLY A 1 333 ? -1.894 -11.735 -4.024 1.00 97.06 333 GLY A C 1
ATOM 2624 O O . GLY A 1 333 ? -2.003 -11.788 -5.253 1.00 97.06 333 GLY A O 1
ATOM 2625 N N . MET A 1 334 ? -2.113 -10.601 -3.344 1.00 96.62 334 MET A N 1
ATOM 2626 C CA . MET A 1 334 ? -2.568 -9.346 -3.977 1.00 96.62 334 MET A CA 1
ATOM 2627 C C . MET A 1 334 ? -1.511 -8.706 -4.893 1.00 96.62 334 MET A C 1
ATOM 2629 O O . MET A 1 334 ? -1.844 -8.101 -5.909 1.00 96.62 334 MET A O 1
ATOM 2633 N N . GLY A 1 335 ? -0.219 -8.883 -4.592 1.00 95.12 335 GLY A N 1
ATOM 2634 C CA . GLY A 1 335 ? 0.891 -8.335 -5.390 1.00 95.12 335 GLY A CA 1
ATOM 2635 C C . GLY A 1 335 ? 1.200 -9.074 -6.703 1.00 95.12 335 GLY A C 1
ATOM 2636 O O . GLY A 1 335 ? 2.114 -8.681 -7.438 1.00 95.12 335 GLY A O 1
ATOM 2637 N N . GLY A 1 336 ? 0.479 -10.159 -7.002 1.00 96.31 336 GLY A N 1
ATOM 2638 C CA . GLY A 1 336 ? 0.723 -11.002 -8.172 1.00 96.31 336 GLY A CA 1
ATOM 2639 C C . GLY A 1 336 ? 0.453 -10.294 -9.507 1.00 96.31 336 GLY A C 1
ATOM 2640 O O . GLY A 1 336 ? -0.479 -9.511 -9.642 1.00 96.31 336 GLY A O 1
ATOM 2641 N N . VAL A 1 337 ? 1.261 -10.600 -10.529 1.00 97.50 337 VAL A N 1
ATOM 2642 C CA . VAL A 1 337 ? 1.064 -10.102 -11.913 1.00 97.50 337 VAL A CA 1
ATOM 2643 C C . VAL A 1 337 ? 0.265 -11.094 -12.769 1.00 97.50 337 VAL A C 1
ATOM 2645 O O . VAL A 1 337 ? -0.291 -10.733 -13.805 1.00 97.50 337 VAL A O 1
ATOM 2648 N N . LYS A 1 338 ? 0.230 -12.370 -12.373 1.00 97.25 338 LYS A N 1
ATOM 2649 C CA . LYS A 1 338 ? -0.517 -13.399 -13.101 1.00 97.25 338 LYS A CA 1
ATOM 2650 C C . LYS A 1 338 ? -2.019 -13.216 -12.854 1.00 97.25 338 LYS A C 1
ATOM 2652 O O . LYS A 1 338 ? -2.392 -12.915 -11.718 1.00 97.25 338 LYS A O 1
ATOM 2657 N N . PRO A 1 339 ? -2.876 -13.412 -13.870 1.00 97.56 339 PRO A N 1
ATOM 2658 C CA . PRO A 1 339 ? -4.318 -13.415 -13.651 1.00 97.56 339 PRO A CA 1
ATOM 2659 C C . PRO A 1 339 ? -4.676 -14.484 -12.615 1.00 97.56 339 PRO A C 1
ATOM 2661 O O . PRO A 1 339 ? -4.042 -15.541 -12.578 1.00 97.56 339 PRO A O 1
ATOM 2664 N N . LEU A 1 340 ? -5.651 -14.185 -11.757 1.00 98.19 340 LEU A N 1
ATOM 2665 C CA . LEU A 1 340 ? -6.100 -15.108 -10.722 1.00 98.19 340 LEU A CA 1
ATOM 2666 C C . LEU A 1 340 ? -6.751 -16.328 -11.383 1.00 98.19 340 LEU A C 1
ATOM 2668 O O . LEU A 1 340 ? -7.713 -16.188 -12.134 1.00 98.19 340 LEU A O 1
ATOM 2672 N N . SER A 1 341 ? -6.202 -17.512 -11.124 1.00 98.19 341 SER A N 1
ATOM 2673 C CA . SER A 1 341 ? -6.802 -18.783 -11.549 1.00 98.19 341 SER A CA 1
ATOM 2674 C C . SER A 1 341 ? -7.585 -19.416 -10.403 1.00 98.19 341 SER A C 1
ATOM 2676 O O . SER A 1 341 ? -7.244 -19.190 -9.245 1.00 98.19 341 SER A O 1
ATOM 2678 N N . ASP A 1 342 ? -8.578 -20.255 -10.700 1.00 98.38 342 ASP A N 1
ATOM 2679 C CA . ASP A 1 342 ? -9.394 -20.904 -9.660 1.00 98.38 342 ASP A CA 1
ATOM 2680 C C . ASP A 1 342 ? -8.565 -21.798 -8.731 1.00 98.38 342 ASP A C 1
ATOM 2682 O O . ASP A 1 342 ? -8.730 -21.770 -7.517 1.00 98.38 342 ASP A O 1
ATOM 2686 N N . ALA A 1 343 ? -7.598 -22.535 -9.281 1.00 98.00 343 ALA A N 1
ATOM 2687 C CA . ALA A 1 343 ? -6.700 -23.362 -8.478 1.00 98.00 343 ALA A CA 1
ATOM 2688 C C . ALA A 1 343 ? -5.806 -22.527 -7.545 1.00 98.00 343 ALA A C 1
ATOM 2690 O O . ALA A 1 343 ? -5.462 -22.970 -6.451 1.00 98.00 343 ALA A O 1
ATOM 2691 N N . GLU A 1 344 ? -5.403 -21.332 -7.981 1.00 98.19 344 GLU A N 1
ATOM 2692 C CA . GLU A 1 344 ? -4.639 -20.401 -7.152 1.00 98.19 344 GLU A CA 1
ATOM 2693 C C . GLU A 1 344 ? -5.528 -19.737 -6.099 1.00 98.19 344 GLU A C 1
ATOM 2695 O O . GLU A 1 344 ? -5.107 -19.612 -4.952 1.00 98.19 344 GLU A O 1
ATOM 2700 N N . TRP A 1 345 ? -6.760 -19.377 -6.464 1.00 98.25 345 TRP A N 1
ATOM 2701 C CA . TRP A 1 345 ? -7.759 -18.858 -5.537 1.00 98.25 345 TRP A CA 1
ATOM 2702 C C . TRP A 1 345 ? -8.015 -19.833 -4.390 1.00 98.25 345 TRP A C 1
ATOM 2704 O O . TRP A 1 345 ? -7.840 -19.441 -3.246 1.00 98.25 345 TRP A O 1
ATOM 2714 N N . ASN A 1 346 ? -8.289 -21.108 -4.677 1.00 98.19 346 ASN A N 1
ATOM 2715 C CA . ASN A 1 346 ? -8.566 -22.113 -3.642 1.00 98.19 346 ASN A CA 1
ATOM 2716 C C . ASN A 1 346 ? -7.411 -22.271 -2.633 1.00 98.19 346 ASN A C 1
ATOM 2718 O O . ASN A 1 346 ? -7.627 -22.673 -1.496 1.00 98.19 346 ASN A O 1
ATOM 2722 N N . ARG A 1 347 ? -6.167 -21.970 -3.037 1.00 98.12 347 ARG A N 1
ATOM 2723 C CA . ARG A 1 347 ? -5.003 -21.970 -2.132 1.00 98.12 347 ARG A CA 1
ATOM 2724 C C . ARG A 1 347 ? -4.893 -20.682 -1.318 1.00 98.12 347 ARG A C 1
ATOM 2726 O O . ARG A 1 347 ? -4.430 -20.722 -0.185 1.00 98.12 347 ARG A O 1
ATOM 2733 N N . LEU A 1 348 ? -5.245 -19.546 -1.918 1.00 98.31 348 LEU A N 1
ATOM 2734 C CA . LEU A 1 348 ? -5.173 -18.230 -1.281 1.00 98.31 348 LEU A CA 1
ATOM 2735 C C . LEU A 1 348 ? -6.358 -17.956 -0.355 1.00 98.31 348 LEU A C 1
ATOM 2737 O O . LEU A 1 348 ? -6.194 -17.208 0.599 1.00 98.31 348 LEU A O 1
ATOM 2741 N N . GLU A 1 349 ? -7.518 -18.547 -0.630 1.00 98.06 349 GLU A N 1
ATOM 2742 C CA . GLU A 1 349 ? -8.779 -18.286 0.062 1.00 98.06 349 GLU A CA 1
ATOM 2743 C C . GLU A 1 349 ? -8.647 -18.464 1.574 1.00 98.06 349 GLU A C 1
ATOM 2745 O O . GLU A 1 349 ? -8.870 -17.507 2.309 1.00 98.06 349 GLU A O 1
ATOM 2750 N N . GLN A 1 350 ? -8.179 -19.628 2.037 1.00 98.19 350 GLN A N 1
ATOM 2751 C CA . GLN A 1 350 ? -8.034 -19.880 3.473 1.00 98.19 350 GLN A CA 1
ATOM 2752 C C . GLN A 1 350 ? -7.046 -18.908 4.134 1.00 98.19 350 GLN A C 1
ATOM 2754 O O . GLN A 1 350 ? -7.336 -18.352 5.186 1.00 98.19 350 GLN A O 1
ATOM 2759 N N . LEU A 1 351 ? -5.909 -18.633 3.483 1.00 98.31 351 LEU A N 1
ATOM 2760 C CA . LEU A 1 351 ? -4.904 -17.699 4.005 1.00 98.31 351 LEU A CA 1
ATOM 2761 C C . LEU A 1 351 ? -5.453 -16.271 4.121 1.00 98.31 351 LEU A C 1
ATOM 2763 O O . LEU A 1 351 ? -5.129 -15.551 5.065 1.00 98.31 351 LEU A O 1
ATOM 2767 N N . LEU A 1 352 ? -6.266 -15.849 3.149 1.00 98.25 352 LEU A N 1
ATOM 2768 C CA . LEU A 1 352 ? -6.919 -14.545 3.161 1.00 98.25 352 LEU A CA 1
ATOM 2769 C C . LEU A 1 352 ? -7.981 -14.469 4.257 1.00 98.25 352 LEU A C 1
ATOM 2771 O O . LEU A 1 352 ? -8.008 -13.470 4.966 1.00 98.25 352 LEU A O 1
ATOM 2775 N N . ILE A 1 353 ? -8.803 -15.508 4.417 1.00 98.44 353 ILE A N 1
ATOM 2776 C CA . ILE A 1 353 ? -9.819 -15.599 5.473 1.00 98.44 353 ILE A CA 1
ATOM 2777 C C . ILE A 1 353 ? -9.163 -15.482 6.850 1.00 98.44 353 ILE A C 1
ATOM 2779 O O . ILE A 1 353 ? -9.515 -14.584 7.610 1.00 98.44 353 ILE A O 1
ATOM 2783 N N . ASP A 1 354 ? -8.136 -16.291 7.124 1.00 98.31 354 ASP A N 1
ATOM 2784 C CA . ASP A 1 354 ? -7.436 -16.281 8.412 1.00 98.31 354 ASP A CA 1
ATOM 2785 C C . ASP A 1 354 ? -6.841 -14.889 8.716 1.00 98.31 354 ASP A C 1
ATOM 2787 O O . ASP A 1 354 ? -6.978 -14.360 9.823 1.00 98.31 354 ASP A O 1
ATOM 2791 N N . THR A 1 355 ? -6.235 -14.252 7.704 1.00 98.12 355 THR A N 1
ATOM 2792 C CA . THR A 1 355 ? -5.660 -12.900 7.829 1.00 98.12 355 THR A CA 1
ATOM 2793 C C . THR A 1 355 ? -6.743 -11.843 8.076 1.00 98.12 355 THR A C 1
ATOM 2795 O O . THR A 1 355 ? -6.558 -10.927 8.880 1.00 98.12 355 THR A O 1
ATOM 2798 N N . LEU A 1 356 ? -7.877 -11.929 7.376 1.00 98.06 356 LEU A N 1
ATOM 2799 C CA . LEU A 1 356 ? -8.972 -10.967 7.504 1.00 98.06 356 LEU A CA 1
ATOM 2800 C C . LEU A 1 356 ? -9.714 -11.116 8.832 1.00 98.06 356 LEU A C 1
ATOM 2802 O O . LEU A 1 356 ? -10.116 -10.102 9.396 1.00 98.06 356 LEU A O 1
ATOM 2806 N N . ASP A 1 357 ? -9.834 -12.329 9.365 1.00 98.31 357 ASP A N 1
ATOM 2807 C CA . ASP A 1 357 ? -10.391 -12.581 10.695 1.00 98.31 357 ASP A CA 1
ATOM 2808 C C . ASP A 1 357 ? -9.511 -11.991 11.800 1.00 98.31 357 ASP A C 1
ATOM 2810 O O . ASP A 1 357 ? -10.010 -11.403 12.764 1.00 98.31 357 ASP A O 1
ATOM 2814 N N . GLU A 1 358 ? -8.187 -12.101 11.669 1.00 97.94 358 GLU A N 1
ATOM 2815 C CA . GLU A 1 358 ? -7.262 -11.432 12.582 1.00 97.94 358 GLU A CA 1
ATOM 2816 C C . GLU A 1 358 ? -7.398 -9.908 12.485 1.00 97.94 358 GLU A C 1
ATOM 2818 O O . GLU A 1 358 ? -7.546 -9.228 13.505 1.00 97.94 358 GLU A O 1
ATOM 2823 N N . LEU A 1 359 ? -7.444 -9.361 11.267 1.00 97.75 359 LEU A N 1
ATOM 2824 C CA . LEU A 1 359 ? -7.657 -7.929 11.054 1.00 97.75 359 LEU A CA 1
ATOM 2825 C C . LEU A 1 359 ? -8.991 -7.453 11.634 1.00 97.75 359 LEU A C 1
ATOM 2827 O O . LEU A 1 359 ? -9.010 -6.417 12.302 1.00 97.75 359 LEU A O 1
ATOM 2831 N N . GLN A 1 360 ? -10.073 -8.210 11.455 1.00 97.94 360 GLN A N 1
ATOM 2832 C CA . GLN A 1 360 ? -11.382 -7.916 12.035 1.00 97.94 360 GLN A CA 1
ATOM 2833 C C . GLN A 1 360 ? -11.294 -7.813 13.559 1.00 97.94 360 GLN A C 1
ATOM 2835 O O . GLN A 1 360 ? -11.717 -6.804 14.117 1.00 97.94 360 GLN A O 1
ATOM 2840 N N . LYS A 1 361 ? -10.628 -8.763 14.231 1.00 97.69 361 LYS A N 1
ATOM 2841 C CA . LYS A 1 361 ? -10.388 -8.684 15.684 1.00 97.69 361 LYS A CA 1
ATOM 2842 C C . LYS A 1 361 ? -9.635 -7.411 16.068 1.00 97.69 361 LYS A C 1
ATOM 2844 O O . LYS A 1 361 ? -9.996 -6.759 17.048 1.00 97.69 361 LYS A O 1
ATOM 2849 N N . THR A 1 362 ? -8.611 -7.019 15.303 1.00 97.19 362 THR A N 1
ATOM 2850 C CA . THR A 1 362 ? -7.890 -5.763 15.583 1.00 97.19 362 THR A CA 1
ATOM 2851 C C . THR A 1 362 ? -8.770 -4.529 15.388 1.00 97.19 362 THR A C 1
ATOM 2853 O O . THR A 1 362 ? -8.638 -3.556 16.133 1.00 97.19 362 THR A O 1
ATOM 2856 N N . PHE A 1 363 ? -9.670 -4.542 14.404 1.00 97.06 363 PHE A N 1
ATOM 2857 C CA . PHE A 1 363 ? -10.622 -3.462 14.187 1.00 97.06 363 PHE A CA 1
ATOM 2858 C C . PHE A 1 363 ? -11.652 -3.383 15.306 1.00 97.06 363 PHE A C 1
ATOM 2860 O O . PHE A 1 363 ? -11.838 -2.300 15.854 1.00 97.06 363 PHE A O 1
ATOM 2867 N N . ASP A 1 364 ? -12.214 -4.512 15.729 1.00 96.31 364 ASP A N 1
ATOM 2868 C CA . ASP A 1 364 ? -13.159 -4.572 16.843 1.00 96.31 364 ASP A CA 1
ATOM 2869 C C . ASP A 1 364 ? -12.530 -4.064 18.144 1.00 96.31 364 ASP A C 1
ATOM 2871 O O . ASP A 1 364 ? -13.139 -3.284 18.876 1.00 96.31 364 ASP A O 1
ATOM 2875 N N . GLN A 1 365 ? -11.270 -4.420 18.410 1.00 96.88 365 GLN A N 1
ATOM 2876 C CA . GLN A 1 365 ? -10.521 -3.895 19.555 1.00 96.88 365 GLN A CA 1
ATOM 2877 C C . GLN A 1 365 ? -10.315 -2.378 19.471 1.00 96.88 365 GLN A C 1
ATOM 2879 O O . GLN A 1 365 ? -10.481 -1.673 20.470 1.00 96.88 365 GLN A O 1
ATOM 2884 N N . ARG A 1 366 ? -9.957 -1.854 18.290 1.00 97.06 366 ARG A N 1
ATOM 2885 C CA . ARG A 1 366 ? -9.786 -0.408 18.081 1.00 97.06 366 ARG A CA 1
ATOM 2886 C C . ARG A 1 366 ? -11.104 0.341 18.246 1.00 97.06 366 ARG A C 1
ATOM 2888 O O . ARG A 1 366 ? -11.122 1.352 18.945 1.00 97.06 366 ARG A O 1
ATOM 2895 N N . ASP A 1 367 ? -12.185 -0.168 17.668 1.00 96.69 367 ASP A N 1
ATOM 2896 C CA . ASP A 1 367 ? -13.516 0.437 17.747 1.00 96.69 367 ASP A CA 1
ATOM 2897 C C . ASP A 1 367 ? -14.028 0.421 19.181 1.00 96.69 367 ASP A C 1
ATOM 2899 O O . ASP A 1 367 ? -14.486 1.442 19.697 1.00 96.69 367 ASP A O 1
ATOM 2903 N N . ARG A 1 368 ? -13.860 -0.708 19.877 1.00 96.44 368 ARG A N 1
ATOM 2904 C CA . ARG A 1 368 ? -14.198 -0.826 21.293 1.00 96.44 368 ARG A CA 1
ATOM 2905 C C . ARG A 1 368 ? -13.404 0.162 22.139 1.00 96.44 368 ARG A C 1
ATOM 2907 O O . ARG A 1 368 ? -13.984 0.841 22.983 1.00 96.44 368 ARG A O 1
ATOM 2914 N N . LYS A 1 369 ? -12.096 0.286 21.906 1.00 97.31 369 LYS A N 1
ATOM 2915 C CA . LYS A 1 369 ? -11.245 1.250 22.613 1.00 97.31 369 LYS A CA 1
ATOM 2916 C C . LYS A 1 369 ? -11.679 2.692 22.342 1.00 97.31 369 LYS A C 1
ATOM 2918 O O . LYS A 1 369 ? -11.778 3.473 23.286 1.00 97.31 369 LYS A O 1
ATOM 2923 N N . ALA A 1 370 ? -11.960 3.046 21.090 1.00 96.94 370 ALA A N 1
ATOM 2924 C CA . ALA A 1 370 ? -12.437 4.376 20.718 1.00 96.94 370 ALA A CA 1
ATOM 2925 C C . ALA A 1 370 ? -13.789 4.697 21.375 1.00 96.94 370 ALA A C 1
ATOM 2927 O O . ALA A 1 370 ? -13.960 5.778 21.939 1.00 96.94 370 ALA A O 1
ATOM 2928 N N . LEU A 1 371 ? -14.712 3.731 21.385 1.00 96.69 371 LEU A N 1
ATOM 2929 C CA . LEU A 1 371 ? -16.001 3.842 22.061 1.00 96.69 371 LEU A CA 1
ATOM 2930 C C . LEU A 1 371 ? -15.836 4.079 23.567 1.00 96.69 371 LEU A C 1
ATOM 2932 O O . LEU A 1 371 ? -16.482 4.968 24.120 1.00 96.69 371 LEU A O 1
ATOM 2936 N N . LEU A 1 372 ? -14.964 3.314 24.231 1.00 96.75 372 LEU A N 1
ATOM 2937 C CA . LEU A 1 372 ? -14.681 3.485 25.658 1.00 96.75 372 LEU A CA 1
ATOM 2938 C C . LEU A 1 372 ? -14.090 4.867 25.950 1.00 96.75 372 LEU A C 1
ATOM 2940 O O . LEU A 1 372 ? -14.547 5.534 26.871 1.00 96.75 372 LEU A O 1
ATOM 2944 N N . ILE A 1 373 ? -13.133 5.333 25.140 1.00 96.38 373 ILE A N 1
ATOM 2945 C CA . ILE A 1 373 ? -12.562 6.683 25.269 1.00 96.38 373 ILE A CA 1
ATOM 2946 C C . ILE A 1 373 ? -13.659 7.747 25.149 1.00 96.38 373 ILE A C 1
ATOM 2948 O O . ILE A 1 373 ? -13.721 8.653 25.978 1.00 96.38 373 ILE A O 1
ATOM 2952 N N . HIS A 1 374 ? -14.543 7.618 24.157 1.00 96.56 374 HIS A N 1
ATOM 2953 C CA . HIS A 1 374 ? -15.652 8.546 23.956 1.00 96.56 374 HIS A CA 1
ATOM 2954 C C . HIS A 1 374 ? -16.621 8.554 25.149 1.00 96.56 374 HIS A C 1
ATOM 2956 O O . HIS A 1 374 ? -16.952 9.616 25.671 1.00 96.56 374 HIS A O 1
ATOM 2962 N N . ARG A 1 375 ? -17.038 7.379 25.641 1.00 96.44 375 ARG A N 1
ATOM 2963 C CA . ARG A 1 375 ? -17.927 7.282 26.812 1.00 96.44 375 ARG A CA 1
ATOM 2964 C C . ARG A 1 375 ? -17.273 7.857 28.077 1.00 96.44 375 ARG A C 1
ATOM 2966 O O . ARG A 1 375 ? -17.925 8.599 28.805 1.00 96.44 375 ARG A O 1
ATOM 2973 N N . THR A 1 376 ? -15.985 7.600 28.305 1.00 96.62 376 THR A N 1
ATOM 2974 C CA . THR A 1 376 ? -15.226 8.197 29.418 1.00 96.62 376 THR A CA 1
ATOM 2975 C C . THR A 1 376 ? -15.129 9.719 29.297 1.00 96.62 376 THR A C 1
ATOM 2977 O O . THR A 1 376 ? -15.194 10.422 30.304 1.00 96.62 376 THR A O 1
ATOM 2980 N N . HIS A 1 377 ? -15.013 10.253 28.078 1.00 96.62 377 HIS A N 1
ATOM 2981 C CA . HIS A 1 377 ? -15.014 11.698 27.852 1.00 96.62 377 HIS A CA 1
ATOM 2982 C C . HIS A 1 377 ? -16.355 12.345 28.229 1.00 96.62 377 HIS A C 1
ATOM 2984 O O . HIS A 1 377 ? -16.359 13.404 28.851 1.00 96.62 377 HIS A O 1
ATOM 2990 N N . ASN A 1 378 ? -17.484 11.680 27.963 1.00 96.56 378 ASN A N 1
ATOM 2991 C CA . ASN A 1 378 ? -18.799 12.178 28.383 1.00 96.56 378 ASN A CA 1
ATOM 2992 C C . ASN A 1 378 ? -18.917 12.288 29.916 1.00 96.56 378 ASN A C 1
ATOM 2994 O O . ASN A 1 378 ? -19.490 13.250 30.424 1.00 96.56 378 ASN A O 1
ATOM 2998 N N . VAL A 1 379 ? -18.342 11.340 30.668 1.00 97.00 379 VAL A N 1
ATOM 2999 C CA . VAL A 1 379 ? -18.289 11.411 32.143 1.00 97.00 379 VAL A CA 1
ATOM 3000 C C . VAL A 1 379 ? -17.366 12.532 32.614 1.00 97.00 379 VAL A C 1
ATOM 3002 O O . VAL A 1 379 ? -17.707 13.261 33.542 1.00 97.00 379 VAL A O 1
ATOM 3005 N N . ALA A 1 380 ? -16.218 12.714 31.958 1.00 97.19 380 ALA A N 1
ATOM 3006 C CA . ALA A 1 380 ? -15.318 13.828 32.244 1.00 97.19 380 ALA A CA 1
ATOM 3007 C C . ALA A 1 380 ? -16.003 15.189 32.043 1.00 97.19 380 ALA A C 1
ATOM 3009 O O . ALA A 1 380 ? -15.840 16.077 32.878 1.00 97.19 380 ALA A O 1
ATOM 3010 N N . TRP A 1 381 ? -16.800 15.330 30.983 1.00 97.31 381 TRP A N 1
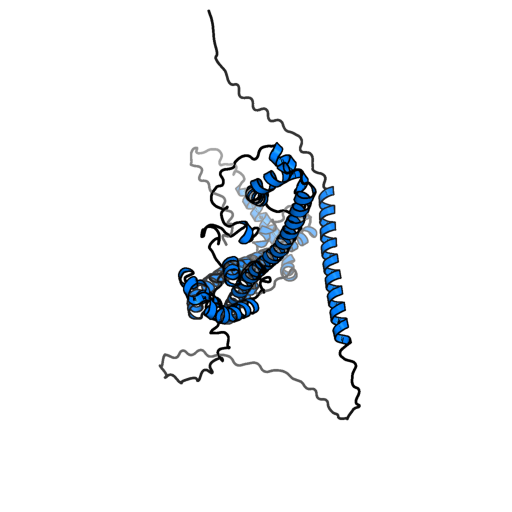ATOM 3011 C CA . TRP A 1 381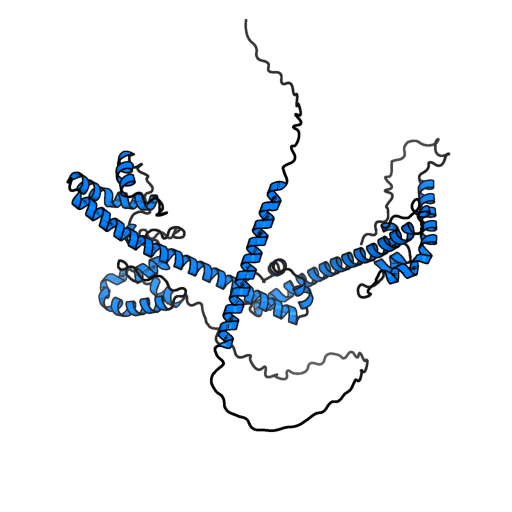 ? -17.608 16.522 30.743 1.00 97.31 381 TRP A CA 1
ATOM 3012 C C . TRP A 1 381 ? -18.657 16.732 31.843 1.00 97.31 381 TRP A C 1
ATOM 3014 O O . TRP A 1 381 ? -18.756 17.827 32.393 1.00 97.31 381 TRP A O 1
ATOM 3024 N N . LEU A 1 382 ? -19.392 15.679 32.228 1.00 97.25 382 LEU A N 1
ATOM 3025 C CA . LEU A 1 382 ? -20.388 15.750 33.305 1.00 97.25 382 LEU A CA 1
ATOM 3026 C C . LEU A 1 382 ? -19.753 16.197 34.632 1.00 97.25 382 LEU A C 1
ATOM 3028 O O . LEU A 1 382 ? -20.307 17.028 35.347 1.00 97.25 382 LEU A O 1
ATOM 3032 N N . HIS A 1 383 ? -18.572 15.664 34.937 1.00 97.44 383 HIS A N 1
ATOM 3033 C CA . HIS A 1 383 ? -17.780 16.022 36.109 1.00 97.44 383 HIS A CA 1
ATOM 3034 C C . HIS A 1 383 ? -17.364 17.499 36.099 1.00 97.44 383 HIS A C 1
ATOM 3036 O O . HIS A 1 383 ? -17.504 18.192 37.104 1.00 97.44 383 HIS A O 1
ATOM 3042 N N . GLU A 1 384 ? -16.870 18.003 34.965 1.00 97.38 384 GLU A N 1
ATOM 3043 C CA . GLU A 1 384 ? -16.530 19.422 34.808 1.00 97.38 384 GLU A CA 1
ATOM 3044 C C . GLU A 1 384 ? -17.754 20.324 34.972 1.00 97.38 384 GLU A C 1
ATOM 3046 O O . GLU A 1 384 ? -17.681 21.329 35.677 1.00 97.38 384 GLU A O 1
ATOM 3051 N N . TYR A 1 385 ? -18.882 19.938 34.375 1.00 97.62 385 TYR A N 1
ATOM 3052 C CA . TYR A 1 385 ? -20.147 20.649 34.516 1.00 97.62 385 TYR A CA 1
ATOM 3053 C C . TYR A 1 385 ? -20.597 20.718 35.983 1.00 97.62 385 TYR A C 1
ATOM 3055 O O . TYR A 1 385 ? -20.929 21.792 36.481 1.00 97.62 385 TYR A O 1
ATOM 3063 N N . TYR A 1 386 ? -20.536 19.596 36.705 1.00 97.69 386 TYR A N 1
ATOM 3064 C CA . TYR A 1 386 ? -20.893 19.544 38.122 1.00 97.69 386 TYR A CA 1
ATOM 3065 C C . TYR A 1 386 ? -19.977 20.419 38.989 1.00 97.69 386 TYR A C 1
ATOM 3067 O O . TYR A 1 386 ? -20.473 21.183 39.815 1.00 97.69 386 TYR A O 1
ATOM 3075 N N . ILE A 1 387 ? -18.655 20.370 38.781 1.00 97.81 387 ILE A N 1
ATOM 3076 C CA . ILE A 1 387 ? -17.699 21.222 39.510 1.00 97.81 387 ILE A CA 1
ATOM 3077 C C . ILE A 1 387 ? -17.925 22.703 39.212 1.00 97.81 387 ILE A C 1
ATOM 3079 O O . ILE A 1 387 ? -17.831 23.529 40.117 1.00 97.81 387 ILE A O 1
ATOM 3083 N N . ALA A 1 388 ? -18.232 23.058 37.962 1.00 97.50 388 ALA A N 1
ATOM 3084 C CA . ALA A 1 388 ? -18.503 24.444 37.598 1.00 97.50 388 ALA A CA 1
ATOM 3085 C C . ALA A 1 388 ? -19.698 25.021 38.376 1.00 97.50 388 ALA A C 1
ATOM 3087 O O . ALA A 1 388 ? -19.673 26.202 38.725 1.00 97.50 388 ALA A O 1
ATOM 3088 N N . LEU A 1 389 ? -20.699 24.183 38.674 1.00 97.56 389 LEU A N 1
ATOM 3089 C CA . LEU A 1 389 ? -21.862 24.533 39.493 1.00 97.56 389 LEU A CA 1
ATOM 3090 C C . LEU A 1 389 ? -21.602 24.459 41.010 1.00 97.56 389 LEU A C 1
ATOM 3092 O O . LEU A 1 389 ? -22.295 25.136 41.759 1.00 97.56 389 LEU A O 1
ATOM 3096 N N . ASN A 1 390 ? -20.622 23.666 41.457 1.00 97.06 390 ASN A N 1
ATOM 3097 C CA . ASN A 1 390 ? -20.331 23.381 42.871 1.00 97.06 390 ASN A CA 1
ATOM 3098 C C . ASN A 1 390 ? -18.836 23.613 43.162 1.00 97.06 390 ASN A C 1
ATOM 3100 O O . ASN A 1 390 ? -18.080 22.673 43.442 1.00 97.06 390 ASN A O 1
ATOM 3104 N N . ARG A 1 391 ? -18.368 24.861 43.020 1.00 96.69 391 ARG A N 1
ATOM 3105 C CA . ARG A 1 391 ? -16.930 25.197 43.088 1.00 96.69 391 ARG A CA 1
ATOM 3106 C C . ARG A 1 391 ? -16.290 24.839 44.428 1.00 96.69 391 ARG A C 1
ATOM 3108 O O . ARG A 1 391 ? -15.116 24.482 44.466 1.00 96.69 391 ARG A O 1
ATOM 3115 N N . GLU A 1 392 ? -17.050 24.885 45.512 1.00 96.19 392 GLU A N 1
ATOM 3116 C CA . GLU A 1 392 ? -16.624 24.489 46.854 1.00 96.19 392 GLU A CA 1
ATOM 3117 C C . GLU A 1 392 ? -16.200 23.016 46.933 1.00 96.19 392 GLU A C 1
ATOM 3119 O O . GLU A 1 392 ? -15.324 22.662 47.722 1.00 96.19 392 GLU A O 1
ATOM 3124 N N . LYS A 1 393 ? -16.745 22.156 46.063 1.00 94.06 393 LYS A N 1
ATOM 3125 C CA . LYS A 1 393 ? -16.395 20.731 46.006 1.00 94.06 393 LYS A CA 1
ATOM 3126 C C . LYS A 1 393 ? -15.151 20.437 45.175 1.00 94.06 393 LYS A C 1
ATOM 3128 O O . LYS A 1 393 ? -14.652 19.315 45.218 1.00 94.06 393 LYS A O 1
ATOM 3133 N N . GLN A 1 394 ? -14.618 21.416 44.439 1.00 94.56 394 GLN A N 1
ATOM 3134 C CA . GLN A 1 394 ? -13.480 21.214 43.538 1.00 94.56 394 GLN A CA 1
ATOM 3135 C C . GLN A 1 394 ? -12.236 20.678 44.260 1.00 94.56 394 GLN A C 1
ATOM 3137 O O . GLN A 1 394 ? -11.504 19.871 43.693 1.00 94.56 394 GLN A O 1
ATOM 3142 N N . GLN A 1 395 ? -12.007 21.107 45.505 1.00 93.19 395 GLN A N 1
ATOM 3143 C CA . GLN A 1 395 ? -10.834 20.714 46.297 1.00 93.19 395 GLN A CA 1
ATOM 3144 C C . GLN A 1 395 ? -10.824 19.224 46.664 1.00 93.19 395 GLN A C 1
ATOM 3146 O O . GLN A 1 395 ? -9.757 18.655 46.871 1.00 93.19 395 GLN A O 1
ATOM 3151 N N . PHE A 1 396 ? -12.000 18.593 46.717 1.00 92.50 396 PHE A N 1
ATOM 3152 C CA . PHE A 1 396 ? -12.179 17.201 47.139 1.00 92.50 396 PHE A CA 1
ATOM 3153 C C . PHE A 1 396 ? -12.773 16.331 46.027 1.00 92.50 396 PHE A C 1
ATOM 3155 O O . PHE A 1 396 ? -13.332 15.272 46.299 1.00 92.50 396 PHE A O 1
ATOM 3162 N N . ALA A 1 397 ? -12.716 16.795 44.779 1.00 95.00 397 ALA A N 1
ATOM 3163 C CA . ALA A 1 397 ? -13.306 16.075 43.667 1.00 95.00 397 ALA A CA 1
ATOM 3164 C C . ALA A 1 397 ? -12.426 14.885 43.240 1.00 95.00 397 ALA A C 1
ATOM 3166 O O . ALA A 1 397 ? -11.208 15.054 43.100 1.00 95.00 397 ALA A O 1
ATOM 3167 N N . PRO A 1 398 ? -13.018 13.707 42.956 1.00 96.69 398 PRO A N 1
ATOM 3168 C CA . PRO A 1 398 ? -12.277 12.590 42.391 1.00 96.69 398 PRO A CA 1
ATOM 3169 C C . PRO A 1 398 ? -11.647 12.958 41.042 1.00 96.69 398 PRO A C 1
ATOM 3171 O O . PRO A 1 398 ? -12.234 13.700 40.251 1.00 96.69 398 PRO A O 1
ATOM 3174 N N . PRO A 1 399 ? -10.490 12.380 40.682 1.00 96.38 399 PRO A N 1
ATOM 3175 C CA . PRO A 1 399 ? -9.996 12.461 39.318 1.00 96.38 399 PRO A CA 1
ATOM 3176 C C . PRO A 1 399 ? -11.039 11.924 38.327 1.00 96.38 399 PRO A C 1
ATOM 3178 O O . PRO A 1 399 ? -11.642 10.875 38.544 1.00 96.38 399 PRO A O 1
ATOM 3181 N N . LYS A 1 400 ? -11.180 12.577 37.168 1.00 95.81 400 LYS A N 1
ATOM 3182 C CA . LYS A 1 400 ? -12.138 12.191 36.104 1.00 95.81 400 LYS A CA 1
ATOM 3183 C C . LYS A 1 400 ? -12.074 10.702 35.734 1.00 95.81 400 LYS A C 1
ATOM 3185 O O . LYS A 1 400 ? -13.088 10.091 35.414 1.00 95.81 400 LYS A O 1
ATOM 3190 N N . ARG A 1 401 ? -10.868 10.121 35.765 1.00 94.94 401 ARG A N 1
ATOM 3191 C CA . ARG A 1 401 ? -10.641 8.695 35.483 1.00 94.94 401 ARG A CA 1
ATOM 3192 C C . ARG A 1 401 ? -11.231 7.791 36.559 1.00 94.94 401 ARG A C 1
ATOM 3194 O O . ARG A 1 401 ? -11.770 6.750 36.222 1.00 94.94 401 ARG A O 1
ATOM 3201 N N . GLU A 1 402 ? -11.146 8.181 37.825 1.00 95.44 402 GLU A N 1
ATOM 3202 C CA . GLU A 1 402 ? -11.709 7.399 38.926 1.00 95.44 402 GLU A CA 1
ATOM 3203 C C . GLU A 1 402 ? -13.230 7.449 38.916 1.00 95.44 402 GLU A C 1
ATOM 3205 O O . GLU A 1 402 ? -13.863 6.418 39.120 1.00 95.44 402 GLU A O 1
ATOM 3210 N N . LEU A 1 403 ? -13.819 8.597 38.565 1.00 97.00 403 LEU A N 1
ATOM 3211 C CA . LEU A 1 403 ? -15.269 8.706 38.416 1.00 97.00 403 LEU A CA 1
ATOM 3212 C C . LEU A 1 403 ? -15.821 7.721 37.370 1.00 97.00 403 LEU A C 1
ATOM 3214 O O . LEU A 1 403 ? -16.869 7.120 37.584 1.00 97.00 403 LEU A O 1
ATOM 3218 N N . ALA A 1 404 ? -15.088 7.490 36.277 1.00 97.38 404 ALA A N 1
ATOM 3219 C CA . ALA A 1 404 ? -15.449 6.497 35.262 1.00 97.38 404 ALA A CA 1
ATOM 3220 C C . ALA A 1 404 ? -15.455 5.043 35.783 1.00 97.38 404 ALA A C 1
ATOM 3222 O O . ALA A 1 404 ? -16.003 4.160 35.127 1.00 97.38 404 ALA A O 1
ATOM 3223 N N . HIS A 1 405 ? -14.856 4.782 36.948 1.00 96.62 405 HIS A N 1
ATOM 3224 C CA . HIS A 1 405 ? -14.803 3.466 37.584 1.00 96.62 405 HIS A CA 1
ATOM 3225 C C . HIS A 1 405 ? -15.807 3.287 38.733 1.00 96.62 405 HIS A C 1
ATOM 3227 O O . HIS A 1 405 ? -15.834 2.207 39.327 1.00 96.62 405 HIS A O 1
ATOM 3233 N N . VAL A 1 406 ? -16.637 4.293 39.030 1.00 96.50 406 VAL A N 1
ATOM 3234 C CA . VAL A 1 406 ? -17.675 4.239 40.073 1.00 96.50 406 VAL A CA 1
ATOM 3235 C C . VAL A 1 406 ? -19.061 4.081 39.441 1.00 96.50 406 VAL A C 1
ATOM 3237 O O . VAL A 1 406 ? -19.302 4.537 38.322 1.00 96.50 406 VAL A O 1
ATOM 3240 N N . GLU A 1 407 ? -19.980 3.411 40.136 1.00 97.31 407 GLU A N 1
ATOM 3241 C CA . GLU A 1 407 ? -21.366 3.280 39.682 1.00 97.31 407 GLU A CA 1
ATOM 3242 C C . GLU A 1 407 ? -22.143 4.597 39.832 1.00 97.31 407 GLU A C 1
ATOM 3244 O O . GLU A 1 407 ? -21.915 5.334 40.791 1.00 97.31 407 GLU A O 1
ATOM 3249 N N . PRO A 1 408 ? -23.065 4.924 38.905 1.00 97.44 408 PRO A N 1
ATOM 3250 C CA . PRO A 1 408 ? -23.539 4.109 37.774 1.00 97.44 408 PRO A CA 1
ATOM 3251 C C . PRO A 1 408 ? -22.666 4.189 36.501 1.00 97.44 408 PRO A C 1
ATOM 3253 O O . PRO A 1 408 ? -22.949 3.540 35.494 1.00 97.44 408 PRO A O 1
ATOM 3256 N N . PHE A 1 409 ? -21.622 5.023 36.498 1.00 97.50 409 PHE A N 1
ATOM 3257 C CA . PHE A 1 409 ? -20.867 5.361 35.286 1.00 97.50 409 PHE A CA 1
ATOM 3258 C C . PHE A 1 409 ? -20.026 4.206 34.749 1.00 97.50 409 PHE A C 1
ATOM 3260 O O . PHE A 1 409 ? -19.910 4.047 33.532 1.00 97.50 409 PHE A O 1
ATOM 3267 N N . ARG A 1 410 ? -19.473 3.378 35.638 1.00 97.62 410 ARG A N 1
ATOM 3268 C CA . ARG A 1 410 ? -18.712 2.185 35.265 1.00 97.62 410 ARG A CA 1
ATOM 3269 C C . ARG A 1 410 ? -19.543 1.252 34.385 1.00 97.62 410 ARG A C 1
ATOM 3271 O O . ARG A 1 410 ? -19.111 0.950 33.271 1.00 97.62 410 ARG A O 1
ATOM 3278 N N . SER A 1 411 ? -20.732 0.856 34.838 1.00 97.75 411 SER A N 1
ATOM 3279 C CA . SER A 1 411 ? -21.620 -0.026 34.070 1.00 97.75 411 SER A CA 1
ATOM 3280 C C . SER A 1 411 ? -22.015 0.587 32.717 1.00 97.75 411 SER A C 1
ATOM 3282 O O . SER A 1 411 ? -22.011 -0.083 31.679 1.00 97.75 411 SER A O 1
ATOM 3284 N N . MET A 1 412 ? -22.270 1.899 32.676 1.00 97.50 412 MET A N 1
ATOM 3285 C CA . MET A 1 412 ? -22.576 2.608 31.424 1.00 97.50 412 MET A CA 1
ATOM 3286 C C . MET A 1 412 ? -21.401 2.617 30.433 1.00 97.50 412 MET A C 1
ATOM 3288 O O . MET A 1 412 ? -21.588 2.502 29.220 1.00 97.50 412 MET A O 1
ATOM 3292 N N . ILE A 1 413 ? -20.169 2.764 30.920 1.00 97.31 413 ILE A N 1
ATOM 3293 C CA . ILE A 1 413 ? -18.980 2.795 30.063 1.00 97.31 413 ILE A CA 1
ATOM 3294 C C . ILE A 1 413 ? -18.631 1.379 29.588 1.00 97.31 413 ILE A C 1
ATOM 3296 O O . ILE A 1 413 ? -18.534 1.137 28.376 1.00 97.31 413 ILE A O 1
ATOM 3300 N N . TYR A 1 414 ? -18.447 0.458 30.535 1.00 96.94 414 TYR A N 1
ATOM 3301 C CA . TYR A 1 414 ? -17.809 -0.837 30.311 1.00 96.94 414 TYR A CA 1
ATOM 3302 C C . TYR A 1 414 ? -18.799 -1.961 30.024 1.00 96.94 414 TYR A C 1
ATOM 3304 O O . TYR A 1 414 ? -18.550 -2.735 29.105 1.00 96.94 414 TYR A O 1
ATOM 3312 N N . ASP A 1 415 ? -19.930 -2.026 30.714 1.00 97.25 415 ASP A N 1
ATOM 3313 C CA . ASP A 1 415 ? -20.829 -3.185 30.601 1.00 97.25 415 ASP A CA 1
ATOM 3314 C C . ASP A 1 415 ? -21.870 -3.013 29.497 1.00 97.25 415 ASP A C 1
ATOM 3316 O O . ASP A 1 415 ? -22.466 -3.974 29.017 1.00 97.25 415 ASP A O 1
ATOM 3320 N N . THR A 1 416 ? -22.036 -1.783 29.016 1.00 96.44 416 THR A N 1
ATOM 3321 C CA . THR A 1 416 ? -22.938 -1.511 27.908 1.00 96.44 416 THR A CA 1
ATOM 3322 C C . THR A 1 416 ? -22.370 -2.039 26.577 1.00 96.44 416 THR A C 1
ATOM 3324 O O . THR A 1 416 ? -21.278 -1.606 26.169 1.00 96.44 416 THR A O 1
ATOM 3327 N N . PRO A 1 417 ? -23.147 -2.855 25.835 1.00 96.88 417 PRO A N 1
ATOM 3328 C CA . PRO A 1 417 ? -22.853 -3.270 24.463 1.00 96.88 417 PRO A CA 1
ATOM 3329 C C . PRO A 1 417 ? -22.523 -2.114 23.497 1.00 96.88 417 PRO A C 1
ATOM 3331 O O . PRO A 1 417 ? -22.871 -0.952 23.728 1.00 96.88 417 PRO A O 1
ATOM 3334 N N . SER A 1 418 ? -21.799 -2.406 22.414 1.00 95.44 418 SER A N 1
ATOM 3335 C CA . SER A 1 418 ? -21.327 -1.397 21.449 1.00 95.44 418 SER A CA 1
ATOM 3336 C C . SER A 1 418 ? -22.415 -0.849 20.521 1.00 95.44 418 SER A C 1
ATOM 3338 O O . SER A 1 418 ? -22.269 0.256 20.004 1.00 95.44 418 SER A O 1
ATOM 3340 N N . ASP A 1 419 ? -23.501 -1.591 20.327 1.00 95.88 419 ASP A N 1
ATOM 3341 C CA . ASP A 1 419 ? -24.669 -1.227 19.519 1.00 95.88 419 ASP A CA 1
ATOM 3342 C C . ASP A 1 419 ? -25.564 -0.181 20.200 1.00 95.88 419 ASP A C 1
ATOM 3344 O O . ASP A 1 419 ? -26.252 0.592 19.526 1.00 95.88 419 ASP A O 1
ATOM 3348 N N . VAL A 1 420 ? -25.510 -0.088 21.531 1.00 96.62 420 VAL A N 1
ATOM 3349 C CA . VAL A 1 420 ? -26.270 0.908 22.289 1.00 96.62 420 VAL A CA 1
ATOM 3350 C C . VAL A 1 420 ? -25.555 2.261 22.248 1.00 96.62 420 VAL A C 1
ATOM 3352 O O . VAL A 1 420 ? -24.478 2.464 22.828 1.00 96.62 420 VAL A O 1
ATOM 3355 N N . LYS A 1 421 ? -26.179 3.218 21.556 1.00 92.88 421 LYS A N 1
ATOM 3356 C CA . LYS A 1 421 ? -25.709 4.605 21.474 1.00 92.88 421 LYS A CA 1
ATOM 3357 C C . LYS A 1 421 ? -25.957 5.318 22.801 1.00 92.88 421 LYS A C 1
ATOM 3359 O O . LYS A 1 421 ? -27.097 5.424 23.234 1.00 92.88 421 LYS A O 1
ATOM 3364 N N . PHE A 1 422 ? -24.883 5.834 23.394 1.00 90.38 422 PHE A N 1
ATOM 3365 C CA . PHE A 1 422 ? -24.911 6.636 24.617 1.00 90.38 422 PHE A CA 1
ATOM 3366 C C . PHE A 1 422 ? -24.469 8.062 24.319 1.00 90.38 422 PHE A C 1
ATOM 3368 O O . PHE A 1 422 ? -23.395 8.275 23.748 1.00 90.38 422 PHE A O 1
ATOM 3375 N N . GLY A 1 423 ? -25.286 9.031 24.723 1.00 92.88 423 GLY A N 1
ATOM 3376 C CA . GLY A 1 423 ? -24.973 10.452 24.609 1.00 92.88 423 GLY A CA 1
ATOM 3377 C C . GLY A 1 423 ? -24.840 11.127 25.969 1.00 92.88 423 GLY A C 1
ATOM 3378 O O . GLY A 1 423 ? -25.151 10.545 27.004 1.00 92.88 423 GLY A O 1
ATOM 3379 N N . HIS A 1 424 ? -24.433 12.397 25.960 1.00 95.12 424 HIS A N 1
ATOM 3380 C CA . HIS A 1 424 ? -24.441 13.259 27.148 1.00 95.12 424 HIS A CA 1
ATOM 3381 C C . HIS A 1 424 ? -25.769 13.221 27.941 1.00 95.12 424 HIS A C 1
ATOM 3383 O O . HIS A 1 424 ? -25.689 13.113 29.166 1.00 95.12 424 HIS A O 1
ATOM 3389 N N . PRO A 1 425 ? -26.967 13.216 27.306 1.00 96.81 425 PRO A N 1
ATOM 3390 C CA . PRO A 1 425 ? -28.240 13.199 28.034 1.00 96.81 425 PRO A CA 1
ATOM 3391 C C . PRO A 1 425 ? -28.439 11.975 28.936 1.00 96.81 425 PRO A C 1
ATOM 3393 O O . PRO A 1 425 ? -29.156 12.044 29.931 1.00 96.81 425 PRO A O 1
ATOM 3396 N N . ASP A 1 426 ? -27.821 10.842 28.603 1.00 97.44 426 ASP A N 1
ATOM 3397 C CA . ASP A 1 426 ? -27.942 9.628 29.407 1.00 97.44 426 ASP A CA 1
ATOM 3398 C C . ASP A 1 426 ? -27.103 9.717 30.679 1.00 97.44 426 ASP A C 1
ATOM 3400 O O . ASP A 1 426 ? -27.548 9.295 31.741 1.00 97.44 426 ASP A O 1
ATOM 3404 N N . PHE A 1 427 ? -25.926 10.339 30.595 1.00 96.88 427 PHE A N 1
ATOM 3405 C CA . PHE A 1 427 ? -25.063 10.579 31.750 1.00 96.88 427 PHE A CA 1
ATOM 3406 C C . PHE A 1 427 ? -25.643 11.645 32.688 1.00 96.88 427 PHE A C 1
ATOM 3408 O O . PHE A 1 427 ? -25.548 11.506 33.906 1.00 96.88 427 PHE A O 1
ATOM 3415 N N . THR A 1 428 ? -26.317 12.670 32.154 1.00 97.06 428 THR A N 1
ATOM 3416 C CA . THR A 1 428 ? -26.950 13.720 32.974 1.00 97.06 428 THR A CA 1
ATOM 3417 C C . THR A 1 428 ? -28.098 13.214 33.845 1.00 97.06 428 THR A C 1
ATOM 3419 O O . THR A 1 428 ? -28.393 13.833 34.862 1.00 97.06 428 THR A O 1
ATOM 3422 N N . LYS A 1 429 ? -28.706 12.063 33.517 1.00 97.56 429 LYS A N 1
ATOM 3423 C CA . LYS A 1 429 ? -29.729 11.411 34.361 1.00 97.56 429 LYS A CA 1
ATOM 3424 C C . LYS A 1 429 ? -29.184 10.928 35.712 1.00 97.56 429 LYS A C 1
ATOM 3426 O O . LYS A 1 429 ? -29.966 10.500 36.549 1.00 97.56 429 LYS A O 1
ATOM 3431 N N . HIS A 1 430 ? -27.864 10.947 35.895 1.00 97.44 430 HIS A N 1
ATOM 3432 C CA . HIS A 1 430 ? -27.185 10.539 37.125 1.00 97.44 430 HIS A CA 1
ATOM 3433 C C . HIS A 1 430 ? -26.436 11.693 37.803 1.00 97.44 430 HIS A C 1
ATOM 3435 O O . HIS A 1 430 ? -25.591 11.459 38.668 1.00 97.44 430 HIS A O 1
ATOM 3441 N N . LEU A 1 431 ? -26.712 12.940 37.404 1.00 97.12 431 LEU A N 1
ATOM 3442 C CA . LEU A 1 431 ? -26.099 14.132 37.995 1.00 97.12 431 LEU A CA 1
ATOM 3443 C C . LEU A 1 431 ? -26.429 14.258 39.496 1.00 97.12 431 LEU A C 1
ATOM 3445 O O . LEU A 1 431 ? -25.591 14.688 40.282 1.00 97.12 431 LEU A O 1
ATOM 3449 N N . ASP A 1 432 ? -27.625 13.823 39.888 1.00 97.62 432 ASP A N 1
ATOM 3450 C CA . ASP A 1 432 ? -28.134 13.761 41.262 1.00 97.62 432 ASP A CA 1
ATOM 3451 C C . ASP A 1 432 ? -27.330 12.822 42.176 1.00 97.62 432 ASP A C 1
ATOM 3453 O O . ASP A 1 432 ? -27.285 13.033 43.386 1.00 97.62 432 ASP A O 1
ATOM 3457 N N . LYS A 1 433 ? -26.647 11.822 41.606 1.00 97.38 433 LYS A N 1
ATOM 3458 C CA . LYS A 1 433 ? -25.831 10.847 42.349 1.00 97.38 433 LYS A CA 1
ATOM 3459 C C . LYS A 1 433 ? -24.393 11.308 42.597 1.00 97.38 433 LYS A C 1
ATOM 3461 O O . LYS A 1 433 ? -23.706 10.736 43.441 1.00 97.38 433 LYS A O 1
ATOM 3466 N N . LEU A 1 434 ? -23.919 12.341 41.892 1.00 97.19 434 LEU A N 1
ATOM 3467 C CA . LEU A 1 434 ? -22.548 12.850 42.039 1.00 97.19 434 LEU A CA 1
ATOM 3468 C C . LEU A 1 434 ? -22.190 13.324 43.456 1.00 97.19 434 LEU A C 1
ATOM 3470 O O . LEU A 1 434 ? -21.088 12.989 43.888 1.00 97.19 434 LEU A O 1
ATOM 3474 N N . PRO A 1 435 ? -23.059 14.040 44.204 1.00 97.50 435 PRO A N 1
ATOM 3475 C CA . PRO A 1 435 ? -22.766 14.407 45.587 1.00 97.50 435 PRO A CA 1
ATOM 3476 C C . PRO A 1 435 ? -22.360 13.198 46.441 1.00 97.50 435 PRO A C 1
ATOM 3478 O O . PRO A 1 435 ? -21.287 13.210 47.034 1.00 97.50 435 PRO A O 1
ATOM 3481 N N . GLN A 1 436 ? -23.167 12.131 46.414 1.00 97.56 436 GLN A N 1
ATOM 3482 C CA . GLN A 1 436 ? -22.908 10.911 47.178 1.00 97.56 436 GLN A CA 1
ATOM 3483 C C . GLN A 1 436 ? -21.598 10.239 46.745 1.00 97.56 436 GLN A C 1
ATOM 3485 O O . GLN A 1 436 ? -20.793 9.849 47.587 1.00 97.56 436 GLN A O 1
ATOM 3490 N N . ILE A 1 437 ? -21.352 10.142 45.434 1.00 96.81 437 ILE A N 1
ATOM 3491 C CA . ILE A 1 437 ? -20.123 9.540 44.896 1.00 96.81 437 ILE A CA 1
ATOM 3492 C C . ILE A 1 437 ? -18.874 10.300 45.368 1.00 96.81 437 ILE A C 1
ATOM 3494 O O . ILE A 1 437 ? -17.850 9.679 45.658 1.00 96.81 437 ILE A O 1
ATOM 3498 N N . TYR A 1 438 ? -18.939 11.631 45.448 1.00 97.06 438 TYR A N 1
ATOM 3499 C CA . TYR A 1 438 ? -17.826 12.458 45.918 1.00 97.06 438 TYR A CA 1
ATOM 3500 C C . TYR A 1 438 ? -17.561 12.235 47.406 1.00 97.06 438 TYR A C 1
ATOM 3502 O O . TYR A 1 438 ? -16.404 12.091 47.795 1.00 97.06 438 TYR A O 1
ATOM 3510 N N . ASP A 1 439 ? -18.613 12.153 48.220 1.00 96.19 439 ASP A N 1
ATOM 3511 C CA . ASP A 1 439 ? -18.487 11.911 49.658 1.00 96.19 439 ASP A CA 1
ATOM 3512 C C . ASP A 1 439 ? -17.893 10.520 49.936 1.00 96.19 439 ASP A C 1
ATOM 3514 O O . ASP A 1 439 ? -16.962 10.374 50.731 1.00 96.19 439 ASP A O 1
ATOM 3518 N N . GLU A 1 440 ? -18.358 9.495 49.218 1.00 96.31 440 GLU A N 1
ATOM 3519 C CA . GLU A 1 440 ? -17.815 8.135 49.299 1.00 96.31 440 GLU A CA 1
ATOM 3520 C C . GLU A 1 440 ? -16.370 8.044 48.793 1.00 96.31 440 GLU A C 1
ATOM 3522 O O . GLU A 1 440 ? -15.553 7.292 49.333 1.00 96.31 440 GLU A O 1
ATOM 3527 N N . TRP A 1 441 ? -16.032 8.786 47.736 1.00 95.94 441 TRP A N 1
ATOM 3528 C CA . TRP A 1 441 ? -14.660 8.871 47.250 1.00 95.94 441 TRP A CA 1
ATOM 3529 C C . TRP A 1 441 ? -13.746 9.533 48.278 1.00 95.94 441 TRP A C 1
ATOM 3531 O O . TRP A 1 441 ? -12.710 8.962 48.616 1.00 95.94 441 TRP A O 1
ATOM 3541 N N . LYS A 1 442 ? -14.157 10.684 48.818 1.00 95.88 442 LYS A N 1
ATOM 3542 C CA . LYS A 1 442 ? -13.407 11.419 49.834 1.00 95.88 442 LYS A CA 1
ATOM 3543 C C . LYS A 1 442 ? -13.159 10.547 51.058 1.00 95.88 442 LYS A C 1
ATOM 3545 O O . LYS A 1 442 ? -12.017 10.412 51.472 1.00 95.88 442 LYS A O 1
ATOM 3550 N N . LYS A 1 443 ? -14.195 9.874 51.569 1.00 96.38 443 LYS A N 1
ATOM 3551 C CA . LYS A 1 443 ? -14.064 8.949 52.701 1.00 96.38 443 LYS A CA 1
ATOM 3552 C C . LYS A 1 443 ? -13.006 7.872 52.440 1.00 96.38 443 LYS A C 1
ATOM 3554 O O . LYS A 1 443 ? -12.160 7.625 53.292 1.00 96.38 443 LYS A O 1
ATOM 3559 N N . ARG A 1 444 ? -13.013 7.258 51.251 1.00 95.19 444 ARG A N 1
ATOM 3560 C CA . ARG A 1 444 ? -11.997 6.260 50.872 1.00 95.19 444 ARG A CA 1
ATOM 3561 C C . ARG A 1 444 ? -10.599 6.864 50.750 1.00 95.19 444 ARG A C 1
ATOM 3563 O O . ARG A 1 444 ? -9.636 6.228 51.165 1.00 95.19 444 ARG A O 1
ATOM 3570 N N . ALA A 1 445 ? -10.477 8.062 50.183 1.00 94.31 445 ALA A N 1
ATOM 3571 C CA . ALA A 1 445 ? -9.201 8.766 50.091 1.00 94.31 445 ALA A CA 1
ATOM 3572 C C . ALA A 1 445 ? -8.643 9.088 51.489 1.00 94.31 445 ALA A C 1
ATOM 3574 O O . ALA A 1 445 ? -7.475 8.809 51.750 1.00 94.31 445 ALA A O 1
ATOM 3575 N N . ASP A 1 446 ? -9.489 9.570 52.401 1.00 95.94 446 ASP A N 1
ATOM 3576 C CA . ASP A 1 446 ? -9.137 9.852 53.795 1.00 95.94 446 ASP A CA 1
ATOM 3577 C C . ASP A 1 446 ? -8.703 8.570 54.526 1.00 95.94 446 ASP A C 1
ATOM 3579 O O . ASP A 1 446 ? -7.665 8.556 55.183 1.00 95.94 446 ASP A O 1
ATOM 3583 N N . GLU A 1 447 ? -9.422 7.456 54.353 1.00 96.06 447 GLU A N 1
ATOM 3584 C CA . GLU A 1 447 ? -9.034 6.148 54.906 1.00 96.06 447 GLU A CA 1
ATOM 3585 C C . GLU A 1 447 ? -7.663 5.675 54.391 1.00 96.06 447 GLU A C 1
ATOM 3587 O O . GLU A 1 447 ? -6.868 5.126 55.157 1.00 96.06 447 GLU A O 1
ATOM 3592 N N . VAL A 1 448 ? -7.362 5.886 53.105 1.00 94.56 448 VAL A N 1
ATOM 3593 C CA . VAL A 1 448 ? -6.049 5.557 52.527 1.00 94.56 448 VAL A CA 1
ATOM 3594 C C . VAL A 1 448 ? -4.961 6.457 53.106 1.00 94.56 448 VAL A C 1
ATOM 3596 O O . VAL A 1 448 ? -3.902 5.952 53.473 1.00 94.56 448 VAL A O 1
ATOM 3599 N N . LEU A 1 449 ? -5.211 7.762 53.230 1.00 94.38 449 LEU A N 1
ATOM 3600 C CA . LEU A 1 449 ? -4.254 8.706 53.811 1.00 94.38 449 LEU A CA 1
ATOM 3601 C C . LEU A 1 449 ? -3.971 8.390 55.284 1.00 94.38 449 LEU A C 1
ATOM 3603 O O . LEU A 1 449 ? -2.808 8.365 55.679 1.00 94.38 449 LEU A O 1
ATOM 3607 N N . LEU A 1 450 ? -4.998 8.062 56.073 1.00 95.19 450 LEU A N 1
ATOM 3608 C CA . LEU A 1 450 ? -4.845 7.658 57.473 1.00 95.19 450 LEU A CA 1
ATOM 3609 C C . LEU A 1 450 ? -4.010 6.380 57.623 1.00 95.19 450 LEU A C 1
ATOM 3611 O O . LEU A 1 450 ? -3.207 6.289 58.544 1.00 95.19 450 LEU A O 1
ATOM 3615 N N . ARG A 1 451 ? -4.138 5.415 56.701 1.00 94.62 451 ARG A N 1
ATOM 3616 C CA . ARG A 1 451 ? -3.306 4.194 56.695 1.00 94.62 451 ARG A CA 1
ATOM 3617 C C . ARG A 1 451 ? -1.837 4.447 56.358 1.00 94.62 451 ARG A C 1
ATOM 3619 O O . ARG A 1 451 ? -1.005 3.594 56.651 1.00 94.62 451 ARG A O 1
ATOM 3626 N N . LEU A 1 452 ? -1.522 5.561 55.698 1.00 93.81 452 LEU A N 1
ATOM 3627 C CA . LEU A 1 452 ? -0.146 5.934 55.362 1.00 93.81 452 LEU A CA 1
ATOM 3628 C C . LEU A 1 452 ? 0.551 6.693 56.495 1.00 93.81 452 LEU A C 1
ATOM 3630 O O . LEU A 1 452 ? 1.780 6.779 56.489 1.00 93.81 452 LEU A O 1
ATOM 3634 N N . LEU A 1 453 ? -0.204 7.245 57.448 1.00 93.94 453 LEU A N 1
ATOM 3635 C CA . LEU A 1 453 ? 0.373 7.893 58.617 1.00 93.94 453 LEU A CA 1
ATOM 3636 C C . LEU A 1 453 ? 0.927 6.825 59.575 1.00 93.94 453 LEU A C 1
ATOM 3638 O O . LEU A 1 453 ? 0.250 5.826 59.825 1.00 93.94 453 LEU A O 1
ATOM 3642 N N . PRO A 1 454 ? 2.149 7.000 60.113 1.00 85.81 454 PRO A N 1
ATOM 3643 C CA . PRO A 1 454 ? 2.685 6.095 61.118 1.00 85.81 454 PRO A CA 1
ATOM 3644 C C . PRO A 1 454 ? 1.744 6.056 62.319 1.00 85.81 454 PRO A C 1
ATOM 3646 O O . PRO A 1 454 ? 1.460 7.094 62.915 1.00 85.81 454 PRO A O 1
ATOM 3649 N N . THR A 1 455 ? 1.269 4.870 62.690 1.00 87.38 455 THR A N 1
ATOM 3650 C CA . THR A 1 455 ? 0.527 4.701 63.937 1.00 87.38 455 THR A CA 1
ATOM 3651 C C . THR A 1 455 ? 1.496 4.987 65.080 1.00 87.38 455 THR A C 1
ATOM 3653 O O . THR A 1 455 ? 2.428 4.209 65.308 1.00 87.38 455 THR A O 1
ATOM 3656 N N . GLU A 1 456 ? 1.325 6.132 65.744 1.00 76.62 456 GLU A N 1
ATOM 3657 C CA . GLU A 1 456 ? 2.106 6.537 66.915 1.00 76.62 456 GLU A CA 1
ATOM 3658 C C . GLU A 1 456 ? 2.045 5.402 67.951 1.00 76.62 456 GLU A C 1
ATOM 3660 O O . GLU A 1 456 ? 1.015 5.163 68.576 1.00 76.62 456 GLU A O 1
ATOM 3665 N N . GLY A 1 457 ? 3.116 4.604 68.028 1.00 71.12 457 GLY A N 1
ATOM 3666 C CA . GLY A 1 457 ? 3.151 3.373 68.824 1.00 71.12 457 GLY A CA 1
ATOM 3667 C C . GLY A 1 457 ? 3.983 2.217 68.254 1.00 71.12 457 GLY A C 1
ATOM 3668 O O . GLY A 1 457 ? 4.280 1.286 68.995 1.00 71.12 457 GLY A O 1
ATOM 3669 N N . GLN A 1 458 ? 4.412 2.246 66.983 1.00 63.72 458 GLN A N 1
ATOM 3670 C CA . GLN A 1 458 ? 5.299 1.205 66.414 1.00 63.72 458 GLN A CA 1
ATOM 3671 C C . GLN A 1 458 ? 6.803 1.551 66.422 1.00 63.72 458 GLN A C 1
ATOM 3673 O O . GLN A 1 458 ? 7.589 0.909 65.726 1.00 63.72 458 GLN A O 1
ATOM 3678 N N . THR A 1 459 ? 7.247 2.547 67.192 1.00 61.94 459 THR A N 1
ATOM 3679 C CA . THR A 1 459 ? 8.641 3.023 67.133 1.00 61.94 459 THR A CA 1
ATOM 3680 C C . THR A 1 459 ? 9.671 2.169 67.866 1.00 61.94 459 THR A C 1
ATOM 3682 O O . THR A 1 459 ? 10.857 2.384 67.644 1.00 61.94 459 THR A O 1
ATOM 3685 N N . GLU A 1 460 ? 9.302 1.181 68.681 1.00 61.53 460 GLU A N 1
ATOM 3686 C CA . GLU A 1 460 ? 10.303 0.528 69.539 1.00 61.53 460 GLU A CA 1
ATOM 3687 C C . GLU A 1 460 ? 10.127 -0.984 69.670 1.00 61.53 460 GLU A C 1
ATOM 3689 O O . GLU A 1 460 ? 9.939 -1.498 70.763 1.00 61.53 460 GLU A O 1
ATOM 3694 N N . SER A 1 461 ? 10.213 -1.742 68.573 1.00 60.69 461 SER A N 1
ATOM 3695 C CA . SER A 1 461 ? 10.671 -3.136 68.680 1.00 60.69 461 SER A CA 1
ATOM 3696 C C . SER A 1 461 ? 10.982 -3.762 67.323 1.00 60.69 461 SER A C 1
ATOM 3698 O O . SER A 1 461 ? 10.122 -3.894 66.456 1.00 60.69 461 SER A O 1
ATOM 3700 N N . SER A 1 462 ? 12.203 -4.276 67.214 1.00 52.28 462 SER A N 1
ATOM 3701 C CA . SER A 1 462 ? 12.707 -5.213 66.207 1.00 52.28 462 SER A CA 1
ATOM 3702 C C . SER A 1 462 ? 13.293 -4.611 64.926 1.00 52.28 462 SER A C 1
ATOM 3704 O O . SER A 1 462 ? 12.640 -4.299 63.933 1.00 52.28 462 SER A O 1
ATOM 3706 N N . GLY A 1 463 ? 14.623 -4.537 64.955 1.00 61.19 463 GLY A N 1
ATOM 3707 C CA . GLY A 1 463 ? 15.441 -4.471 63.763 1.00 61.19 463 GLY A CA 1
ATOM 3708 C C . GLY A 1 463 ? 15.290 -5.704 62.865 1.00 61.19 463 GLY A C 1
ATOM 3709 O O . GLY A 1 463 ? 14.838 -6.777 63.266 1.00 61.19 463 GLY A O 1
ATOM 3710 N N . SER A 1 464 ? 15.757 -5.526 61.632 1.00 61.03 464 SER A N 1
ATOM 3711 C CA . SER A 1 464 ? 16.105 -6.592 60.691 1.00 61.03 464 SER A CA 1
ATOM 3712 C C . SER A 1 464 ? 14.985 -7.560 60.309 1.00 61.03 464 SER A C 1
ATOM 3714 O O . SER A 1 464 ? 15.119 -8.770 60.481 1.00 61.03 464 SER A O 1
ATOM 3716 N N . LYS A 1 465 ? 13.937 -7.076 59.630 1.00 55.53 465 LYS A N 1
ATOM 3717 C CA . LYS A 1 465 ? 13.199 -7.933 58.688 1.00 55.53 465 LYS A CA 1
ATOM 3718 C C . LYS A 1 465 ? 13.078 -7.300 57.305 1.00 55.53 465 LYS A C 1
ATOM 3720 O O . LYS A 1 465 ? 12.508 -6.236 57.105 1.00 55.53 465 LYS A O 1
ATOM 3725 N N . LYS A 1 466 ? 13.725 -8.006 56.376 1.00 60.88 466 LYS A N 1
ATOM 3726 C CA . LYS A 1 466 ? 13.637 -8.002 54.913 1.00 60.88 466 LYS A CA 1
ATOM 3727 C C . LYS A 1 466 ? 12.475 -7.159 54.373 1.00 60.88 466 LYS A C 1
ATOM 3729 O O . LYS A 1 466 ? 11.313 -7.496 54.549 1.00 60.88 466 LYS A O 1
ATOM 3734 N N . ARG A 1 467 ? 12.834 -6.084 53.673 1.00 54.84 467 ARG A N 1
ATOM 3735 C CA . ARG A 1 467 ? 11.943 -5.164 52.962 1.00 54.84 467 ARG A CA 1
ATOM 3736 C C . ARG A 1 467 ? 11.224 -5.916 51.834 1.00 54.84 467 ARG A C 1
ATOM 3738 O O . ARG A 1 467 ? 11.685 -5.922 50.693 1.00 54.84 467 ARG A O 1
ATOM 3745 N N . GLU A 1 468 ? 10.139 -6.606 52.168 1.00 58.81 468 GLU A N 1
ATOM 3746 C CA . GLU A 1 468 ? 9.222 -7.180 51.192 1.00 58.81 468 GLU A CA 1
ATOM 3747 C C . GLU A 1 468 ? 8.504 -6.016 50.515 1.00 58.81 468 GLU A C 1
ATOM 3749 O O . GLU A 1 468 ? 7.807 -5.214 51.132 1.00 58.81 468 GLU A O 1
ATOM 3754 N N . LYS A 1 469 ? 8.835 -5.825 49.241 1.00 58.16 469 LYS A N 1
ATOM 3755 C CA . LYS A 1 469 ? 8.404 -4.699 48.422 1.00 58.16 469 LYS A CA 1
ATOM 3756 C C . LYS A 1 469 ? 6.955 -4.961 48.025 1.00 58.16 469 LYS A C 1
ATOM 3758 O O . LYS A 1 469 ? 6.691 -5.356 46.890 1.00 58.16 469 LYS A O 1
ATOM 3763 N N . GLU A 1 470 ? 6.039 -4.781 48.970 1.00 51.66 470 GLU A N 1
ATOM 3764 C CA . GLU A 1 470 ? 4.604 -4.805 48.723 1.00 51.66 470 GLU A CA 1
ATOM 3765 C C . GLU A 1 470 ? 4.294 -3.606 47.823 1.00 51.66 470 GLU A C 1
ATOM 3767 O O . GLU A 1 470 ? 4.140 -2.459 48.243 1.00 51.66 470 GLU A O 1
ATOM 3772 N N . ARG A 1 471 ? 4.359 -3.850 46.511 1.00 51.84 471 ARG A N 1
ATOM 3773 C CA . ARG A 1 471 ? 3.872 -2.905 45.519 1.00 51.84 471 ARG A CA 1
ATOM 3774 C C . ARG A 1 471 ? 2.395 -2.753 45.834 1.00 51.84 471 ARG A C 1
ATOM 3776 O O . ARG A 1 471 ? 1.645 -3.685 45.565 1.00 51.84 471 ARG A O 1
ATOM 3783 N N . LEU A 1 472 ? 2.014 -1.595 46.378 1.00 46.22 472 LEU A N 1
ATOM 3784 C CA . LEU A 1 472 ? 0.653 -1.071 46.351 1.00 46.22 472 LEU A CA 1
ATOM 3785 C C . LEU A 1 472 ? 0.178 -1.144 44.899 1.00 46.22 472 LEU A C 1
ATOM 3787 O O . LEU A 1 472 ? 0.435 -0.277 44.061 1.00 46.22 472 LEU A O 1
ATOM 3791 N N . PHE A 1 473 ? -0.405 -2.292 44.584 1.00 41.53 473 PHE A N 1
ATOM 3792 C CA . PHE A 1 473 ? -0.988 -2.617 43.312 1.00 41.53 473 PHE A CA 1
ATOM 3793 C C . PHE A 1 473 ? -2.275 -1.811 43.315 1.00 41.53 473 PHE A C 1
ATOM 3795 O O . PHE A 1 473 ? -3.287 -2.244 43.854 1.00 41.53 473 PHE A O 1
ATOM 3802 N N . TYR A 1 474 ? -2.245 -0.612 42.734 1.00 44.06 474 TYR A N 1
ATOM 3803 C CA . TYR A 1 474 ? -3.465 -0.119 42.118 1.00 44.06 474 TYR A CA 1
ATOM 3804 C C . TYR A 1 474 ? -3.894 -1.243 41.174 1.00 44.06 474 TYR A C 1
ATOM 3806 O O . TYR A 1 474 ? -3.093 -1.597 40.296 1.00 44.06 474 TYR A O 1
ATOM 3814 N N . PRO A 1 475 ? -5.066 -1.875 41.372 1.00 39.72 475 PRO A N 1
ATOM 3815 C CA . PRO A 1 475 ? -5.566 -2.859 40.436 1.00 39.72 475 PRO A CA 1
ATOM 3816 C C . PRO A 1 475 ? -5.852 -2.090 39.154 1.00 39.72 475 PRO A C 1
ATOM 3818 O O . PRO A 1 475 ? -6.932 -1.557 38.937 1.00 39.72 475 PRO A O 1
ATOM 3821 N N . THR A 1 476 ? -4.825 -1.960 38.322 1.00 45.19 476 THR A N 1
ATOM 3822 C CA . THR A 1 476 ? -4.976 -1.581 36.934 1.00 45.19 476 THR A CA 1
ATOM 3823 C C . THR A 1 476 ? -5.780 -2.723 36.339 1.00 45.19 476 THR A C 1
ATOM 3825 O O . THR A 1 476 ? -5.304 -3.863 36.373 1.00 45.19 476 THR A O 1
ATOM 3828 N N . PRO A 1 477 ? -7.012 -2.476 35.866 1.00 41.03 477 PRO A N 1
ATOM 3829 C CA . PRO A 1 477 ? -7.769 -3.510 35.191 1.00 41.03 477 PRO A CA 1
ATOM 3830 C C . PRO A 1 477 ? -6.932 -3.935 33.985 1.00 41.03 477 PRO A C 1
ATOM 3832 O O . PRO A 1 477 ? -6.735 -3.151 33.055 1.00 41.03 477 PRO A O 1
ATOM 3835 N N . ARG A 1 478 ? -6.350 -5.138 34.036 1.00 34.12 478 ARG A N 1
ATOM 3836 C CA . ARG A 1 478 ? -5.765 -5.760 32.850 1.00 34.12 478 ARG A CA 1
ATOM 3837 C C . ARG A 1 478 ? -6.944 -6.099 31.944 1.00 34.12 478 ARG A C 1
ATOM 3839 O O . ARG A 1 478 ? -7.717 -6.995 32.271 1.00 34.12 478 ARG A O 1
ATOM 3846 N N . HIS A 1 479 ? -7.085 -5.340 30.866 1.00 40.84 479 HIS A N 1
ATOM 3847 C CA . HIS A 1 479 ? -7.985 -5.628 29.756 1.00 40.84 479 HIS A CA 1
ATOM 3848 C C . HIS A 1 479 ? -7.170 -5.928 28.511 1.00 40.84 479 HIS A C 1
ATOM 3850 O O . HIS A 1 479 ? -6.182 -5.191 28.276 1.00 40.84 479 HIS A O 1
#